Protein AF-A0A951AS63-F1 (afdb_monomer_lite)

Secondary structure (DSSP, 8-state):
---------------------SEEEEE-TTT-EEEEEEEETTEEEEEEES-EEEEEEE-SS-GGG-EEEEEEEGGGEE-S-HHHHHHHTSTTTT-TTT--EEEEEEEEEEEEETTEEEEEEEEEETTEEEEEEEEEEEEEEEE-PPGGG---TTS-TTPEEEEEEEEEEEEGGGGT-----EETTEESEEEEEEEEEEEEEEEP-------HHHHHHHHHHHH---TTS-SSS-SEEEEEEEEEE-SGGGGT---GGGSSEEEEEEEEEEESSS-TTPPP-TTS-EEEEEEEE-GGG-EEEEEEESSSS-S-SSHHHHHHHHHHTPBPTTTSSB-HHHHHHHHHH-HHHHHHHHHHHHS--BSSSTT--EE--S-EEEE-TT--EEEEEEEEEESSPP-BPPPPPTT---TTHHHHHHHHHHHHS-EEEEEEEEEP-TTS-SS-TTSPPPTTS-EEEEEEEEEEEEEETTT-GGGG----TT---TTEEE-S-HHHHHHHHHHHHHHHHHHTSPPPPPSS-HHHH--

Structure (mmCIF, N/CA/C/O backbone):
data_AF-A0A951AS63-F1
#
_entry.id   AF-A0A951AS63-F1
#
loop_
_atom_site.group_PDB
_atom_site.id
_atom_site.type_symbol
_atom_site.label_atom_id
_atom_site.label_alt_id
_atom_site.label_comp_id
_atom_site.label_asym_id
_atom_site.label_entity_id
_atom_site.label_seq_id
_atom_site.pdbx_PDB_ins_code
_atom_site.Cartn_x
_atom_site.Cartn_y
_atom_site.Cartn_z
_atom_site.occupancy
_atom_site.B_iso_or_equiv
_atom_site.auth_seq_id
_atom_site.auth_comp_id
_atom_site.auth_asym_id
_atom_site.auth_atom_id
_atom_site.pdbx_PDB_model_num
ATOM 1 N N . MET A 1 1 ? -7.364 -59.788 24.903 1.00 41.72 1 MET A N 1
ATOM 2 C CA . MET A 1 1 ? -6.925 -58.395 24.665 1.00 41.72 1 MET A CA 1
ATOM 3 C C . MET A 1 1 ? -7.525 -57.898 23.355 1.00 41.72 1 MET A C 1
ATOM 5 O O . MET A 1 1 ? -7.034 -58.262 22.298 1.00 41.72 1 MET A O 1
ATOM 9 N N . LYS A 1 2 ? -8.611 -57.124 23.411 1.00 30.17 2 LYS A N 1
ATOM 10 C CA . LYS A 1 2 ? -9.133 -56.352 22.273 1.00 30.17 2 LYS A CA 1
ATOM 11 C C . LYS A 1 2 ? -9.498 -54.978 22.833 1.00 30.17 2 LYS A C 1
ATOM 13 O O . LYS A 1 2 ? -10.358 -54.895 23.700 1.00 30.17 2 LYS A O 1
ATOM 18 N N . LYS A 1 3 ? -8.739 -53.949 22.449 1.00 33.09 3 LYS A N 1
ATOM 19 C CA . LYS A 1 3 ? -8.981 -52.558 22.845 1.00 33.09 3 LYS A CA 1
ATOM 20 C C . LYS A 1 3 ? -10.052 -51.995 21.913 1.00 33.09 3 LYS A C 1
ATOM 22 O O . LYS A 1 3 ? -9.861 -52.002 20.702 1.00 33.09 3 LYS A O 1
ATOM 27 N N . THR A 1 4 ? -11.167 -51.558 22.483 1.00 36.12 4 THR A N 1
ATOM 28 C CA . THR A 1 4 ? -12.260 -50.892 21.773 1.00 36.12 4 THR A CA 1
ATOM 29 C C . THR A 1 4 ? -11.961 -49.395 21.752 1.00 36.12 4 THR A C 1
ATOM 31 O O . THR A 1 4 ? -11.871 -48.773 22.808 1.00 36.12 4 THR A O 1
ATOM 34 N N . THR A 1 5 ? -11.751 -48.828 20.566 1.00 34.47 5 THR A N 1
ATOM 35 C CA . THR A 1 5 ? -11.521 -47.391 20.367 1.00 34.47 5 THR A CA 1
ATOM 36 C C . THR A 1 5 ? -12.868 -46.670 20.329 1.00 34.47 5 THR A C 1
ATOM 38 O O . THR A 1 5 ? -13.694 -46.952 19.465 1.00 34.47 5 THR A O 1
ATOM 41 N N . LEU A 1 6 ? -13.090 -45.757 21.274 1.00 30.94 6 LEU A N 1
ATOM 42 C CA . LEU A 1 6 ? -14.252 -44.872 21.334 1.00 30.94 6 LEU A CA 1
ATOM 43 C C . LEU A 1 6 ? -13.968 -43.638 20.455 1.00 30.94 6 LEU A C 1
ATOM 45 O O . LEU A 1 6 ? -13.067 -42.862 20.768 1.00 30.94 6 LEU A O 1
ATOM 49 N N . LEU A 1 7 ? -14.700 -43.470 19.348 1.00 27.91 7 LEU A N 1
ATOM 50 C CA . LEU A 1 7 ? -14.711 -42.219 18.583 1.00 27.91 7 LEU A CA 1
ATOM 51 C C . LEU A 1 7 ? -15.559 -41.184 19.336 1.00 27.91 7 LEU A C 1
ATOM 53 O O . LEU A 1 7 ? -16.763 -41.369 19.494 1.00 27.91 7 LEU A O 1
ATOM 57 N N . ILE A 1 8 ? -14.938 -40.086 19.763 1.00 33.16 8 ILE A N 1
ATOM 58 C CA . ILE A 1 8 ? -15.637 -38.873 20.197 1.00 33.16 8 ILE A CA 1
ATOM 59 C C . ILE A 1 8 ? -15.883 -38.037 18.938 1.00 33.16 8 ILE A C 1
ATOM 61 O O . ILE A 1 8 ? -14.942 -37.522 18.336 1.00 33.16 8 ILE A O 1
ATOM 65 N N . ALA A 1 9 ? -17.141 -37.938 18.513 1.00 28.19 9 ALA A N 1
ATOM 66 C CA . ALA A 1 9 ? -17.555 -37.034 17.449 1.00 28.19 9 ALA A CA 1
ATOM 67 C C . ALA A 1 9 ? -17.564 -35.595 17.989 1.00 28.19 9 ALA A C 1
ATOM 69 O O . ALA A 1 9 ? -18.367 -35.258 18.856 1.00 28.19 9 ALA A O 1
ATOM 70 N N . PHE A 1 10 ? -16.657 -34.755 17.491 1.00 28.83 10 PHE A N 1
ATOM 71 C CA . PHE A 1 10 ? -16.649 -33.318 17.753 1.00 28.83 10 PHE A CA 1
ATOM 72 C C . PHE A 1 10 ? -17.635 -32.659 16.778 1.00 28.83 10 PHE A C 1
ATOM 74 O O . PHE A 1 10 ? -17.335 -32.470 15.600 1.00 28.83 10 PHE A O 1
ATOM 81 N N . SER A 1 11 ? -18.850 -32.374 17.239 1.00 27.98 11 SER A N 1
ATOM 82 C CA . SER A 1 11 ? -19.826 -31.584 16.489 1.00 27.98 11 SER A CA 1
ATOM 83 C C . SER A 1 11 ? -19.397 -30.116 16.498 1.00 27.98 11 SER A C 1
ATOM 85 O O . SER A 1 11 ? -19.566 -29.422 17.499 1.00 27.98 11 SER A O 1
ATOM 87 N N . VAL A 1 12 ? -18.826 -29.647 15.389 1.00 31.55 12 VAL A N 1
ATOM 88 C CA . VAL A 1 12 ? -18.588 -28.221 15.131 1.00 31.55 12 VAL A CA 1
ATOM 89 C C . VAL A 1 12 ? -19.945 -27.575 14.842 1.00 31.55 12 VAL A C 1
ATOM 91 O O . VAL A 1 12 ? -20.518 -27.786 13.774 1.00 31.55 12 VAL A O 1
ATOM 94 N N . LEU A 1 13 ? -20.486 -26.821 15.804 1.00 30.30 13 LEU A N 1
ATOM 95 C CA . LEU A 1 13 ? -21.587 -25.897 15.535 1.00 30.30 13 LEU A CA 1
ATOM 96 C C . LEU A 1 13 ? -21.036 -24.746 14.689 1.00 30.30 13 LEU A C 1
ATOM 98 O O . LEU A 1 13 ? -20.237 -23.940 15.157 1.00 30.30 13 LEU A O 1
ATOM 102 N N . LEU A 1 14 ? -21.464 -24.698 13.432 1.00 29.80 14 LEU A N 1
ATOM 103 C CA . LEU A 1 14 ? -21.239 -23.584 12.525 1.00 29.80 14 LEU A CA 1
ATOM 104 C C . LEU A 1 14 ? -22.165 -22.432 12.957 1.00 29.80 14 LEU A C 1
ATOM 106 O O . LEU A 1 14 ? -23.358 -22.446 12.655 1.00 29.80 14 LEU A O 1
ATOM 110 N N . THR A 1 15 ? -21.659 -21.458 13.712 1.00 31.20 15 THR A N 1
ATOM 111 C CA . THR A 1 15 ? -22.380 -20.204 13.965 1.00 31.20 15 THR A CA 1
ATOM 112 C C . THR A 1 15 ? -22.346 -19.356 12.698 1.00 31.20 15 THR A C 1
ATOM 114 O O . THR A 1 15 ? -21.290 -18.905 12.257 1.00 31.20 15 THR A O 1
ATOM 117 N N . ALA A 1 16 ? -23.513 -19.151 12.087 1.00 26.67 16 ALA A N 1
ATOM 118 C CA . ALA A 1 16 ? -23.678 -18.184 11.014 1.00 26.67 16 ALA A CA 1
ATOM 119 C C . ALA A 1 16 ? -23.395 -16.776 11.561 1.00 26.67 16 ALA A C 1
ATOM 121 O O . ALA A 1 16 ? -24.091 -16.306 12.461 1.00 26.67 16 ALA A O 1
ATOM 122 N N . TYR A 1 17 ? -22.374 -16.107 11.025 1.00 28.70 17 TYR A N 1
ATOM 123 C CA . TYR A 1 17 ? -22.176 -14.676 11.233 1.00 28.70 17 TYR A CA 1
ATOM 124 C C . TYR A 1 17 ? -23.292 -13.937 10.491 1.00 28.70 17 TYR A C 1
ATOM 126 O O . TYR A 1 17 ? -23.264 -13.815 9.267 1.00 28.70 17 TYR A O 1
ATOM 134 N N . VAL A 1 18 ? -24.295 -13.464 11.227 1.00 30.97 18 VAL A N 1
ATOM 135 C CA . VAL A 1 18 ? -25.177 -12.413 10.720 1.00 30.97 18 VAL A CA 1
ATOM 136 C C . VAL A 1 18 ? -24.337 -11.140 10.711 1.00 30.97 18 VAL A C 1
ATOM 138 O O . VAL A 1 18 ? -23.814 -10.737 11.749 1.00 30.97 18 VAL A O 1
ATOM 141 N N . ALA A 1 19 ? -24.144 -10.544 9.538 1.00 34.75 19 ALA A N 1
ATOM 142 C CA . ALA A 1 19 ? -23.534 -9.227 9.440 1.00 34.75 19 ALA A CA 1
ATOM 143 C C . ALA A 1 19 ? -24.448 -8.223 10.164 1.00 34.75 19 ALA A C 1
ATOM 145 O O . ALA A 1 19 ? -25.565 -7.968 9.717 1.00 34.75 19 ALA A O 1
ATOM 146 N N . PHE A 1 20 ? -23.998 -7.709 11.308 1.00 49.34 20 PHE A N 1
ATOM 147 C CA . PHE A 1 20 ? -24.671 -6.633 12.034 1.00 49.34 20 PHE A CA 1
ATOM 148 C C . PHE A 1 20 ? -24.343 -5.287 11.374 1.00 49.34 20 PHE A C 1
ATOM 150 O O . PHE A 1 20 ? -23.205 -5.061 10.971 1.00 49.34 20 PHE A O 1
ATOM 157 N N . ALA A 1 21 ? -25.341 -4.406 11.260 1.00 52.62 21 ALA A N 1
ATOM 158 C CA . ALA A 1 21 ? -25.248 -3.130 10.543 1.00 52.62 21 ALA A CA 1
ATOM 159 C C . ALA A 1 21 ? -24.905 -1.910 11.433 1.00 52.62 21 ALA A C 1
ATOM 161 O O . ALA A 1 21 ? -24.897 -0.788 10.933 1.00 52.62 21 ALA A O 1
ATOM 162 N N . GLY A 1 22 ? -24.637 -2.114 12.729 1.00 61.94 22 GLY A N 1
ATOM 163 C CA . GLY A 1 22 ? -24.343 -1.045 13.692 1.00 61.94 22 GLY A CA 1
ATOM 164 C C . GLY A 1 22 ? -22.851 -0.738 13.872 1.00 61.94 22 GLY A C 1
ATOM 165 O O . GLY A 1 22 ? -21.977 -1.535 13.522 1.00 61.94 22 GLY A O 1
ATOM 166 N N . ASP A 1 23 ? -22.577 0.439 14.434 1.00 74.50 23 ASP A N 1
ATOM 167 C CA . ASP A 1 23 ? -21.238 0.923 14.752 1.00 74.50 23 ASP A CA 1
ATOM 168 C C . ASP A 1 23 ? -20.744 0.473 16.113 1.00 74.50 23 ASP A C 1
ATOM 170 O O . ASP A 1 23 ? -21.423 0.646 17.120 1.00 74.50 23 ASP A O 1
ATOM 174 N N . MET A 1 24 ? -19.517 -0.041 16.164 1.00 77.06 24 MET A N 1
ATOM 175 C CA . MET A 1 24 ? -18.916 -0.511 17.406 1.00 77.06 24 MET A CA 1
ATOM 176 C C . MET A 1 24 ? -18.079 0.579 18.090 1.00 77.06 24 MET A C 1
ATOM 178 O O . MET A 1 24 ? -17.053 1.025 17.571 1.00 77.06 24 MET A O 1
ATOM 182 N N . TYR A 1 25 ? -18.488 0.940 19.303 1.00 81.62 25 TYR A N 1
ATOM 183 C CA . TYR A 1 25 ? -17.821 1.875 20.202 1.00 81.62 25 TYR A CA 1
ATOM 184 C C . TYR A 1 25 ? -17.330 1.164 21.465 1.00 81.62 25 TYR A C 1
ATOM 186 O O . TYR A 1 25 ? -17.977 0.245 21.965 1.00 81.62 25 TYR A O 1
ATOM 194 N N . PHE A 1 26 ? -16.200 1.610 22.003 1.00 80.00 26 PHE A N 1
ATOM 195 C CA . PHE A 1 26 ? -15.587 1.132 23.236 1.00 80.00 26 PHE A CA 1
ATOM 196 C C . PHE A 1 26 ? -15.632 2.250 24.258 1.00 80.00 26 PHE A C 1
ATOM 198 O O . PHE A 1 26 ? -15.281 3.388 23.960 1.00 80.00 26 PHE A O 1
ATOM 205 N N . ILE A 1 27 ? -16.068 1.922 25.467 1.00 84.94 27 ILE A N 1
ATOM 206 C CA . ILE A 1 27 ? -16.157 2.893 26.553 1.00 84.94 27 ILE A CA 1
ATOM 207 C C . ILE A 1 27 ? -14.754 3.415 26.880 1.00 84.94 27 ILE A C 1
ATOM 209 O O . ILE A 1 27 ? -13.883 2.642 27.289 1.00 84.94 27 ILE A O 1
ATOM 213 N N . ASP A 1 28 ? -14.557 4.728 26.754 1.00 81.94 28 ASP A N 1
ATOM 214 C CA . ASP A 1 28 ? -13.356 5.389 27.238 1.00 81.94 28 ASP A CA 1
ATOM 215 C C . ASP A 1 28 ? -13.477 5.592 28.745 1.00 81.94 28 ASP A C 1
ATOM 217 O O . ASP A 1 28 ? -14.199 6.453 29.254 1.00 81.94 28 ASP A O 1
ATOM 221 N N . LYS A 1 29 ? -12.719 4.781 29.471 1.00 81.81 29 LYS A N 1
ATOM 222 C CA . LYS A 1 29 ? -12.624 4.815 30.924 1.00 81.81 29 LYS A CA 1
ATOM 223 C C . LYS A 1 29 ? -12.205 6.184 31.481 1.00 81.81 29 LYS A C 1
ATOM 225 O O . LYS A 1 29 ? -12.619 6.516 32.589 1.00 81.81 29 LYS A O 1
ATOM 230 N N . ASN A 1 30 ? -11.400 6.967 30.762 1.00 77.88 30 ASN A N 1
ATOM 231 C CA . ASN A 1 30 ? -10.859 8.235 31.262 1.00 77.88 30 ASN A CA 1
ATOM 232 C C . ASN A 1 30 ? -11.858 9.396 31.184 1.00 77.88 30 ASN A C 1
ATOM 234 O O . ASN A 1 30 ? -11.759 10.326 31.983 1.00 77.88 30 ASN A O 1
ATOM 238 N N . HIS A 1 31 ? -12.821 9.332 30.263 1.00 83.31 31 HIS A N 1
ATOM 239 C CA . HIS A 1 31 ? -13.865 10.351 30.091 1.00 83.31 31 HIS A CA 1
ATOM 240 C C . HIS A 1 31 ? -15.260 9.847 30.501 1.00 83.31 31 HIS A C 1
ATOM 242 O O . HIS A 1 31 ? -16.253 10.551 30.339 1.00 83.31 31 HIS A O 1
ATOM 248 N N . SER A 1 32 ? -15.336 8.654 31.100 1.00 89.44 32 SER A N 1
ATOM 249 C CA . SER A 1 32 ? -16.579 8.048 31.583 1.00 89.44 32 SER A CA 1
ATOM 250 C C . SER A 1 32 ? -16.677 8.002 33.111 1.00 89.44 32 SER A C 1
ATOM 252 O O . SER A 1 32 ? -15.688 7.944 33.840 1.00 89.44 32 SER A O 1
ATOM 254 N N . ASN A 1 33 ? -17.909 7.953 33.613 1.00 96.25 33 ASN A N 1
ATOM 255 C CA . ASN A 1 33 ? -18.254 7.774 35.014 1.00 96.25 33 ASN A CA 1
ATOM 256 C C . ASN A 1 33 ? -19.264 6.628 35.177 1.00 96.25 33 ASN A C 1
ATOM 258 O O . ASN A 1 33 ? -20.394 6.717 34.700 1.00 96.25 33 ASN A O 1
ATOM 262 N N . MET A 1 34 ? -18.860 5.581 35.902 1.00 97.50 34 MET A N 1
ATOM 263 C CA . MET A 1 34 ? -19.725 4.482 36.345 1.00 97.50 34 MET A CA 1
ATOM 264 C C . MET A 1 34 ? -20.129 4.716 37.807 1.00 97.50 34 MET A C 1
ATOM 266 O O . MET A 1 34 ? -19.486 4.200 38.727 1.00 97.50 34 MET A O 1
ATOM 270 N N . GLY A 1 35 ? -21.128 5.574 38.024 1.00 97.38 35 GLY A N 1
ATOM 271 C CA . GLY A 1 35 ? -21.506 6.087 39.338 1.00 97.38 35 GLY A CA 1
ATOM 272 C C . GLY A 1 35 ? -22.734 5.420 39.961 1.00 97.38 35 GLY A C 1
ATOM 273 O O . GLY A 1 35 ? -23.619 4.889 39.286 1.00 97.38 35 GLY A O 1
ATOM 274 N N . PHE A 1 36 ? -22.816 5.504 41.286 1.00 98.12 36 PHE A N 1
ATOM 275 C CA . PHE A 1 36 ? -24.013 5.181 42.053 1.00 98.12 36 PHE A CA 1
ATOM 276 C C . PHE A 1 36 ? -24.206 6.144 43.229 1.00 98.12 36 PHE A C 1
ATOM 278 O O . PHE A 1 36 ? -23.274 6.787 43.711 1.00 98.12 36 PHE A O 1
ATOM 285 N N . LEU A 1 37 ? -25.440 6.227 43.717 1.00 97.19 37 LEU A N 1
ATOM 286 C CA . LEU A 1 37 ? -25.850 7.020 44.869 1.00 97.19 37 LEU A CA 1
ATOM 287 C C . LEU A 1 37 ? -26.714 6.160 45.782 1.00 97.19 37 LEU A C 1
ATOM 289 O O . LEU A 1 37 ? -27.755 5.644 45.370 1.00 97.19 37 LEU A O 1
ATOM 293 N N . ILE A 1 38 ? -26.324 6.080 47.048 1.00 95.38 38 ILE A N 1
ATOM 294 C CA . ILE A 1 38 ? -27.075 5.366 48.080 1.00 95.38 38 ILE A CA 1
ATOM 295 C C . ILE A 1 38 ? -27.351 6.295 49.256 1.00 95.38 38 ILE A C 1
ATOM 297 O O . ILE A 1 38 ? -26.540 7.157 49.592 1.00 95.38 38 ILE A O 1
ATOM 301 N N . ARG A 1 39 ? -28.519 6.167 49.885 1.00 93.06 39 ARG A N 1
ATOM 302 C CA . ARG A 1 39 ? -28.832 6.948 51.085 1.00 93.06 39 ARG A CA 1
ATOM 303 C C . ARG A 1 39 ? -28.185 6.306 52.311 1.00 93.06 39 ARG A C 1
ATOM 305 O O . ARG A 1 39 ? -28.380 5.119 52.563 1.00 93.06 39 ARG A O 1
ATOM 312 N N . HIS A 1 40 ? -27.483 7.122 53.088 1.00 89.12 40 HIS A N 1
ATOM 313 C CA . HIS A 1 40 ? -26.989 6.791 54.417 1.00 89.12 40 HIS A CA 1
ATOM 314 C C . HIS A 1 40 ? -27.681 7.704 55.434 1.00 89.12 40 HIS A C 1
ATOM 316 O O . HIS A 1 40 ? -27.420 8.910 55.470 1.00 89.12 40 HIS A O 1
ATOM 322 N N . LEU A 1 41 ? -28.593 7.137 56.230 1.00 85.44 41 LEU A N 1
ATOM 323 C CA . LEU A 1 41 ? -29.529 7.859 57.098 1.00 85.44 41 LEU A CA 1
ATOM 324 C C . LEU A 1 41 ? -30.246 9.000 56.345 1.00 85.44 41 LEU A C 1
ATOM 326 O O . LEU A 1 41 ? -31.227 8.772 55.638 1.00 85.44 41 LEU A O 1
ATOM 330 N N . PHE A 1 42 ? -29.733 10.227 56.448 1.00 82.38 42 PHE A N 1
ATOM 331 C CA . PHE A 1 42 ? -30.356 11.435 55.907 1.00 82.38 42 PHE A CA 1
ATOM 332 C C . PHE A 1 42 ? -29.771 11.891 54.562 1.00 82.38 42 PHE A C 1
ATOM 334 O O . PHE A 1 42 ? -30.494 12.476 53.753 1.00 82.38 42 PHE A O 1
ATOM 341 N N . THR A 1 43 ? -28.497 11.605 54.280 1.00 89.69 43 THR A N 1
ATOM 342 C CA . THR A 1 43 ? -27.777 12.127 53.105 1.00 89.69 43 THR A CA 1
ATOM 343 C C . THR A 1 43 ? -27.547 11.053 52.045 1.00 89.69 43 THR A C 1
ATOM 345 O O . THR A 1 43 ? -27.663 9.856 52.307 1.00 89.69 43 THR A O 1
ATOM 348 N N . LYS A 1 44 ? -27.259 11.477 50.808 1.00 92.75 44 LYS A N 1
ATOM 349 C CA . LYS A 1 44 ? -26.815 10.571 49.744 1.00 92.75 44 LYS A CA 1
ATOM 350 C C . LYS A 1 44 ? -25.296 10.522 49.722 1.00 92.75 44 LYS A C 1
ATOM 352 O O . LYS A 1 44 ? -24.646 11.562 49.752 1.00 92.75 44 LYS A O 1
ATOM 357 N N . VAL A 1 45 ? -24.767 9.313 49.645 1.00 95.56 45 VAL A N 1
ATOM 358 C CA . VAL A 1 45 ? -23.347 9.025 49.517 1.00 95.56 45 VAL A CA 1
ATOM 359 C C . VAL A 1 45 ? -23.095 8.597 48.071 1.00 95.56 45 VAL A C 1
ATOM 361 O O . VAL A 1 45 ? -23.671 7.590 47.645 1.00 95.56 45 VAL A O 1
ATOM 364 N N . PRO A 1 46 ? -22.300 9.359 47.301 1.00 97.19 46 PRO A N 1
ATOM 365 C CA . PRO A 1 46 ? -21.878 8.939 45.977 1.00 97.19 46 PRO A CA 1
ATOM 366 C C . PRO A 1 46 ? -20.765 7.892 46.075 1.00 97.19 46 PRO A C 1
ATOM 368 O O . PRO A 1 46 ? -19.927 7.927 46.977 1.00 97.19 46 PRO A O 1
ATOM 371 N N . GLY A 1 47 ? -20.743 6.987 45.109 1.00 97.25 47 GLY A N 1
ATOM 372 C CA . GLY A 1 47 ? -19.622 6.102 44.838 1.00 97.25 47 GLY A CA 1
ATOM 373 C C . GLY A 1 47 ? -19.460 5.902 43.338 1.00 97.25 47 GLY A C 1
ATOM 374 O O . GLY A 1 47 ? -20.356 6.219 42.554 1.00 97.25 47 GLY A O 1
ATOM 375 N N . ARG A 1 48 ? -18.297 5.407 42.927 1.00 98.25 48 ARG A N 1
ATOM 376 C CA . ARG A 1 48 ? -17.983 5.105 41.527 1.00 98.25 48 ARG A CA 1
ATOM 377 C C . ARG A 1 48 ? -17.085 3.885 41.420 1.00 98.25 48 ARG A C 1
ATOM 379 O O . ARG A 1 48 ? -16.391 3.546 42.375 1.00 98.25 48 ARG A O 1
ATOM 386 N N . PHE A 1 49 ? -17.053 3.277 40.243 1.00 98.19 49 PHE A N 1
ATOM 387 C CA . PHE A 1 49 ? -16.039 2.291 39.886 1.00 98.19 49 PHE A CA 1
ATOM 388 C C . PHE A 1 49 ? -15.003 2.925 38.968 1.00 98.19 49 PHE A C 1
ATOM 390 O O . PHE A 1 49 ? -15.355 3.617 38.014 1.00 98.19 49 PHE A O 1
ATOM 397 N N . THR A 1 50 ? -13.727 2.709 39.273 1.00 93.88 50 THR A N 1
ATOM 398 C CA . THR A 1 50 ? -12.603 3.289 38.526 1.00 93.88 50 THR A CA 1
ATOM 399 C C . THR A 1 50 ? -11.916 2.285 37.617 1.00 93.88 50 THR A C 1
ATOM 401 O O . THR A 1 50 ? -10.878 2.612 37.056 1.00 93.88 50 THR A O 1
ATOM 404 N N . ASP A 1 51 ? -12.435 1.066 37.464 1.00 90.06 51 ASP A N 1
ATOM 405 C CA . ASP A 1 51 ? -11.915 0.092 36.512 1.00 90.06 51 ASP A CA 1
ATOM 406 C C . ASP A 1 51 ? -13.035 -0.702 35.844 1.00 90.06 51 ASP A C 1
ATOM 408 O O . ASP A 1 51 ? -13.730 -1.505 36.472 1.00 90.06 51 ASP A O 1
ATOM 412 N N . PHE A 1 52 ? -13.229 -0.421 34.561 1.00 94.31 52 PHE A N 1
ATOM 413 C CA . PHE A 1 52 ? -14.312 -0.947 33.753 1.00 94.31 52 PHE A CA 1
ATOM 414 C C . PHE A 1 52 ? -13.938 -0.922 32.273 1.00 94.31 52 PHE A C 1
ATOM 416 O O . PHE A 1 52 ? -13.080 -0.151 31.839 1.00 94.31 52 PHE A O 1
ATOM 423 N N . SER A 1 53 ? -14.618 -1.763 31.506 1.00 78.88 53 SER A N 1
ATOM 424 C CA . SER A 1 53 ? -14.590 -1.791 30.051 1.00 78.88 53 SER A CA 1
ATOM 425 C C . SER A 1 53 ? -15.990 -2.085 29.526 1.00 78.88 53 SER A C 1
ATOM 427 O O . SER A 1 53 ? -16.829 -2.656 30.224 1.00 78.88 53 SER A O 1
ATOM 429 N N . GLY A 1 54 ? -16.265 -1.694 28.289 1.00 80.44 54 GLY A N 1
ATOM 430 C CA . GLY A 1 54 ? -17.538 -2.011 27.665 1.00 80.44 54 GLY A CA 1
ATOM 431 C C . GLY A 1 54 ? -17.559 -1.684 26.188 1.00 80.44 54 GLY A C 1
ATOM 432 O O . GLY A 1 54 ? -16.713 -0.938 25.696 1.00 80.44 54 GLY A O 1
ATOM 433 N N . GLN A 1 55 ? -18.524 -2.281 25.503 1.00 85.00 55 GLN A N 1
ATOM 434 C CA . GLN A 1 55 ? -18.758 -2.162 24.074 1.00 85.00 55 GLN A CA 1
ATOM 435 C C . GLN A 1 55 ? -20.211 -1.762 23.832 1.00 85.00 55 GLN A C 1
ATOM 437 O O . GLN A 1 55 ? -21.126 -2.312 24.447 1.00 85.00 55 GLN A O 1
ATOM 442 N N . ILE A 1 56 ? -20.409 -0.819 22.919 1.00 89.44 56 ILE A N 1
ATOM 443 C CA . ILE A 1 56 ? -21.710 -0.358 22.447 1.00 89.44 56 ILE A CA 1
ATOM 444 C C . ILE A 1 56 ? -21.721 -0.583 20.939 1.00 89.44 56 ILE A C 1
ATOM 446 O O . ILE A 1 56 ? -20.961 0.049 20.216 1.00 89.44 56 ILE A O 1
ATOM 450 N N . ASN A 1 57 ? -22.564 -1.491 20.463 1.00 85.12 57 ASN A N 1
ATOM 451 C CA . ASN A 1 57 ? -22.891 -1.604 19.050 1.00 85.12 57 ASN A CA 1
ATOM 452 C C . ASN A 1 57 ? -24.138 -0.757 18.799 1.00 85.12 57 ASN A C 1
ATOM 454 O O . ASN A 1 57 ? -25.216 -1.125 19.262 1.00 85.12 57 ASN A O 1
ATOM 458 N N . PHE A 1 58 ? -23.984 0.383 18.138 1.00 88.38 58 PHE A N 1
ATOM 459 C CA . PHE A 1 58 ? -25.040 1.361 17.931 1.00 88.38 58 PHE A CA 1
ATOM 460 C C . PHE A 1 58 ? -25.440 1.431 16.458 1.00 88.38 58 PHE A C 1
ATOM 462 O O . PHE A 1 58 ? -24.683 1.910 15.616 1.00 88.38 58 PHE A O 1
ATOM 469 N N . ASP A 1 59 ? -26.648 0.972 16.146 1.00 84.81 59 ASP A N 1
ATOM 470 C CA . ASP A 1 59 ? -27.270 1.188 14.839 1.00 84.81 59 ASP A CA 1
ATOM 471 C C . ASP A 1 59 ? -28.122 2.459 14.910 1.00 84.81 59 ASP A C 1
ATOM 473 O O . ASP A 1 59 ? -29.238 2.457 15.421 1.00 84.81 59 ASP A O 1
ATOM 477 N N . GLU A 1 60 ? -27.589 3.575 14.417 1.00 83.88 60 GLU A N 1
ATOM 478 C CA . GLU A 1 60 ? -28.298 4.857 14.447 1.00 83.88 60 GLU A CA 1
ATOM 479 C C . GLU A 1 60 ? -29.554 4.862 13.564 1.00 83.88 60 GLU A C 1
ATOM 481 O O . GLU A 1 60 ? -30.526 5.553 13.874 1.00 83.88 60 GLU A O 1
ATOM 486 N N . ALA A 1 61 ? -29.551 4.091 12.472 1.00 83.19 61 ALA A N 1
ATOM 487 C CA . ALA A 1 61 ? -30.702 3.984 11.584 1.00 83.19 61 ALA A CA 1
ATOM 488 C C . ALA A 1 61 ? -31.807 3.120 12.208 1.00 83.19 61 ALA A C 1
ATOM 490 O O . ALA A 1 61 ? -32.989 3.405 12.013 1.00 83.19 61 ALA A O 1
ATOM 491 N N . ASN A 1 62 ? -31.429 2.097 12.981 1.00 85.75 62 ASN A N 1
ATOM 492 C CA . ASN A 1 62 ? -32.342 1.192 13.676 1.00 85.75 62 ASN A CA 1
ATOM 493 C C . ASN A 1 62 ? -31.895 0.953 15.134 1.00 85.75 62 ASN A C 1
ATOM 495 O O . ASN A 1 62 ? -31.425 -0.141 15.456 1.00 85.75 62 ASN A O 1
ATOM 499 N N . PRO A 1 63 ? -32.093 1.915 16.060 1.00 88.81 63 PRO A N 1
ATOM 500 C CA . PRO A 1 63 ? -31.557 1.819 17.423 1.00 88.81 63 PRO A CA 1
ATOM 501 C C . PRO A 1 63 ? -31.978 0.571 18.202 1.00 88.81 63 PRO A C 1
ATOM 503 O O . PRO A 1 63 ? -31.236 0.110 19.064 1.00 88.81 63 PRO A O 1
ATOM 506 N N . GLU A 1 64 ? -33.127 -0.020 17.875 1.00 91.69 64 GLU A N 1
ATOM 507 C CA . GLU A 1 64 ? -33.627 -1.260 18.487 1.00 91.69 64 GLU A CA 1
ATOM 508 C C . GLU A 1 64 ? -32.755 -2.496 18.191 1.00 91.69 64 GLU A C 1
ATOM 510 O O . GLU A 1 64 ? -32.847 -3.489 18.908 1.00 91.69 64 GLU A O 1
ATOM 515 N N . GLN A 1 65 ? -31.889 -2.436 17.171 1.00 88.25 65 GLN A N 1
ATOM 516 C CA . GLN A 1 65 ? -30.901 -3.475 16.838 1.00 88.25 65 GLN A CA 1
ATOM 517 C C . GLN A 1 65 ? -29.564 -3.294 17.578 1.00 88.25 65 GLN A C 1
ATOM 519 O O . GLN A 1 65 ? -28.637 -4.082 17.388 1.00 88.25 65 GLN A O 1
ATOM 524 N N . SER A 1 66 ? -29.445 -2.252 18.404 1.00 89.12 66 SER A N 1
ATOM 525 C CA . SER A 1 66 ? -28.220 -1.948 19.145 1.00 89.12 66 SER A CA 1
ATOM 526 C C . SER A 1 66 ? -28.001 -2.918 20.309 1.00 89.12 66 SER A C 1
ATOM 528 O O . SER A 1 66 ? -28.951 -3.439 20.895 1.00 89.12 66 SER A O 1
ATOM 530 N N . THR A 1 67 ? -26.741 -3.123 20.696 1.00 90.31 67 THR A N 1
ATOM 531 C CA . THR A 1 67 ? -26.369 -3.984 21.831 1.00 90.31 67 THR A CA 1
ATOM 532 C C . THR A 1 67 ? -25.305 -3.334 22.707 1.00 90.31 67 THR A C 1
ATOM 534 O O . THR A 1 67 ? -24.437 -2.624 22.211 1.00 90.31 67 THR A O 1
ATOM 537 N N . VAL A 1 68 ? -25.326 -3.622 24.007 1.00 93.00 68 VAL A N 1
ATOM 538 C CA . VAL A 1 68 ? -24.388 -3.096 25.004 1.00 93.00 68 VAL A CA 1
ATOM 539 C C . VAL A 1 68 ? -23.869 -4.227 25.885 1.00 93.00 68 VAL A C 1
ATOM 541 O O . VAL A 1 68 ? -24.654 -5.003 26.434 1.00 93.00 68 VAL A O 1
ATOM 544 N N . GLU A 1 69 ? -22.553 -4.276 26.076 1.00 89.69 69 GLU A N 1
ATOM 545 C CA . GLU A 1 69 ? -21.892 -5.170 27.028 1.00 89.69 69 GLU A CA 1
ATOM 546 C C . GLU A 1 69 ? -20.900 -4.394 27.894 1.00 89.69 69 GLU A C 1
ATOM 548 O O . GLU A 1 69 ? -20.092 -3.628 27.376 1.00 89.69 69 GLU A O 1
ATOM 553 N N . VAL A 1 70 ? -20.933 -4.592 29.212 1.00 94.62 70 VAL A N 1
ATOM 554 C CA . VAL A 1 70 ? -20.054 -3.896 30.167 1.00 94.62 70 VAL A CA 1
ATOM 555 C C . VAL A 1 70 ? -19.518 -4.881 31.199 1.00 94.62 70 VAL A C 1
ATOM 557 O O . VAL A 1 70 ? -20.267 -5.719 31.702 1.00 94.62 70 VAL A O 1
ATOM 560 N N . THR A 1 71 ? -18.244 -4.729 31.559 1.00 91.81 71 THR A N 1
ATOM 561 C CA . THR A 1 71 ? -17.588 -5.421 32.673 1.00 91.81 71 THR A CA 1
ATOM 562 C C . THR A 1 71 ? -16.948 -4.397 33.609 1.00 91.81 71 THR A C 1
ATOM 564 O O . THR A 1 71 ? -16.200 -3.524 33.178 1.00 91.81 71 THR A O 1
ATOM 567 N N . ILE A 1 72 ? -17.208 -4.520 34.909 1.00 97.44 72 ILE A N 1
ATOM 568 C CA . ILE A 1 72 ? -16.677 -3.655 35.968 1.00 97.44 72 ILE A CA 1
ATOM 569 C C . ILE A 1 72 ? -15.896 -4.518 36.958 1.00 97.44 72 ILE A C 1
ATOM 571 O O . ILE A 1 72 ? -16.403 -5.539 37.422 1.00 97.44 72 ILE A O 1
ATOM 575 N N . LYS A 1 73 ? -14.683 -4.096 37.334 1.00 96.25 73 LYS A N 1
ATOM 576 C CA . LYS A 1 73 ? -13.923 -4.735 38.417 1.00 96.25 73 LYS A CA 1
ATOM 577 C C . LYS A 1 73 ? -14.419 -4.209 39.759 1.00 96.25 73 LYS A C 1
ATOM 579 O O . LYS A 1 73 ? -14.239 -3.031 40.071 1.00 96.25 73 LYS A O 1
ATOM 584 N N . THR A 1 74 ? -15.016 -5.067 40.579 1.00 96.31 74 THR A N 1
ATOM 585 C CA . THR A 1 74 ? -15.669 -4.664 41.842 1.00 96.31 74 THR A CA 1
ATOM 586 C C . THR A 1 74 ? -14.681 -4.097 42.867 1.00 96.31 74 THR A C 1
ATOM 588 O O . THR A 1 74 ? -15.014 -3.179 43.616 1.00 96.31 74 THR A O 1
ATOM 591 N N . ALA A 1 75 ? -13.423 -4.547 42.832 1.00 96.94 75 ALA A N 1
ATOM 592 C CA . ALA A 1 75 ? -12.339 -4.002 43.651 1.00 96.94 75 ALA A CA 1
ATOM 593 C C . ALA A 1 75 ? -12.050 -2.509 43.391 1.00 96.94 75 ALA A C 1
ATOM 595 O O . ALA A 1 75 ? -11.480 -1.841 44.252 1.00 96.94 75 ALA A O 1
ATOM 596 N N . SER A 1 76 ? -12.475 -1.961 42.248 1.00 97.75 76 SER A N 1
ATOM 597 C CA . SER A 1 76 ? -12.268 -0.552 41.885 1.00 97.75 76 SER A CA 1
ATOM 598 C C . SER A 1 76 ? -13.284 0.419 42.498 1.00 97.75 76 SER A C 1
ATOM 600 O O . SER A 1 76 ? -13.259 1.608 42.173 1.00 97.75 76 SER A O 1
ATOM 602 N N . VAL A 1 77 ? -14.180 -0.065 43.369 1.00 98.19 77 VAL A N 1
ATOM 603 C CA . VAL A 1 77 ? -15.123 0.793 44.096 1.00 98.19 77 VAL A CA 1
ATOM 604 C C . VAL A 1 77 ? -14.377 1.902 44.839 1.00 98.19 77 VAL A C 1
ATOM 606 O O . VAL A 1 77 ? -13.358 1.650 45.489 1.00 98.19 77 VAL A O 1
ATOM 609 N N . ASN A 1 78 ? -14.878 3.126 44.705 1.00 97.00 78 ASN A N 1
ATOM 610 C CA . ASN A 1 78 ? -14.315 4.323 45.301 1.00 97.00 78 ASN A CA 1
ATOM 611 C C . ASN A 1 78 ? -15.434 5.273 45.761 1.00 97.00 78 ASN A C 1
ATOM 613 O O . ASN A 1 78 ? -16.292 5.673 44.968 1.00 97.00 78 ASN A O 1
ATOM 617 N N . THR A 1 79 ? -15.409 5.639 47.040 1.00 96.81 79 THR A N 1
ATOM 618 C CA . THR A 1 79 ? -16.306 6.619 47.680 1.00 96.81 79 THR A CA 1
ATOM 619 C C . THR A 1 79 ? -15.548 7.814 48.264 1.00 96.81 79 THR A C 1
ATOM 621 O O . THR A 1 79 ? -16.088 8.550 49.093 1.00 96.81 79 THR A O 1
ATOM 624 N N . ASP A 1 80 ? -14.285 7.978 47.857 1.00 95.00 80 ASP A N 1
ATOM 625 C CA . ASP A 1 80 ? -13.304 8.922 48.398 1.00 95.00 80 ASP A CA 1
ATOM 626 C C . ASP A 1 80 ? -13.098 8.765 49.922 1.00 95.00 80 ASP A C 1
ATOM 628 O O . ASP A 1 80 ? -12.801 9.721 50.641 1.00 95.00 80 ASP A O 1
ATOM 632 N N . ASN A 1 81 ? -13.276 7.539 50.433 1.00 97.38 81 ASN A N 1
ATOM 633 C CA . ASN A 1 81 ? -13.066 7.170 51.830 1.00 97.38 81 ASN A CA 1
ATOM 634 C C . ASN A 1 81 ? -12.533 5.731 51.925 1.00 97.38 81 ASN A C 1
ATOM 636 O O . ASN A 1 81 ? -13.283 4.770 51.751 1.00 97.38 81 ASN A O 1
ATOM 640 N N . ASP A 1 82 ? -11.249 5.586 52.253 1.00 95.62 82 ASP A N 1
ATOM 641 C CA . ASP A 1 82 ? -10.549 4.295 52.209 1.00 95.62 82 ASP A CA 1
ATOM 642 C C . ASP A 1 82 ? -11.143 3.230 53.143 1.00 95.62 82 ASP A C 1
ATOM 644 O O . ASP A 1 82 ? -11.198 2.051 52.786 1.00 95.62 82 ASP A O 1
ATOM 648 N N . GLU A 1 83 ? -11.608 3.620 54.335 1.00 95.44 83 GLU A N 1
ATOM 649 C CA . GLU A 1 83 ? -12.219 2.686 55.289 1.00 95.44 83 GLU A CA 1
ATOM 650 C C . GLU A 1 83 ? -13.548 2.142 54.763 1.00 95.44 83 GLU A C 1
ATOM 652 O O . GLU A 1 83 ? -13.799 0.936 54.825 1.00 95.44 83 GLU A O 1
ATOM 657 N N . ARG A 1 84 ? -14.377 3.015 54.184 1.00 95.31 84 ARG A N 1
ATOM 658 C CA . ARG A 1 84 ? -15.638 2.616 53.556 1.00 95.31 84 ARG A CA 1
ATOM 659 C C . ARG A 1 84 ? -15.395 1.760 52.326 1.00 95.31 84 ARG A C 1
ATOM 661 O O . ARG A 1 84 ? -16.069 0.753 52.151 1.00 95.31 84 ARG A O 1
ATOM 668 N N . ASP A 1 85 ? -14.421 2.122 51.501 1.00 97.50 85 ASP A N 1
ATOM 669 C CA . ASP A 1 85 ? -14.081 1.354 50.307 1.00 97.50 85 ASP A CA 1
ATOM 670 C C . ASP A 1 85 ? -13.557 -0.037 50.681 1.00 97.50 85 ASP A C 1
ATOM 672 O O . ASP A 1 85 ? -13.857 -1.022 50.009 1.00 97.50 85 ASP A O 1
ATOM 676 N N . LYS A 1 86 ? -12.817 -0.155 51.789 1.00 97.25 86 LYS A N 1
ATOM 677 C CA . LYS A 1 86 ? -12.414 -1.450 52.347 1.00 97.25 86 LYS A CA 1
ATOM 678 C C . LYS A 1 86 ? -13.619 -2.286 52.790 1.00 97.25 86 LYS A C 1
ATOM 680 O O . LYS A 1 86 ? -13.648 -3.478 52.492 1.00 97.25 86 LYS A O 1
ATOM 685 N N . ASP A 1 87 ? -14.602 -1.692 53.466 1.00 95.25 87 ASP A N 1
ATOM 686 C CA . ASP A 1 87 ? -15.820 -2.404 53.878 1.00 95.25 87 ASP A CA 1
ATOM 687 C C . ASP A 1 87 ? -16.684 -2.806 52.672 1.00 95.25 87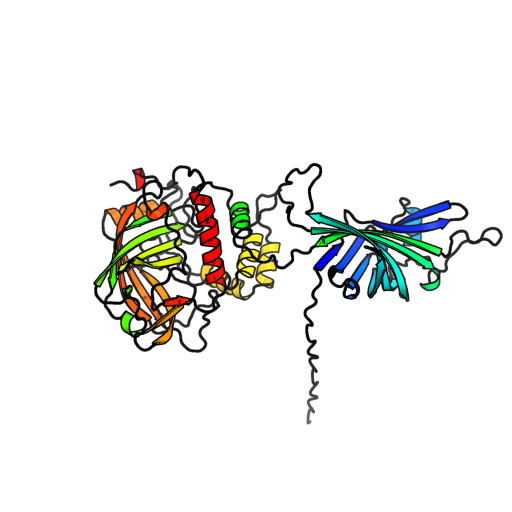 ASP A C 1
ATOM 689 O O . ASP A 1 87 ? -17.102 -3.959 52.577 1.00 95.25 87 ASP A O 1
ATOM 693 N N . LEU A 1 88 ? -16.849 -1.920 51.681 1.00 96.81 88 LEU A N 1
ATOM 694 C CA . LEU A 1 88 ? -17.557 -2.210 50.428 1.00 96.81 88 LEU A CA 1
ATOM 695 C C . LEU A 1 88 ? -16.922 -3.366 49.646 1.00 96.81 88 LEU A C 1
ATOM 697 O O . LEU A 1 88 ? -17.633 -4.124 48.990 1.00 96.81 88 LEU A O 1
ATOM 701 N N . ARG A 1 89 ? -15.598 -3.539 49.722 1.00 97.94 89 ARG A N 1
ATOM 702 C CA . ARG A 1 89 ? -14.907 -4.674 49.090 1.00 97.94 89 ARG A CA 1
ATOM 703 C C . ARG A 1 89 ? -15.084 -5.998 49.847 1.00 97.94 89 ARG A C 1
ATOM 705 O O . ARG A 1 89 ? -14.785 -7.055 49.298 1.00 97.94 89 ARG A O 1
ATOM 712 N N . SER A 1 90 ? -15.546 -5.958 51.094 1.00 96.81 90 SER A N 1
ATOM 713 C CA . SER A 1 90 ? -15.678 -7.134 51.955 1.00 96.81 90 SER A CA 1
ATOM 714 C C . SER A 1 90 ? -16.926 -7.974 51.647 1.00 96.81 90 SER A C 1
ATOM 716 O O . SER A 1 90 ? -17.806 -7.575 50.881 1.00 96.81 90 SER A O 1
ATOM 718 N N . ARG A 1 91 ? -17.040 -9.117 52.336 1.00 94.94 91 ARG A N 1
ATOM 719 C CA . ARG A 1 91 ? -18.202 -10.027 52.312 1.00 94.94 91 ARG A CA 1
ATOM 720 C C . ARG A 1 91 ? -19.529 -9.402 52.743 1.00 94.94 91 ARG A C 1
ATOM 722 O O . ARG A 1 91 ? -20.575 -9.997 52.516 1.00 94.94 91 ARG A O 1
ATOM 729 N N . ASN A 1 92 ? -19.507 -8.233 53.383 1.00 90.50 92 ASN A N 1
ATOM 730 C CA . ASN A 1 92 ? -20.735 -7.517 53.729 1.00 90.50 92 ASN A CA 1
ATOM 731 C C . ASN A 1 92 ? -21.426 -6.921 52.487 1.00 90.50 92 ASN A C 1
ATOM 733 O O . ASN A 1 92 ? -22.633 -6.667 52.522 1.00 90.50 92 ASN A O 1
ATOM 737 N N . PHE A 1 93 ? -20.663 -6.690 51.412 1.00 95.06 93 PHE A N 1
ATOM 738 C CA . PHE A 1 93 ? -21.099 -5.992 50.206 1.00 95.06 93 PHE A CA 1
ATOM 739 C C . PHE A 1 93 ? -20.623 -6.715 48.939 1.00 95.06 93 PHE A C 1
ATOM 741 O O . PHE A 1 93 ? -21.189 -7.744 48.600 1.00 95.06 93 PHE A O 1
ATOM 748 N N . PHE A 1 94 ? -19.626 -6.201 48.212 1.00 9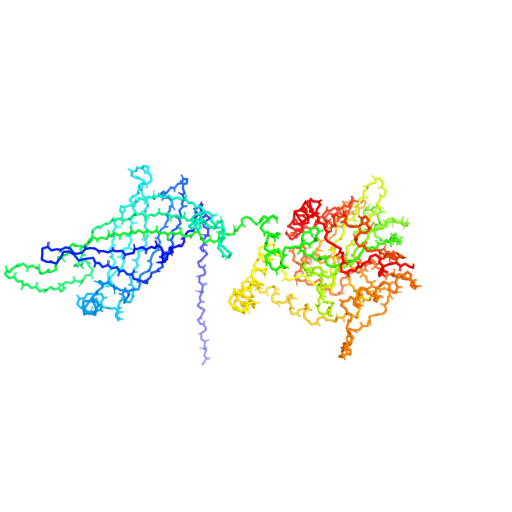6.31 94 PHE A N 1
ATOM 749 C CA . PHE A 1 94 ? -19.286 -6.734 46.889 1.00 96.31 94 PHE A CA 1
ATOM 750 C C . PHE A 1 94 ? -18.533 -8.069 46.921 1.00 96.31 94 PHE A C 1
ATOM 752 O O . PHE A 1 94 ? -18.472 -8.715 45.879 1.00 96.31 94 PHE A O 1
ATOM 759 N N . ASP A 1 95 ? -17.977 -8.471 48.072 1.00 96.56 95 ASP A N 1
ATOM 760 C CA . ASP A 1 95 ? -17.161 -9.683 48.253 1.00 96.56 95 ASP A CA 1
ATOM 761 C C . ASP A 1 95 ? -16.191 -9.913 47.086 1.00 96.56 95 ASP A C 1
ATOM 763 O O . ASP A 1 95 ? -16.286 -10.884 46.334 1.00 96.56 95 ASP A O 1
ATOM 767 N N . VAL A 1 96 ? -15.278 -8.960 46.888 1.00 97.06 96 VAL A N 1
ATOM 768 C CA . VAL A 1 96 ? -14.498 -8.853 45.641 1.00 97.06 96 VAL A CA 1
ATOM 769 C C . VAL A 1 96 ? -13.541 -10.024 45.412 1.00 97.06 96 VAL A C 1
ATOM 771 O O . VAL A 1 96 ? -13.072 -10.216 44.294 1.00 97.06 96 VAL A O 1
ATOM 774 N N . GLU A 1 97 ? -13.254 -10.810 46.453 1.00 94.31 97 GLU A N 1
ATOM 775 C CA . GLU A 1 97 ? -12.484 -12.051 46.343 1.00 94.31 97 GLU A CA 1
ATOM 776 C C . GLU A 1 97 ? -13.299 -13.163 45.664 1.00 94.31 97 GLU A C 1
ATOM 778 O O . GLU A 1 97 ? -12.764 -13.890 44.829 1.00 94.31 97 GLU A O 1
ATOM 783 N N . SER A 1 98 ? -14.593 -13.278 45.987 1.00 96.38 98 SER A N 1
ATOM 784 C CA . SER A 1 98 ? -15.501 -14.278 45.409 1.00 96.38 98 SER A CA 1
ATOM 785 C C . SER A 1 98 ? -16.127 -13.805 44.093 1.00 96.38 98 SER A C 1
ATOM 787 O O . SER A 1 98 ? -16.345 -14.605 43.182 1.00 96.38 98 SER A O 1
ATOM 789 N N . PHE A 1 99 ? -16.414 -12.504 43.986 1.00 96.62 99 PHE A N 1
ATOM 790 C CA . PHE A 1 99 ? -17.101 -11.879 42.853 1.00 96.62 99 PHE A CA 1
ATOM 791 C C . PHE A 1 99 ? -16.295 -10.675 42.333 1.00 96.62 99 PHE A C 1
ATOM 793 O O . PHE A 1 99 ? -16.673 -9.516 42.537 1.00 96.62 99 PHE A O 1
ATOM 800 N N . PRO A 1 100 ? -15.164 -10.925 41.646 1.00 95.31 100 PRO A N 1
ATOM 801 C CA . PRO A 1 100 ? -14.256 -9.867 41.197 1.00 95.31 100 PRO A CA 1
ATOM 802 C C . PRO A 1 100 ? -14.839 -8.988 40.079 1.00 95.31 100 PRO A C 1
ATOM 804 O O . PRO A 1 100 ? -14.306 -7.912 39.793 1.00 95.31 100 PRO A O 1
ATOM 807 N N . GLU A 1 101 ? -15.918 -9.437 39.434 1.00 94.06 101 GLU A N 1
ATOM 808 C CA . GLU A 1 101 ? -16.533 -8.769 38.292 1.00 94.06 101 GLU A CA 1
ATOM 809 C C . GLU A 1 101 ? -18.039 -8.580 38.472 1.00 94.06 101 GLU A C 1
ATOM 811 O O . GLU A 1 101 ? -18.754 -9.455 38.963 1.00 94.06 101 GLU A O 1
ATOM 816 N N . MET A 1 102 ? -18.514 -7.430 38.004 1.00 97.31 102 MET A N 1
ATOM 817 C CA . MET A 1 102 ? -19.916 -7.144 37.729 1.00 97.31 102 MET A CA 1
ATOM 818 C C . MET A 1 102 ? -20.077 -6.988 36.217 1.00 97.31 102 MET A C 1
ATOM 820 O O . MET A 1 102 ? -19.229 -6.366 35.578 1.00 97.31 102 MET A O 1
ATOM 824 N N . THR A 1 103 ? -21.141 -7.542 35.637 1.00 97.25 103 THR A N 1
ATOM 825 C CA . THR A 1 103 ? -21.366 -7.482 34.183 1.00 97.25 103 THR A CA 1
ATOM 826 C C . THR A 1 103 ? -22.780 -7.049 33.837 1.00 97.25 103 THR A C 1
ATOM 828 O O . THR A 1 103 ? -23.719 -7.357 34.567 1.00 97.25 103 THR A O 1
ATOM 831 N N . PHE A 1 104 ? -22.934 -6.355 32.714 1.00 98.31 104 PHE A N 1
ATOM 832 C CA . PHE A 1 104 ? -24.229 -6.046 32.113 1.00 98.31 104 PHE A CA 1
ATOM 833 C C . PHE A 1 104 ? -24.227 -6.469 30.645 1.00 98.31 104 PHE A C 1
ATOM 835 O O . PHE A 1 104 ? -23.285 -6.142 29.922 1.00 98.31 104 PHE A O 1
ATOM 842 N N . ARG A 1 105 ? -25.270 -7.177 30.199 1.00 96.19 105 ARG A N 1
ATOM 843 C CA . ARG A 1 105 ? -25.481 -7.536 28.785 1.00 96.19 105 ARG A CA 1
ATOM 844 C C . ARG A 1 105 ? -26.903 -7.190 28.367 1.00 96.19 105 ARG A C 1
ATOM 846 O O . ARG A 1 105 ? -27.858 -7.712 28.941 1.00 96.19 105 ARG A O 1
ATOM 853 N N . SER A 1 106 ? -27.055 -6.313 27.378 1.00 97.19 106 SER A N 1
ATOM 854 C CA . SER A 1 106 ? -28.368 -5.926 26.857 1.00 97.19 106 SER A CA 1
ATOM 855 C C . SER A 1 106 ? -29.077 -7.105 26.189 1.00 97.19 106 SER A C 1
ATOM 857 O O . SER A 1 106 ? -28.458 -7.861 25.443 1.00 97.19 106 SER A O 1
ATOM 859 N N . LYS A 1 107 ? -30.389 -7.193 26.381 1.00 95.00 107 LYS A N 1
ATOM 860 C CA . LYS A 1 107 ? -31.295 -8.104 25.672 1.00 95.00 107 LYS A CA 1
ATOM 861 C C . LYS A 1 107 ? -32.144 -7.383 24.633 1.00 95.00 107 LYS A C 1
ATOM 863 O O . LYS A 1 107 ? -32.457 -7.960 23.598 1.00 95.00 107 LYS A O 1
ATOM 868 N N . SER A 1 108 ? -32.538 -6.145 24.922 1.00 95.44 108 SER A N 1
ATOM 869 C CA . SER A 1 108 ? -33.385 -5.352 24.035 1.00 95.44 108 SER A CA 1
ATOM 870 C C . SER A 1 108 ? -33.165 -3.860 24.233 1.00 95.44 108 SER A C 1
ATOM 872 O O . SER A 1 108 ? -32.963 -3.397 25.359 1.00 95.44 108 SER A O 1
ATOM 874 N N . VAL A 1 109 ? -33.295 -3.114 23.140 1.00 97.50 109 VAL A N 1
ATOM 875 C CA . VAL A 1 109 ? -33.312 -1.651 23.121 1.00 97.50 109 VAL A CA 1
ATOM 876 C C . VAL A 1 109 ? -34.660 -1.198 22.574 1.00 97.50 109 VAL A C 1
ATOM 878 O O . VAL A 1 109 ? -35.118 -1.706 21.555 1.00 97.50 109 VAL A O 1
ATOM 881 N N . LYS A 1 110 ? -35.302 -0.249 23.254 1.00 97.00 110 LYS A N 1
ATOM 882 C CA . LYS A 1 110 ? -36.585 0.327 22.843 1.00 97.00 110 LYS A CA 1
ATOM 883 C C . LYS A 1 110 ? -36.491 1.846 22.783 1.00 97.00 110 LYS A C 1
ATOM 885 O O . LYS A 1 110 ? -36.137 2.480 23.776 1.00 97.00 110 LYS A O 1
ATOM 890 N N . GLY A 1 111 ? -36.854 2.441 21.648 1.00 94.44 111 GLY A N 1
ATOM 891 C CA . GLY A 1 111 ? -36.960 3.897 21.522 1.00 94.44 111 GLY A CA 1
ATOM 892 C C . GLY A 1 111 ? -38.107 4.458 22.369 1.00 94.44 111 GLY A C 1
ATOM 893 O O . GLY A 1 111 ? -39.217 3.926 22.360 1.00 94.44 111 GLY A O 1
ATOM 894 N N . THR A 1 112 ? -37.855 5.540 23.108 1.00 94.38 112 THR A N 1
ATOM 895 C CA . THR A 1 112 ? -38.865 6.210 23.960 1.00 94.38 112 THR A CA 1
ATOM 896 C C . THR A 1 112 ? -39.108 7.674 23.595 1.00 94.38 112 THR A C 1
ATOM 898 O O . THR A 1 112 ? -40.014 8.303 24.137 1.00 94.38 112 THR A O 1
ATOM 901 N N . GLY A 1 113 ? -38.329 8.213 22.661 1.00 89.69 113 GLY A N 1
ATOM 902 C CA . GLY A 1 113 ? -38.350 9.609 22.250 1.00 89.69 113 GLY A CA 1
ATOM 903 C C . GLY A 1 113 ? -37.150 9.920 21.360 1.00 89.69 113 GLY A C 1
ATOM 904 O O . GLY A 1 113 ? -36.401 9.022 20.971 1.00 89.69 113 GLY A O 1
ATOM 905 N N . GLN A 1 114 ? -36.956 11.196 21.029 1.00 87.81 114 GLN A N 1
ATOM 906 C CA . GLN A 1 114 ? -35.761 11.626 20.309 1.00 87.81 114 GLN A CA 1
ATOM 907 C C . GLN A 1 114 ? -34.535 11.428 21.207 1.00 87.81 114 GLN A C 1
ATOM 909 O O . GLN A 1 114 ? -34.465 12.022 22.277 1.00 87.81 114 GLN A O 1
ATOM 914 N N . ASN A 1 115 ? -33.587 10.598 20.764 1.00 91.75 115 ASN A N 1
ATOM 915 C CA . ASN A 1 115 ? -32.346 10.268 21.476 1.00 91.75 115 ASN A CA 1
ATOM 916 C C . ASN A 1 115 ? -32.523 9.589 22.846 1.00 91.75 115 ASN A C 1
ATOM 918 O O . ASN A 1 115 ? -31.546 9.461 23.577 1.00 91.75 115 ASN A O 1
ATOM 922 N N . THR A 1 116 ? -33.721 9.125 23.207 1.00 96.75 116 THR A N 1
ATOM 923 C CA . THR A 1 116 ? -33.961 8.442 24.486 1.00 96.75 116 THR A CA 1
ATOM 924 C C . THR A 1 116 ? -34.384 6.993 24.276 1.00 96.75 116 THR A C 1
ATOM 926 O O . THR A 1 116 ? -35.217 6.680 23.418 1.00 96.75 116 THR A O 1
ATOM 929 N N . PHE A 1 117 ? -33.857 6.097 25.106 1.00 97.12 117 PHE A N 1
ATOM 930 C CA . PHE A 1 117 ? -34.029 4.653 24.985 1.00 97.12 117 PHE A CA 1
ATOM 931 C C . PHE A 1 117 ? -34.272 3.997 26.347 1.00 97.12 117 PHE A C 1
ATOM 933 O O . PHE A 1 117 ? -33.775 4.446 27.379 1.00 97.12 117 PHE A O 1
ATOM 940 N N . GLU A 1 118 ? -35.014 2.897 26.342 1.00 98.31 118 GLU A N 1
ATOM 941 C CA . GLU A 1 118 ? -35.020 1.915 27.422 1.00 98.31 118 GLU A CA 1
ATOM 942 C C . GLU A 1 118 ? -34.153 0.731 26.988 1.00 98.31 118 GLU A C 1
ATOM 944 O O . GLU A 1 118 ? -34.444 0.079 25.984 1.00 98.31 118 GLU A O 1
ATOM 949 N N . VAL A 1 119 ? -33.071 0.472 27.724 1.00 98.38 119 VAL A N 1
ATOM 950 C CA . VAL A 1 119 ? -32.157 -0.649 27.471 1.00 98.38 119 VAL A CA 1
ATOM 951 C C . VAL A 1 119 ? -32.336 -1.672 28.581 1.00 98.38 119 VAL A C 1
ATOM 953 O O . VAL A 1 119 ? -31.918 -1.449 29.718 1.00 98.38 119 VAL A O 1
ATOM 956 N N . THR A 1 120 ? -32.970 -2.794 28.256 1.00 98.62 120 THR A N 1
ATOM 957 C CA . THR A 1 120 ? -33.194 -3.902 29.190 1.00 98.62 120 THR A CA 1
ATOM 958 C C . THR A 1 120 ? -32.107 -4.948 29.003 1.00 98.62 120 THR A C 1
ATOM 960 O O . THR A 1 120 ? -31.790 -5.322 27.873 1.00 98.62 120 THR A O 1
ATOM 963 N N . GLY A 1 121 ? -31.521 -5.430 30.096 1.00 98.00 121 GLY A N 1
ATOM 964 C CA . GLY A 1 121 ? -30.440 -6.408 30.050 1.00 98.00 121 GLY A CA 1
ATOM 965 C C . GLY A 1 121 ? -30.201 -7.123 31.370 1.00 98.00 121 GLY A C 1
ATOM 966 O O . GLY A 1 121 ? -30.750 -6.756 32.409 1.00 98.00 121 GLY A O 1
ATOM 967 N N . ASP A 1 122 ? -29.362 -8.149 31.312 1.00 98.50 122 ASP A N 1
ATOM 968 C CA . ASP A 1 122 ? -28.954 -8.935 32.468 1.00 98.50 122 ASP A CA 1
ATOM 969 C C . ASP A 1 122 ? -27.799 -8.244 33.192 1.00 98.50 122 ASP A C 1
ATOM 971 O O . ASP A 1 122 ? -26.690 -8.161 32.664 1.00 98.50 122 ASP A O 1
ATOM 975 N N . LEU A 1 123 ? -28.057 -7.775 34.414 1.00 98.38 123 LEU A N 1
ATOM 976 C CA . LEU A 1 123 ? -27.050 -7.305 35.360 1.00 98.38 123 LEU A CA 1
ATOM 977 C C . LEU A 1 123 ? -26.659 -8.458 36.283 1.00 98.38 123 LEU A C 1
ATOM 979 O O . LEU A 1 123 ? -27.490 -8.968 37.031 1.00 98.38 123 LEU A O 1
ATOM 983 N N . THR A 1 124 ? -25.388 -8.847 36.259 1.00 97.75 124 THR A N 1
ATOM 984 C CA . THR A 1 124 ? -24.814 -9.821 37.191 1.00 97.75 124 THR A CA 1
ATOM 985 C C . THR A 1 124 ? -23.922 -9.110 38.193 1.00 97.75 124 THR A C 1
ATOM 987 O O . THR A 1 124 ? -22.946 -8.468 37.810 1.00 97.75 124 THR A O 1
ATOM 990 N N . MET A 1 125 ? -24.242 -9.244 39.478 1.00 95.94 125 MET A N 1
ATOM 991 C CA . MET A 1 125 ? -23.529 -8.618 40.590 1.00 95.94 125 MET A CA 1
ATOM 992 C C . MET A 1 125 ? -23.581 -9.545 41.805 1.00 95.94 125 MET A C 1
ATOM 994 O O . MET A 1 125 ? -24.630 -10.120 42.087 1.00 95.94 125 MET A O 1
ATOM 998 N N . HIS A 1 126 ? -22.455 -9.699 42.512 1.00 96.00 126 HIS A N 1
ATOM 999 C CA . HIS A 1 126 ? -22.359 -10.548 43.710 1.00 96.00 126 HIS A CA 1
ATOM 1000 C C . HIS A 1 126 ? -22.907 -11.981 43.471 1.00 96.00 126 HIS A C 1
ATOM 1002 O O . HIS A 1 126 ? -23.658 -12.548 44.262 1.00 96.00 126 HIS A O 1
ATOM 1008 N N . GLY A 1 127 ? -22.589 -12.548 42.298 1.00 93.50 127 GLY A N 1
ATOM 1009 C CA . GLY A 1 127 ? -22.993 -13.901 41.894 1.00 93.50 127 GLY A CA 1
ATOM 1010 C C . GLY A 1 127 ? -24.462 -14.072 41.485 1.00 93.50 127 GLY A C 1
ATOM 1011 O O . GLY A 1 127 ? -24.854 -15.178 41.118 1.00 93.50 127 GLY A O 1
ATOM 1012 N N . VAL A 1 128 ? -25.273 -13.010 41.517 1.00 97.88 128 VAL A N 1
ATOM 1013 C CA . VAL A 1 128 ? -26.699 -13.049 41.165 1.00 97.88 128 VAL A CA 1
ATOM 1014 C C . VAL A 1 128 ? -26.954 -12.251 39.890 1.00 97.88 128 VAL A C 1
ATOM 1016 O O . VAL A 1 128 ? -26.510 -11.111 39.768 1.00 97.88 128 VAL A O 1
ATOM 1019 N N . THR A 1 129 ? -27.708 -12.833 38.957 1.00 98.31 129 THR A N 1
ATOM 1020 C CA . THR A 1 129 ? -28.148 -12.169 37.722 1.00 98.31 129 THR A CA 1
ATOM 1021 C C . THR A 1 129 ? -29.602 -11.719 37.843 1.00 98.31 129 THR A C 1
ATOM 1023 O O . THR A 1 129 ? -30.479 -12.512 38.197 1.00 98.31 129 THR A O 1
ATOM 1026 N N . LYS A 1 130 ? -29.867 -10.446 37.541 1.00 97.94 130 LYS A N 1
ATOM 1027 C CA . LYS A 1 130 ? -31.205 -9.845 37.495 1.00 97.94 130 LYS A CA 1
ATOM 1028 C C . LYS A 1 130 ? -31.374 -9.052 36.212 1.00 97.94 130 LYS A C 1
ATOM 1030 O O . LYS A 1 130 ? -30.456 -8.365 35.774 1.00 97.94 130 LYS A O 1
ATOM 1035 N N . GLU A 1 131 ? -32.570 -9.110 35.649 1.00 98.44 131 GLU A N 1
ATOM 1036 C CA . GLU A 1 131 ? -32.931 -8.250 34.532 1.00 98.44 131 GLU A CA 1
ATOM 1037 C C . GLU A 1 131 ? -33.214 -6.835 35.047 1.00 98.44 131 GLU A C 1
ATOM 1039 O O . GLU A 1 131 ? -33.990 -6.647 35.987 1.00 98.44 131 GLU A O 1
ATOM 1044 N N . VAL A 1 132 ? -32.564 -5.839 34.451 1.00 98.25 132 VAL A N 1
ATOM 1045 C CA . VAL A 1 132 ? -32.715 -4.424 34.803 1.00 98.25 132 VAL A CA 1
ATOM 1046 C C . VAL A 1 132 ? -32.929 -3.601 33.543 1.00 98.25 132 VAL A C 1
ATOM 1048 O O . VAL A 1 132 ? -32.423 -3.938 32.474 1.00 98.25 132 VAL A O 1
ATOM 1051 N N . THR A 1 133 ? -33.675 -2.504 33.668 1.00 98.56 133 THR A N 1
ATOM 1052 C CA . THR A 1 133 ? -33.887 -1.555 32.568 1.00 98.56 133 THR A CA 1
ATOM 1053 C C . THR A 1 133 ? -33.207 -0.232 32.888 1.00 98.56 133 THR A C 1
ATOM 1055 O O . THR A 1 133 ? -33.470 0.379 33.928 1.00 98.56 133 THR A O 1
ATOM 1058 N N . LEU A 1 134 ? -32.322 0.197 31.992 1.00 98.56 134 LEU A N 1
ATOM 1059 C CA . LEU A 1 134 ? -31.650 1.489 32.016 1.00 98.56 134 LEU A CA 1
ATOM 1060 C C . LEU A 1 134 ? -32.454 2.486 31.181 1.00 98.56 134 LEU A C 1
ATOM 1062 O O . LEU A 1 134 ? -32.816 2.193 30.042 1.00 98.56 134 LEU A O 1
ATOM 1066 N N . LYS A 1 135 ? -32.698 3.676 31.730 1.00 98.56 135 LYS A N 1
ATOM 1067 C CA . LYS A 1 135 ? -33.162 4.832 30.957 1.00 98.56 135 LYS A CA 1
ATOM 1068 C C . LYS A 1 135 ? -31.935 5.525 30.394 1.00 98.56 135 LYS A C 1
ATOM 1070 O O . LYS A 1 135 ? -31.144 6.034 31.186 1.00 98.56 135 LYS A O 1
ATOM 1075 N N . VAL A 1 136 ? -31.777 5.500 29.078 1.00 98.31 136 VAL A N 1
ATOM 1076 C CA . VAL A 1 136 ? -30.585 5.967 28.365 1.00 98.31 136 VAL A CA 1
ATOM 1077 C C . VAL A 1 136 ? -30.933 7.183 27.514 1.00 98.31 136 VAL A C 1
ATOM 1079 O O . VAL A 1 136 ? -31.962 7.198 26.844 1.00 98.31 136 VAL A O 1
ATOM 1082 N N . GLU A 1 137 ? -30.067 8.185 27.520 1.00 97.62 137 GLU A N 1
ATOM 1083 C CA . GLU A 1 137 ? -30.102 9.350 26.644 1.00 97.62 137 GLU A CA 1
ATOM 1084 C C . GLU A 1 137 ? -28.803 9.405 25.835 1.00 97.62 137 GLU A C 1
ATOM 1086 O O . GLU A 1 137 ? -27.709 9.340 26.391 1.00 97.62 137 GLU A O 1
ATOM 1091 N N . PHE A 1 138 ? -28.919 9.522 24.517 1.00 95.50 138 PHE A N 1
ATOM 1092 C CA . PHE A 1 138 ? -27.806 9.807 23.623 1.00 95.50 138 PHE A CA 1
ATOM 1093 C C . PHE A 1 138 ? -27.554 11.315 23.597 1.00 95.50 138 PHE A C 1
ATOM 1095 O O . PHE A 1 138 ? -28.362 12.085 23.072 1.00 95.50 138 PHE A O 1
ATOM 1102 N N . THR A 1 139 ? -26.429 11.741 24.167 1.00 93.50 139 THR A N 1
ATOM 1103 C CA . THR A 1 139 ? -26.122 13.164 24.369 1.00 93.50 139 THR A CA 1
ATOM 1104 C C . THR A 1 139 ? -25.418 13.786 23.164 1.00 93.50 139 THR A C 1
ATOM 1106 O O . THR A 1 139 ? -25.479 15.001 22.970 1.00 93.50 139 THR A O 1
ATOM 1109 N N . GLY A 1 140 ? -24.811 12.969 22.299 1.00 88.56 140 GLY A N 1
ATOM 1110 C CA . GLY A 1 140 ? -24.307 13.415 21.006 1.00 88.56 140 GLY A CA 1
ATOM 1111 C C . GLY A 1 140 ? -23.227 12.521 20.411 1.00 88.56 140 GLY A C 1
ATOM 1112 O O . GLY A 1 140 ? -22.756 11.566 21.024 1.00 88.56 140 GLY A O 1
ATOM 1113 N N . LYS A 1 141 ? -22.814 12.876 19.193 1.00 86.56 141 LYS A N 1
ATOM 1114 C CA . LYS A 1 141 ? -21.651 12.308 18.504 1.00 86.56 141 LYS A CA 1
ATOM 1115 C C . LYS A 1 141 ? -20.829 13.405 17.845 1.00 86.56 141 LYS A C 1
ATOM 1117 O O . LYS A 1 141 ? -21.386 14.385 17.347 1.00 86.56 141 LYS A O 1
ATOM 1122 N N . GLY A 1 142 ? -19.517 13.222 17.789 1.00 78.62 142 GLY A N 1
ATOM 1123 C CA . GLY A 1 142 ? -18.616 14.159 17.133 1.00 78.62 142 GLY A CA 1
ATOM 1124 C C . GLY A 1 142 ? -17.215 13.597 16.955 1.00 78.62 142 GLY A C 1
ATOM 1125 O O . GLY A 1 142 ? -16.842 12.598 17.558 1.00 78.62 142 GLY A O 1
ATOM 1126 N N . LYS A 1 143 ? -16.420 14.252 16.111 1.00 68.94 143 LYS A N 1
ATOM 1127 C CA . LYS A 1 143 ? -14.991 13.949 16.000 1.00 68.94 143 LYS A CA 1
ATOM 1128 C C . LYS A 1 143 ? -14.288 14.446 17.261 1.00 68.94 143 LYS A C 1
ATOM 1130 O O . LYS A 1 143 ? -14.547 15.577 17.673 1.00 68.94 143 LYS A O 1
ATOM 1135 N N . GLY A 1 144 ? -13.404 13.637 17.842 1.00 56.41 144 GLY A N 1
ATOM 1136 C CA . GLY A 1 144 ? -12.608 14.028 19.005 1.00 56.41 144 GLY A CA 1
ATOM 1137 C C . GLY A 1 144 ? -11.707 15.228 18.692 1.00 56.41 144 GLY A C 1
ATOM 1138 O O . GLY A 1 144 ? -10.603 15.068 18.179 1.00 56.41 144 GLY A O 1
ATOM 1139 N N . ALA A 1 145 ? -12.173 16.446 18.969 1.00 45.34 145 ALA A N 1
ATOM 1140 C CA . ALA A 1 145 ? -11.353 17.650 18.910 1.00 45.34 145 ALA A CA 1
ATOM 1141 C C . ALA A 1 145 ? -10.737 17.894 20.290 1.00 45.34 145 ALA A C 1
ATOM 1143 O O . ALA A 1 145 ? -11.443 17.924 21.298 1.00 45.34 145 ALA A O 1
ATOM 1144 N N . GLY A 1 146 ? -9.418 18.098 20.339 1.00 46.47 146 GLY A N 1
ATOM 1145 C CA . GLY A 1 146 ? -8.765 18.606 21.541 1.00 46.47 146 GLY A CA 1
ATOM 1146 C C . GLY A 1 146 ? -9.344 19.967 21.961 1.00 46.47 146 GLY A C 1
ATOM 1147 O O . GLY A 1 146 ? -10.008 20.638 21.159 1.00 46.47 146 GLY A O 1
ATOM 1148 N N . PRO A 1 147 ? -9.085 20.416 23.202 1.00 31.52 147 PRO A N 1
ATOM 1149 C CA . PRO A 1 147 ? -9.532 21.725 23.657 1.00 31.52 147 PRO A CA 1
ATOM 1150 C C . PRO A 1 147 ? -9.097 22.804 22.650 1.00 31.52 147 PRO A C 1
ATOM 1152 O O . PRO A 1 147 ? -7.917 22.919 22.324 1.00 31.52 147 PRO A O 1
ATOM 1155 N N . GLN A 1 148 ? -10.061 23.583 22.148 1.00 34.31 148 GLN A N 1
ATOM 1156 C CA . GLN A 1 148 ? -9.858 24.763 21.286 1.00 34.31 148 GLN A CA 1
ATOM 1157 C C . GLN A 1 148 ? -9.451 24.492 19.823 1.00 34.31 148 GLN A C 1
ATOM 1159 O O . GLN A 1 148 ? -8.856 25.357 19.188 1.00 34.31 148 GLN A O 1
ATOM 1164 N N . GLY A 1 149 ? -9.787 23.330 19.250 1.00 37.50 149 GLY A N 1
ATOM 1165 C CA . GLY A 1 149 ? -9.545 23.079 17.817 1.00 37.50 149 GLY A CA 1
ATOM 1166 C C . GLY A 1 149 ? -8.061 22.956 17.453 1.00 37.50 149 GLY A C 1
ATOM 1167 O O . GLY A 1 149 ? -7.697 23.026 16.280 1.00 37.50 149 GLY A O 1
ATOM 1168 N N . THR A 1 150 ? -7.204 22.760 18.456 1.00 35.62 150 THR A N 1
ATOM 1169 C CA . THR A 1 150 ? -5.778 22.519 18.260 1.00 35.62 150 THR A CA 1
ATOM 1170 C C . THR A 1 150 ? -5.569 21.057 17.882 1.00 35.62 150 THR A C 1
ATOM 1172 O O . THR A 1 150 ? -6.027 20.151 18.581 1.00 35.62 150 THR A O 1
ATOM 1175 N N . ILE A 1 151 ? -4.866 20.827 16.772 1.00 39.56 151 ILE A N 1
ATOM 1176 C CA . ILE A 1 151 ? -4.398 19.503 16.356 1.00 39.56 151 ILE A CA 1
ATOM 1177 C C . ILE A 1 151 ? -3.419 19.005 17.426 1.00 39.56 151 ILE A C 1
ATOM 1179 O O . ILE A 1 151 ? -2.338 19.569 17.581 1.00 39.56 151 ILE A O 1
ATOM 1183 N N . ILE A 1 152 ? -3.799 17.974 18.184 1.00 38.72 152 ILE A N 1
ATOM 1184 C CA . ILE A 1 152 ? -2.884 17.289 19.104 1.00 38.72 152 ILE A CA 1
ATOM 1185 C C . ILE A 1 152 ? -2.093 16.272 18.268 1.00 38.72 152 ILE A C 1
ATOM 1187 O O . ILE A 1 152 ? -2.710 15.374 17.690 1.00 38.72 152 ILE A O 1
ATOM 1191 N N . PRO A 1 153 ? -0.754 16.367 18.184 1.00 35.50 153 PRO A N 1
ATOM 1192 C CA . PRO A 1 153 ? 0.055 15.379 17.477 1.00 35.50 153 PRO A CA 1
ATOM 1193 C C . PRO A 1 153 ? -0.192 13.981 18.062 1.00 35.50 153 PRO A C 1
ATOM 1195 O O . PRO A 1 153 ? 0.025 13.761 19.251 1.00 35.50 153 PRO A O 1
ATOM 1198 N N . GLY A 1 154 ? -0.680 13.047 17.242 1.00 43.38 154 GLY A N 1
ATOM 1199 C CA . GLY A 1 154 ? -0.944 11.664 17.656 1.00 43.38 154 GLY A CA 1
ATOM 1200 C C . GLY A 1 154 ? -2.344 11.367 18.216 1.00 43.38 154 GLY A C 1
ATOM 1201 O O . GLY A 1 154 ? -2.602 10.210 18.537 1.00 43.38 154 GLY A O 1
ATOM 1202 N N . ARG A 1 155 ? -3.268 12.341 18.295 1.00 40.81 155 ARG A N 1
ATOM 1203 C CA . ARG A 1 155 ? -4.711 12.046 18.400 1.00 40.81 155 ARG A CA 1
ATOM 1204 C C . ARG A 1 155 ? -5.382 12.306 17.059 1.00 40.81 155 ARG A C 1
ATOM 1206 O O . ARG A 1 155 ? -5.338 13.411 16.525 1.00 40.81 155 ARG A O 1
ATOM 1213 N N . ASP A 1 156 ? -5.987 11.257 16.526 1.00 45.94 156 ASP A N 1
ATOM 1214 C CA . ASP A 1 156 ? -6.669 11.263 15.245 1.00 45.94 156 ASP A CA 1
ATOM 1215 C C . ASP A 1 156 ? -7.926 12.151 15.309 1.00 45.94 156 ASP A C 1
ATOM 1217 O O . ASP A 1 156 ? -8.844 11.896 16.086 1.00 45.94 156 ASP A O 1
ATOM 1221 N N . LEU A 1 157 ? -8.004 13.174 14.451 1.00 46.84 157 LEU A N 1
ATOM 1222 C CA . LEU A 1 157 ? -9.216 13.983 14.237 1.00 46.84 157 LEU A CA 1
ATOM 1223 C C . LEU A 1 157 ? -10.364 13.174 13.588 1.00 46.84 157 LEU A C 1
ATOM 1225 O O . LEU A 1 157 ? -11.362 13.756 13.154 1.00 46.84 157 LEU A O 1
ATOM 1229 N N . THR A 1 158 ? -10.225 11.852 13.455 1.00 49.78 158 THR A N 1
ATOM 1230 C CA . THR A 1 158 ? -11.212 10.947 12.858 1.00 49.78 158 THR A CA 1
ATOM 1231 C C . THR A 1 158 ? -11.839 9.944 13.829 1.00 49.78 158 THR A C 1
ATOM 1233 O O . THR A 1 158 ? -12.817 9.310 13.436 1.00 49.78 158 THR A O 1
ATOM 1236 N N . THR A 1 159 ? -11.391 9.857 15.091 1.00 58.81 159 THR A N 1
ATOM 1237 C CA . THR A 1 159 ? -12.094 9.064 16.116 1.00 58.81 159 THR A CA 1
ATOM 1238 C C . THR A 1 159 ? -13.472 9.669 16.363 1.00 58.81 159 THR A C 1
ATOM 1240 O O . THR A 1 159 ? -13.587 10.838 16.753 1.00 58.81 159 THR A O 1
ATOM 1243 N N . MET A 1 160 ? -14.524 8.889 16.104 1.00 70.81 160 MET A N 1
ATOM 1244 C CA . MET A 1 160 ? -15.883 9.294 16.435 1.00 70.81 160 MET A CA 1
ATOM 1245 C C . MET A 1 160 ? -16.116 9.007 17.911 1.00 70.81 160 MET A C 1
ATOM 1247 O O . MET A 1 160 ? -16.009 7.869 18.361 1.00 70.81 160 MET A O 1
ATOM 1251 N N . VAL A 1 161 ? -16.442 10.053 18.647 1.00 82.00 161 VAL A N 1
ATOM 1252 C CA . VAL A 1 161 ? -16.786 10.004 20.058 1.00 82.00 161 VAL A CA 1
ATOM 1253 C C . VAL A 1 161 ? -18.301 10.080 20.170 1.00 82.00 161 VAL A C 1
ATOM 1255 O O . VAL A 1 161 ? -18.933 10.896 19.495 1.00 82.00 161 VAL A O 1
ATOM 1258 N N . THR A 1 162 ? -18.881 9.226 21.006 1.00 89.38 162 THR A N 1
ATOM 1259 C CA . THR A 1 162 ? -20.305 9.246 21.360 1.00 89.38 162 THR A CA 1
ATOM 1260 C C . THR A 1 162 ? -20.472 9.478 22.852 1.00 89.38 162 THR A C 1
ATOM 1262 O O . THR A 1 162 ? -19.683 8.973 23.647 1.00 89.38 162 THR A O 1
ATOM 1265 N N . GLY A 1 163 ? -21.498 10.241 23.219 1.00 94.69 163 GLY A N 1
ATOM 1266 C CA . GLY A 1 163 ? -21.869 10.518 24.600 1.00 94.69 163 GLY A CA 1
ATOM 1267 C C . GLY A 1 163 ? -23.213 9.889 24.958 1.00 94.69 163 GLY A C 1
ATOM 1268 O O . GLY A 1 163 ? -24.167 9.952 24.176 1.00 94.69 163 GLY A O 1
ATOM 1269 N N . TRP A 1 164 ? -23.290 9.307 26.155 1.00 97.19 164 TRP A N 1
ATOM 1270 C CA . TRP A 1 164 ? -24.484 8.641 26.668 1.00 97.19 164 TRP A CA 1
ATOM 1271 C C . TRP A 1 164 ? -24.657 8.891 28.161 1.00 97.19 164 TRP A C 1
ATOM 1273 O O . TRP A 1 164 ? -23.736 8.653 28.938 1.00 97.19 164 TRP A O 1
ATOM 1283 N N . ASP A 1 165 ? -25.862 9.257 28.575 1.00 98.06 165 ASP A N 1
ATOM 1284 C CA . ASP A 1 165 ? -26.249 9.275 29.982 1.00 98.06 165 ASP A CA 1
ATOM 1285 C C . ASP A 1 165 ? -27.207 8.116 30.250 1.00 98.06 165 ASP A C 1
ATOM 1287 O O . ASP A 1 165 ? -28.102 7.842 29.454 1.00 98.06 165 ASP A O 1
ATOM 1291 N N . ALA A 1 166 ? -27.042 7.412 31.370 1.00 98.06 166 ALA A N 1
ATOM 1292 C CA . ALA A 1 166 ? -27.957 6.336 31.739 1.00 98.06 166 ALA A CA 1
ATOM 1293 C C . ALA A 1 166 ? -28.278 6.319 33.231 1.00 98.06 166 ALA A C 1
ATOM 1295 O O . ALA A 1 166 ? -27.419 6.549 34.081 1.00 98.06 166 ALA A O 1
ATOM 1296 N N . THR A 1 167 ? -29.530 6.006 33.567 1.00 98.44 167 THR A N 1
ATOM 1297 C CA . THR A 1 167 ? -29.974 5.904 34.961 1.00 98.44 167 THR A CA 1
ATOM 1298 C C . THR A 1 167 ? -30.883 4.710 35.202 1.00 98.44 167 THR A C 1
ATOM 1300 O O . THR A 1 167 ? -31.669 4.308 34.343 1.00 98.44 167 THR A O 1
ATOM 1303 N N . THR A 1 168 ? -30.805 4.156 36.409 1.00 98.31 168 THR A N 1
ATOM 1304 C CA . THR A 1 168 ? -31.794 3.208 36.934 1.00 98.31 168 THR A CA 1
ATOM 1305 C C . THR A 1 168 ? -31.746 3.190 38.464 1.00 98.31 168 THR A C 1
ATOM 1307 O O . THR A 1 168 ? -30.900 3.849 39.071 1.00 98.31 168 THR A O 1
ATOM 1310 N N . THR A 1 169 ? -32.644 2.438 39.093 1.00 98.31 169 THR A N 1
ATOM 1311 C CA . THR A 1 169 ? -32.588 2.135 40.527 1.00 98.31 169 THR A CA 1
ATOM 1312 C C . THR A 1 169 ? -32.695 0.631 40.702 1.00 98.31 169 THR A C 1
ATOM 1314 O O . THR A 1 169 ? -33.591 0.008 40.139 1.00 98.31 169 THR A O 1
ATOM 1317 N N . VAL A 1 170 ? -31.798 0.062 41.499 1.00 97.75 170 VAL A N 1
ATOM 1318 C CA . VAL A 1 170 ? -31.808 -1.357 41.869 1.00 97.75 170 VAL A CA 1
ATOM 1319 C C . VAL A 1 170 ? -31.834 -1.493 43.386 1.00 97.75 170 VAL A C 1
ATOM 1321 O O . VAL A 1 170 ? -31.386 -0.588 44.090 1.00 97.75 170 VAL A O 1
ATOM 1324 N N . GLN A 1 171 ? -32.320 -2.619 43.904 1.00 97.06 171 GLN A N 1
ATOM 1325 C CA . GLN A 1 171 ? -32.177 -2.945 45.323 1.00 97.06 171 GLN A CA 1
ATOM 1326 C C . GLN A 1 171 ? -30.935 -3.808 45.506 1.00 97.06 171 GLN A C 1
ATOM 1328 O O . GLN A 1 171 ? -30.778 -4.829 44.839 1.00 97.06 171 GLN A O 1
ATOM 1333 N N . ARG A 1 172 ? -30.038 -3.436 46.418 1.00 95.44 172 ARG A N 1
ATOM 1334 C CA . ARG A 1 172 ? -28.833 -4.245 46.673 1.00 95.44 172 ARG A CA 1
ATOM 1335 C C . ARG A 1 172 ? -29.169 -5.622 47.261 1.00 95.44 172 ARG A C 1
ATOM 1337 O O . ARG A 1 172 ? -28.442 -6.585 47.014 1.00 95.44 172 ARG A O 1
ATOM 1344 N N . SER A 1 173 ? -30.280 -5.737 47.990 1.00 95.81 173 SER A N 1
ATOM 1345 C CA . SER A 1 173 ? -30.756 -7.009 48.538 1.00 95.81 173 SER A CA 1
ATOM 1346 C C . SER A 1 173 ? -31.150 -8.026 47.461 1.00 95.81 173 SER A C 1
ATOM 1348 O O . SER A 1 173 ? -30.960 -9.222 47.686 1.00 95.81 173 SER A O 1
ATOM 1350 N N . ASP A 1 174 ? -31.569 -7.583 46.268 1.00 97.00 174 ASP A N 1
ATOM 1351 C CA . ASP A 1 174 ? -31.865 -8.470 45.129 1.00 97.00 174 ASP A CA 1
ATOM 1352 C C . ASP A 1 174 ? -30.629 -9.245 44.643 1.00 97.00 174 ASP A C 1
ATOM 1354 O O . ASP A 1 174 ? -30.768 -10.295 44.012 1.00 97.00 174 ASP A O 1
ATOM 1358 N N . PHE A 1 175 ? -29.430 -8.756 44.970 1.00 96.75 175 PHE A N 1
ATOM 1359 C CA . PHE A 1 175 ? -28.138 -9.355 44.629 1.00 96.75 175 PHE A CA 1
ATOM 1360 C C . PHE A 1 175 ? -27.459 -10.033 45.830 1.00 96.75 175 PHE A C 1
ATOM 1362 O O . PHE A 1 175 ? -26.285 -10.386 45.780 1.00 96.75 175 PHE A O 1
ATOM 1369 N N . GLY A 1 176 ? -28.182 -10.213 46.939 1.00 93.25 176 GLY A N 1
ATOM 1370 C CA . GLY A 1 176 ? -27.665 -10.868 48.144 1.00 93.25 176 GLY A CA 1
ATOM 1371 C C . GLY A 1 176 ? -26.839 -9.965 49.065 1.00 93.25 176 GLY A C 1
ATOM 1372 O O . GLY A 1 176 ? -26.379 -10.425 50.107 1.00 93.25 176 GLY A O 1
ATOM 1373 N N . MET A 1 177 ? -26.697 -8.675 48.753 1.00 94.00 177 MET A N 1
ATOM 1374 C CA . MET A 1 177 ? -26.031 -7.712 49.632 1.00 94.00 177 MET A CA 1
ATOM 1375 C C . MET A 1 177 ? -27.013 -7.212 50.691 1.00 94.00 177 MET A C 1
ATOM 1377 O O . MET A 1 177 ? -27.622 -6.154 50.535 1.00 94.00 177 MET A O 1
ATOM 1381 N N . THR A 1 178 ? -27.194 -7.967 51.774 1.00 91.56 178 THR A N 1
ATOM 1382 C CA . THR A 1 178 ? -28.228 -7.695 52.793 1.00 91.56 178 THR A CA 1
ATOM 1383 C C . THR A 1 178 ? -27.704 -7.086 54.094 1.00 91.56 178 THR A C 1
ATOM 1385 O O . THR A 1 178 ? -28.510 -6.729 54.953 1.00 91.56 178 THR A O 1
ATOM 1388 N N . TRP A 1 179 ? -26.384 -6.938 54.268 1.00 90.00 179 TRP A N 1
ATOM 1389 C CA . TRP A 1 179 ? -25.802 -6.396 55.503 1.00 90.00 179 TRP A CA 1
ATOM 1390 C C . TRP A 1 179 ? -26.345 -4.997 55.827 1.00 90.00 179 TRP A C 1
ATOM 1392 O O . TRP A 1 179 ? -26.518 -4.167 54.930 1.00 90.00 179 TRP A O 1
ATOM 1402 N N . ASN A 1 180 ? -26.635 -4.717 57.098 1.00 84.38 180 ASN A N 1
ATOM 1403 C CA . ASN A 1 180 ? -27.039 -3.389 57.558 1.00 84.38 180 ASN A CA 1
ATOM 1404 C C . ASN A 1 180 ? -26.800 -3.227 59.059 1.00 84.38 180 ASN A C 1
ATOM 1406 O O . ASN A 1 180 ? -26.946 -4.185 59.818 1.00 84.38 180 ASN A O 1
ATOM 1410 N N . GLN A 1 181 ? -26.553 -1.993 59.489 1.00 84.12 181 GLN A N 1
ATOM 1411 C CA . GLN A 1 181 ? -26.662 -1.610 60.890 1.00 84.12 181 GLN A CA 1
ATOM 1412 C C . GLN A 1 181 ? -28.053 -1.014 61.145 1.00 84.12 181 GLN A C 1
ATOM 1414 O O . GLN A 1 181 ? -28.568 -0.244 60.336 1.00 84.12 181 GLN A O 1
ATOM 1419 N N . MET A 1 182 ? -28.672 -1.369 62.270 1.00 82.44 182 MET A N 1
ATOM 1420 C CA . MET A 1 182 ? -29.979 -0.841 62.672 1.00 82.44 182 MET A CA 1
ATOM 1421 C C . MET A 1 182 ? -29.801 0.157 63.818 1.00 82.44 182 MET A C 1
ATOM 1423 O O . MET A 1 182 ? -29.146 -0.165 64.809 1.00 82.44 182 MET A O 1
ATOM 1427 N N . ILE A 1 183 ? -30.406 1.342 63.706 1.00 77.00 183 ILE A N 1
ATOM 1428 C CA . ILE A 1 183 ? -30.476 2.346 64.779 1.00 77.00 183 ILE A CA 1
ATOM 1429 C C . ILE A 1 183 ? -31.946 2.725 64.958 1.00 77.00 183 ILE A C 1
ATOM 1431 O O . ILE A 1 183 ? -32.592 3.138 63.998 1.00 77.00 183 ILE A O 1
ATOM 1435 N N . GLU A 1 184 ? -32.489 2.520 66.163 1.00 77.94 184 GLU A N 1
ATOM 1436 C CA . GLU A 1 184 ? -33.895 2.818 66.506 1.00 77.94 184 GLU A CA 1
ATOM 1437 C C . GLU A 1 184 ? -34.914 2.255 65.490 1.00 77.94 184 GLU A C 1
ATOM 1439 O O . GLU A 1 184 ? -35.886 2.901 65.111 1.00 77.94 184 GLU A O 1
ATOM 1444 N N . GLY A 1 185 ? -34.671 1.035 64.995 1.00 74.94 185 GLY A N 1
ATOM 1445 C CA . GLY A 1 185 ? -35.543 0.368 64.018 1.00 74.94 185 GLY A CA 1
ATOM 1446 C C . GLY A 1 185 ? -35.391 0.850 62.570 1.00 74.94 185 GLY A C 1
ATOM 1447 O O . GLY A 1 185 ? -36.031 0.292 61.681 1.00 74.94 185 GLY A O 1
ATOM 1448 N N . THR A 1 186 ? -34.508 1.815 62.303 1.00 74.62 186 THR A N 1
ATOM 1449 C CA . THR A 1 186 ? -34.226 2.331 60.958 1.00 74.62 186 THR A CA 1
ATOM 1450 C C . THR A 1 186 ? -32.919 1.753 60.411 1.00 74.62 186 THR A C 1
ATOM 1452 O O . THR A 1 186 ? -31.916 1.661 61.123 1.00 74.62 186 THR A O 1
ATOM 1455 N N . ARG A 1 187 ? -32.925 1.360 59.130 1.00 80.75 187 ARG A N 1
ATOM 1456 C CA . ARG A 1 187 ? -31.721 0.936 58.396 1.00 80.75 187 ARG A CA 1
ATOM 1457 C C . ARG A 1 187 ? -30.768 2.120 58.232 1.00 80.75 187 ARG A C 1
ATOM 1459 O O . ARG A 1 187 ? -31.175 3.169 57.737 1.00 80.75 187 ARG A O 1
ATOM 1466 N N . VAL A 1 188 ? -29.499 1.933 58.582 1.00 87.19 188 VAL A N 1
ATOM 1467 C CA . VAL A 1 188 ? -28.461 2.959 58.399 1.00 87.19 188 VAL A CA 1
ATOM 1468 C C . VAL A 1 188 ? -28.158 3.171 56.915 1.00 87.19 188 VAL A C 1
ATOM 1470 O O . VAL A 1 188 ? -28.026 4.309 56.466 1.00 87.19 188 VAL A O 1
ATOM 1473 N N . VAL A 1 189 ? -28.119 2.088 56.135 1.00 89.62 189 VAL A N 1
ATOM 1474 C CA . VAL A 1 189 ? -27.884 2.121 54.683 1.00 89.62 189 VAL A CA 1
ATOM 1475 C C . VAL A 1 189 ? -29.160 1.714 53.950 1.00 89.62 189 VAL A C 1
ATOM 1477 O O . VAL A 1 189 ? -29.728 0.661 54.242 1.00 89.62 189 VAL A O 1
ATOM 1480 N N . ALA A 1 190 ? -29.624 2.513 52.991 1.00 92.00 190 ALA A N 1
ATOM 1481 C CA . ALA A 1 190 ? -30.809 2.173 52.204 1.00 92.00 190 ALA A CA 1
ATOM 1482 C C . ALA A 1 190 ? -30.629 0.882 51.377 1.00 92.00 190 ALA A C 1
ATOM 1484 O O . ALA A 1 190 ? -29.522 0.357 51.228 1.00 92.00 190 ALA A O 1
ATOM 1485 N N . ASP A 1 191 ? -31.743 0.344 50.880 1.00 94.44 191 ASP A N 1
ATOM 1486 C CA . ASP A 1 191 ? -31.727 -0.775 49.928 1.00 94.44 191 ASP A CA 1
ATOM 1487 C C . ASP A 1 191 ? -31.655 -0.274 48.480 1.00 94.44 191 ASP A C 1
ATOM 1489 O O . ASP A 1 191 ? -30.893 -0.805 47.677 1.00 94.44 191 ASP A O 1
ATOM 1493 N N . ASP A 1 192 ? -32.388 0.805 48.188 1.00 96.38 192 ASP A N 1
ATOM 1494 C CA . ASP A 1 192 ? -32.386 1.469 46.888 1.00 96.38 192 ASP A CA 1
ATOM 1495 C C . ASP A 1 192 ? -31.025 2.102 46.586 1.00 96.38 192 ASP A C 1
ATOM 1497 O O . ASP A 1 192 ? -30.555 3.011 47.285 1.00 96.38 192 ASP A O 1
ATOM 1501 N N . VAL A 1 193 ? -30.433 1.662 45.481 1.00 97.56 193 VAL A N 1
ATOM 1502 C CA . VAL A 1 193 ? -29.206 2.197 44.902 1.00 97.56 193 VAL A CA 1
ATOM 1503 C C . VAL A 1 193 ? -29.551 2.810 43.557 1.00 97.56 193 VAL A C 1
ATOM 1505 O O . VAL A 1 193 ? -29.941 2.111 42.620 1.00 97.56 193 VAL A O 1
ATOM 1508 N N . LYS A 1 194 ? -29.406 4.132 43.450 1.00 98.38 194 LYS A N 1
ATOM 1509 C CA . LYS A 1 194 ? -29.541 4.822 42.168 1.00 98.38 194 LYS A CA 1
ATOM 1510 C C . LYS A 1 194 ? -28.236 4.663 41.396 1.00 98.38 194 LYS A C 1
ATOM 1512 O O . LYS A 1 194 ? -27.185 5.018 41.917 1.00 98.38 194 LYS A O 1
ATOM 1517 N N . ILE A 1 195 ? -28.312 4.178 40.166 1.00 98.38 195 ILE A N 1
ATOM 1518 C CA . ILE A 1 195 ? -27.191 4.102 39.228 1.00 98.38 195 ILE A CA 1
ATOM 1519 C C . ILE A 1 195 ? -27.244 5.340 38.328 1.00 98.38 195 ILE A C 1
ATOM 1521 O O . ILE A 1 195 ? -28.313 5.694 37.824 1.00 98.38 195 ILE A O 1
ATOM 1525 N N . GLU A 1 196 ? -26.100 5.998 38.149 1.00 97.94 196 GLU A N 1
ATOM 1526 C CA . GLU A 1 196 ? -25.924 7.152 37.265 1.00 97.94 196 GLU A CA 1
ATOM 1527 C C . GLU A 1 196 ? -24.652 6.962 36.438 1.00 97.94 196 GLU A C 1
ATOM 1529 O O . GLU A 1 196 ? -23.543 6.980 36.971 1.00 97.94 196 GLU A O 1
ATOM 1534 N N . LEU A 1 197 ? -24.821 6.773 35.134 1.00 98.19 197 LEU A N 1
ATOM 1535 C CA . LEU A 1 197 ? -23.735 6.562 34.187 1.00 98.19 197 LEU A CA 1
ATOM 1536 C C . LEU A 1 197 ? -23.621 7.784 33.280 1.00 98.19 197 LEU A C 1
ATOM 1538 O O . LEU A 1 197 ? -24.638 8.288 32.807 1.00 98.19 197 LEU A O 1
ATOM 1542 N N . ARG A 1 198 ? -22.387 8.225 33.037 1.00 97.75 198 ARG A N 1
ATOM 1543 C CA . ARG A 1 198 ? -22.036 9.204 32.000 1.00 97.75 198 ARG A CA 1
ATOM 1544 C C . ARG A 1 198 ? -20.926 8.584 31.182 1.00 97.75 198 ARG A C 1
ATOM 1546 O O . ARG A 1 198 ? -19.843 8.366 31.716 1.00 97.75 198 ARG A O 1
ATOM 1553 N N . ILE A 1 199 ? -21.216 8.202 29.956 1.00 96.69 199 ILE A N 1
ATOM 1554 C CA . ILE A 1 199 ? -20.357 7.349 29.148 1.00 96.69 199 ILE A CA 1
ATOM 1555 C C . ILE A 1 199 ? -19.912 8.129 27.929 1.00 96.69 199 ILE A C 1
ATOM 1557 O O . ILE A 1 199 ? -20.733 8.559 27.123 1.00 96.69 199 ILE A O 1
ATOM 1561 N N . GLU A 1 200 ? -18.603 8.253 27.790 1.00 89.25 200 GLU A N 1
ATOM 1562 C CA . GLU A 1 200 ? -17.974 8.578 26.526 1.00 89.25 200 GLU A CA 1
ATOM 1563 C C . GLU A 1 200 ? -17.459 7.273 25.919 1.00 89.25 200 GLU A C 1
ATOM 1565 O O . GLU A 1 200 ? -16.782 6.486 26.587 1.00 89.25 200 GLU A O 1
ATOM 1570 N N . ALA A 1 201 ? -17.826 7.002 24.672 1.00 86.00 201 ALA A N 1
ATOM 1571 C CA . ALA A 1 201 ? -17.363 5.825 23.958 1.00 86.00 201 ALA A CA 1
ATOM 1572 C C . ALA A 1 201 ? -16.765 6.227 22.614 1.00 86.00 201 ALA A C 1
ATOM 1574 O O . ALA A 1 201 ? -17.384 6.938 21.816 1.00 86.00 201 ALA A O 1
ATOM 1575 N N . GLU A 1 202 ? -15.550 5.759 22.374 1.00 80.19 202 GLU A N 1
ATOM 1576 C CA . GLU A 1 202 ? -14.801 5.993 21.152 1.00 80.19 202 GLU A CA 1
ATOM 1577 C C . GLU A 1 202 ? -15.071 4.848 20.190 1.00 80.19 202 GLU A C 1
ATOM 1579 O O . GLU A 1 202 ? -15.084 3.682 20.587 1.00 80.19 202 GLU A O 1
ATOM 1584 N N . SER A 1 203 ? -15.289 5.144 18.913 1.00 69.19 203 SER A N 1
ATOM 1585 C CA . SER A 1 203 ? -15.330 4.087 17.910 1.00 69.19 203 SER A CA 1
ATOM 1586 C C . SER A 1 203 ? -14.020 3.303 18.010 1.00 69.19 203 SER A C 1
ATOM 1588 O O . SER A 1 203 ? -12.950 3.924 17.991 1.00 69.19 203 SER A O 1
ATOM 1590 N N . LEU A 1 204 ? -14.076 1.960 18.020 1.00 53.31 204 LEU A N 1
ATOM 1591 C CA . LEU A 1 204 ? -12.923 1.216 17.501 1.00 53.31 204 LEU A CA 1
ATOM 1592 C C . LEU A 1 204 ? -12.638 1.853 16.142 1.00 53.31 204 LEU A C 1
ATOM 1594 O O . LEU A 1 204 ? -13.585 2.254 15.455 1.00 53.31 204 LEU A O 1
ATOM 1598 N N . LEU A 1 205 ? -11.373 1.955 15.733 1.00 47.03 205 LEU A N 1
ATOM 1599 C CA . LEU A 1 205 ? -11.109 2.061 14.306 1.00 47.03 205 LEU A CA 1
ATOM 1600 C C . LEU A 1 205 ? -12.031 1.011 13.668 1.00 47.03 205 LEU A C 1
ATOM 1602 O O . LEU A 1 205 ? -11.804 -0.190 13.844 1.00 47.03 205 LEU A O 1
ATOM 1606 N N . ARG A 1 206 ? -13.094 1.434 12.958 1.00 37.50 206 ARG A N 1
ATOM 1607 C CA . ARG A 1 206 ? -13.689 0.565 11.949 1.00 37.50 206 ARG A CA 1
ATOM 1608 C C . ARG A 1 206 ? -12.482 0.034 11.151 1.00 37.50 206 ARG A C 1
ATOM 1610 O O . ARG A 1 206 ? -11.428 0.693 11.133 1.00 37.50 206 ARG A O 1
ATOM 1617 N N . PRO A 1 207 ? -12.572 -1.084 10.419 1.00 40.59 207 PRO A N 1
ATOM 1618 C CA . PRO A 1 207 ? -11.803 -1.124 9.188 1.00 40.59 207 PRO A CA 1
ATOM 1619 C C . PRO A 1 207 ? -12.120 0.211 8.518 1.00 40.59 207 PRO A C 1
ATOM 1621 O O . PRO A 1 207 ? -13.263 0.469 8.138 1.00 40.59 207 PRO A O 1
ATOM 1624 N N . ARG A 1 208 ? -11.156 1.136 8.571 1.00 47.00 208 ARG A N 1
ATOM 1625 C CA . ARG A 1 208 ? -11.200 2.396 7.856 1.00 47.00 208 ARG A CA 1
ATOM 1626 C C . ARG A 1 208 ? -11.644 1.938 6.478 1.00 47.00 208 ARG A C 1
ATOM 1628 O O . ARG A 1 208 ? -11.049 0.978 5.985 1.00 47.00 208 ARG A O 1
ATOM 1635 N N . GLU A 1 209 ? -12.700 2.504 5.892 1.00 54.78 209 GLU A N 1
ATOM 1636 C CA . GLU A 1 209 ? -12.814 2.323 4.448 1.00 54.78 209 GLU A CA 1
ATOM 1637 C C . GLU A 1 209 ? -11.483 2.832 3.917 1.00 54.78 209 GLU A C 1
ATOM 1639 O O . GLU A 1 209 ? -11.138 4.006 4.093 1.00 54.78 209 GLU A O 1
ATOM 1644 N N . LEU A 1 210 ? -10.650 1.885 3.497 1.00 67.81 210 LEU A N 1
ATOM 1645 C CA . LEU A 1 210 ? -9.244 2.136 3.330 1.00 67.81 210 LEU A CA 1
ATOM 1646 C C . LEU A 1 210 ? -9.149 3.051 2.123 1.00 67.81 210 LEU A C 1
ATOM 1648 O O . LEU A 1 210 ? -9.338 2.622 0.988 1.00 67.81 210 LEU A O 1
ATOM 1652 N N . SER A 1 211 ? -8.932 4.338 2.374 1.00 78.25 211 SER A N 1
ATOM 1653 C CA . SER A 1 211 ? -8.867 5.313 1.301 1.00 78.25 211 SER A CA 1
ATOM 1654 C C . SER A 1 211 ? -7.428 5.461 0.784 1.00 78.25 211 SER A C 1
ATOM 1656 O O . SER A 1 211 ? -6.476 5.051 1.456 1.00 78.25 211 SER A O 1
ATOM 1658 N N . PRO A 1 212 ? -7.245 6.094 -0.388 1.00 79.00 212 PRO A N 1
ATOM 1659 C CA . PRO A 1 212 ? -5.926 6.480 -0.898 1.00 79.00 212 PRO A CA 1
ATOM 1660 C C . PRO A 1 212 ? -5.273 7.651 -0.142 1.00 79.00 212 PRO A C 1
ATOM 1662 O O . PRO A 1 212 ? -4.108 7.560 0.243 1.00 79.00 212 PRO A O 1
ATOM 1665 N N . ALA A 1 213 ? -6.025 8.721 0.184 1.00 80.50 213 ALA A N 1
ATOM 1666 C CA . ALA A 1 213 ? -5.722 9.556 1.371 1.00 80.50 213 ALA A CA 1
ATOM 1667 C C . ALA A 1 213 ? -5.719 8.630 2.599 1.00 80.50 213 ALA A C 1
ATOM 1669 O O . ALA A 1 213 ? -6.005 7.481 2.413 1.00 80.50 213 ALA A O 1
ATOM 1670 N N . LEU A 1 214 ? -5.465 8.954 3.857 1.00 79.56 214 LEU A N 1
ATOM 1671 C CA . LEU A 1 214 ? -5.184 7.877 4.841 1.00 79.56 214 LEU A CA 1
ATOM 1672 C C . LEU A 1 214 ? -3.924 7.056 4.483 1.00 79.56 214 LEU A C 1
ATOM 1674 O O . LEU A 1 214 ? -2.936 7.270 5.161 1.00 79.56 214 LEU A O 1
ATOM 1678 N N . MET A 1 215 ? -3.892 6.182 3.466 1.00 85.00 215 MET A N 1
ATOM 1679 C CA . MET A 1 215 ? -2.705 5.378 3.142 1.00 85.00 215 MET A CA 1
ATOM 1680 C C . MET A 1 215 ? -1.513 6.306 2.895 1.00 85.00 215 MET A C 1
ATOM 1682 O O . MET A 1 215 ? -0.456 6.157 3.503 1.00 85.00 215 MET A O 1
ATOM 1686 N N . ILE A 1 216 ? -1.717 7.344 2.075 1.00 89.00 216 ILE A N 1
ATOM 1687 C CA . ILE A 1 216 ? -0.708 8.382 1.843 1.00 89.00 216 ILE A CA 1
ATOM 1688 C C . ILE A 1 216 ? -0.417 9.213 3.106 1.00 89.00 216 ILE A C 1
ATOM 1690 O O . ILE A 1 216 ? 0.735 9.580 3.313 1.00 89.00 216 ILE A O 1
ATOM 1694 N N . ASN A 1 217 ? -1.404 9.470 3.973 1.00 84.69 217 ASN A N 1
ATOM 1695 C CA . ASN A 1 217 ? -1.166 10.205 5.226 1.00 84.69 217 ASN A CA 1
ATOM 1696 C C . ASN A 1 217 ? -0.277 9.400 6.179 1.00 84.69 217 ASN A C 1
ATOM 1698 O O . ASN A 1 217 ? 0.687 9.931 6.704 1.00 84.69 217 ASN A O 1
ATOM 1702 N N . THR A 1 218 ? -0.551 8.110 6.350 1.00 83.94 218 THR A N 1
ATOM 1703 C CA . THR A 1 218 ? 0.237 7.226 7.213 1.00 83.94 218 THR A CA 1
ATOM 1704 C C . THR A 1 218 ? 1.651 7.024 6.670 1.00 83.94 218 THR A C 1
ATOM 1706 O O . THR A 1 218 ? 2.606 6.927 7.435 1.00 83.94 218 THR A O 1
ATOM 1709 N N . LEU A 1 219 ? 1.832 7.033 5.345 1.00 89.19 219 LEU A N 1
ATOM 1710 C CA . LEU A 1 219 ? 3.170 7.085 4.754 1.00 89.19 219 LEU A CA 1
ATOM 1711 C C . LEU A 1 219 ? 3.911 8.384 5.104 1.00 89.19 219 LEU A C 1
ATOM 1713 O O . LEU A 1 219 ? 5.090 8.319 5.439 1.00 89.19 219 LEU A O 1
ATOM 1717 N N . GLU A 1 220 ? 3.251 9.540 5.051 1.00 88.25 220 GLU A N 1
ATOM 1718 C CA . GLU A 1 220 ? 3.841 10.824 5.460 1.00 88.25 220 GLU A CA 1
ATOM 1719 C C . GLU A 1 220 ? 4.127 10.877 6.969 1.00 88.25 220 GLU A C 1
ATOM 1721 O O . GLU A 1 220 ? 5.177 11.369 7.371 1.00 88.25 220 GLU A O 1
ATOM 1726 N N . GLU A 1 221 ? 3.260 10.311 7.808 1.00 84.62 221 GLU A N 1
ATOM 1727 C CA . GLU A 1 221 ? 3.485 10.181 9.255 1.00 84.62 221 GLU A CA 1
ATOM 1728 C C . GLU A 1 221 ? 4.742 9.353 9.554 1.00 84.62 221 GLU A C 1
ATOM 1730 O O . GLU A 1 221 ? 5.559 9.739 10.388 1.00 84.62 221 GLU A O 1
ATOM 1735 N N . ASN A 1 222 ? 4.937 8.247 8.831 1.00 83.06 222 ASN A N 1
ATOM 1736 C CA . ASN A 1 222 ? 6.078 7.354 9.031 1.00 83.06 222 ASN A CA 1
ATOM 1737 C C . ASN A 1 222 ? 7.395 7.898 8.454 1.00 83.06 222 ASN A C 1
ATOM 1739 O O . ASN A 1 222 ? 8.465 7.626 8.996 1.00 83.06 222 ASN A O 1
ATOM 1743 N N . ASN A 1 223 ? 7.346 8.625 7.335 1.00 85.94 223 ASN A N 1
ATOM 1744 C CA . ASN A 1 223 ? 8.548 9.068 6.617 1.00 85.94 223 ASN A CA 1
ATOM 1745 C C . ASN A 1 223 ? 8.895 10.548 6.842 1.00 85.94 223 ASN A C 1
ATOM 1747 O O . ASN A 1 223 ? 9.984 10.986 6.458 1.00 85.94 223 ASN A O 1
ATOM 1751 N N . GLY A 1 224 ? 7.993 11.313 7.454 1.00 87.31 224 GLY A N 1
ATOM 1752 C CA . GLY A 1 224 ? 7.993 12.770 7.406 1.00 87.31 224 GLY A CA 1
ATOM 1753 C C . GLY A 1 224 ? 7.352 13.303 6.120 1.00 87.31 224 GLY A C 1
ATOM 1754 O O . GLY A 1 224 ? 7.260 12.615 5.100 1.00 87.31 224 GLY A O 1
ATOM 1755 N N . VAL A 1 225 ? 6.913 14.561 6.169 1.00 90.38 225 VAL A N 1
ATOM 1756 C CA . VAL A 1 225 ? 6.363 15.274 5.010 1.00 90.38 225 VAL A CA 1
ATOM 1757 C C . VAL A 1 225 ? 7.513 15.918 4.238 1.00 90.38 225 VAL A C 1
ATOM 1759 O O . VAL A 1 225 ? 8.190 16.798 4.765 1.00 90.38 225 VAL A O 1
ATOM 1762 N N . HIS A 1 226 ? 7.704 15.506 2.983 1.00 94.44 226 HIS A N 1
ATOM 1763 C CA . HIS A 1 226 ? 8.724 16.045 2.074 1.00 94.44 226 HIS A CA 1
ATOM 1764 C C . HIS A 1 226 ? 8.037 16.608 0.820 1.00 94.44 226 HIS A C 1
ATOM 1766 O O . HIS A 1 226 ? 7.786 15.849 -0.122 1.00 94.44 226 HIS A O 1
ATOM 1772 N N . PRO A 1 227 ? 7.665 17.904 0.808 1.00 93.00 227 PRO A N 1
ATOM 1773 C CA . PRO A 1 227 ? 6.909 18.504 -0.290 1.00 93.00 227 PRO A CA 1
ATOM 1774 C C . PRO A 1 227 ? 7.569 18.292 -1.656 1.00 93.00 227 PRO A C 1
ATOM 1776 O O . PRO A 1 227 ? 8.787 18.392 -1.803 1.00 93.00 227 PRO A O 1
ATOM 1779 N N . GLY A 1 228 ? 6.760 17.948 -2.658 1.00 92.00 228 GLY A N 1
ATOM 1780 C CA . GLY A 1 228 ? 7.213 17.760 -4.036 1.00 92.00 228 GLY A CA 1
ATOM 1781 C C . GLY A 1 228 ? 7.925 16.427 -4.301 1.00 92.00 228 GLY A C 1
ATOM 1782 O O . GLY A 1 228 ? 8.161 16.092 -5.464 1.00 92.00 228 GLY A O 1
ATOM 1783 N N . PHE A 1 229 ? 8.208 15.632 -3.262 1.00 96.00 229 PHE A N 1
ATOM 1784 C CA . PHE A 1 229 ? 8.730 14.271 -3.383 1.00 96.00 229 PHE A CA 1
ATOM 1785 C C . PHE A 1 229 ? 7.613 13.212 -3.361 1.00 96.00 229 PHE A C 1
ATOM 1787 O O . PHE A 1 229 ? 6.462 13.438 -2.967 1.00 96.00 229 PHE A O 1
ATOM 1794 N N . ARG A 1 230 ? 7.959 12.000 -3.811 1.00 96.06 230 ARG A N 1
ATOM 1795 C CA . ARG A 1 230 ? 7.096 10.817 -3.664 1.00 96.06 230 ARG A CA 1
ATOM 1796 C C . ARG A 1 230 ? 7.055 10.386 -2.194 1.00 96.06 230 ARG A C 1
ATOM 1798 O O . ARG A 1 230 ? 8.053 10.490 -1.495 1.00 96.06 230 ARG A O 1
ATOM 1805 N N . ARG A 1 231 ? 5.914 9.860 -1.734 1.00 94.19 231 ARG A N 1
ATOM 1806 C CA . ARG A 1 231 ? 5.696 9.503 -0.307 1.00 94.19 231 ARG A CA 1
ATOM 1807 C C . ARG A 1 231 ? 6.368 8.204 0.117 1.00 94.19 231 ARG A C 1
ATOM 1809 O O . ARG A 1 231 ? 6.592 7.958 1.293 1.00 94.19 231 ARG A O 1
ATOM 1816 N N . VAL A 1 232 ? 6.691 7.396 -0.876 1.00 94.56 232 VAL A N 1
ATOM 1817 C CA . VAL A 1 232 ? 7.612 6.265 -0.851 1.00 94.56 232 VAL A CA 1
ATOM 1818 C C . VAL A 1 232 ? 8.399 6.344 -2.145 1.00 94.56 232 VAL A C 1
ATOM 1820 O O . VAL A 1 232 ? 7.949 6.983 -3.098 1.00 94.56 232 VAL A O 1
ATOM 1823 N N . HIS A 1 233 ? 9.555 5.701 -2.220 1.00 97.06 233 HIS A N 1
ATOM 1824 C CA . HIS A 1 233 ? 10.424 5.842 -3.384 1.00 97.06 233 HIS A CA 1
ATOM 1825 C C . HIS A 1 233 ? 10.890 7.291 -3.620 1.00 97.06 233 HIS A C 1
ATOM 1827 O O . HIS A 1 233 ? 11.047 7.703 -4.771 1.00 97.06 233 HIS A O 1
ATOM 1833 N N . ALA A 1 234 ? 11.085 8.076 -2.553 1.00 96.75 234 ALA A N 1
ATOM 1834 C CA . ALA A 1 234 ? 11.383 9.509 -2.628 1.00 96.75 234 ALA A CA 1
ATOM 1835 C C . ALA A 1 234 ? 12.736 9.790 -3.297 1.00 96.75 234 ALA A C 1
ATOM 1837 O O . ALA A 1 234 ? 12.806 10.603 -4.216 1.00 96.75 234 ALA A O 1
ATOM 1838 N N . LYS A 1 235 ? 13.783 9.062 -2.892 1.00 97.50 235 LYS A N 1
ATOM 1839 C CA . LYS A 1 235 ? 15.125 9.149 -3.480 1.00 97.50 235 LYS A CA 1
ATOM 1840 C C . LYS A 1 235 ? 15.210 8.312 -4.757 1.00 97.50 235 LYS A C 1
ATOM 1842 O O . LYS A 1 235 ? 14.897 7.117 -4.729 1.00 97.50 235 LYS A O 1
ATOM 1847 N N . GLY A 1 236 ? 15.624 8.919 -5.868 1.00 97.19 236 GLY A N 1
ATOM 1848 C CA . GLY A 1 236 ? 15.727 8.237 -7.156 1.00 97.19 236 GLY A CA 1
ATOM 1849 C C . GLY A 1 236 ? 16.341 9.080 -8.272 1.00 97.19 236 GLY A C 1
ATOM 1850 O O . GLY A 1 236 ? 16.534 10.282 -8.112 1.00 97.19 236 GLY A O 1
ATOM 1851 N N . VAL A 1 237 ? 16.596 8.431 -9.409 1.00 97.94 237 VAL A N 1
ATOM 1852 C CA . VAL A 1 237 ? 17.050 9.045 -10.670 1.00 97.94 237 VAL A CA 1
ATOM 1853 C C . VAL A 1 237 ? 16.173 8.579 -11.823 1.00 97.94 237 VAL A C 1
ATOM 1855 O O . VAL A 1 237 ? 15.674 7.447 -11.818 1.00 97.94 237 VAL A O 1
ATOM 1858 N N . CYS A 1 238 ? 15.979 9.446 -12.811 1.00 98.12 238 CYS A N 1
ATOM 1859 C CA . CYS A 1 238 ? 15.254 9.115 -14.030 1.00 98.12 238 CYS A CA 1
ATOM 1860 C C . CYS A 1 238 ? 16.219 8.562 -15.079 1.00 98.12 238 CYS A C 1
ATOM 1862 O O . CYS A 1 238 ? 17.406 8.877 -15.088 1.00 98.12 238 CYS A O 1
ATOM 1864 N N . VAL A 1 239 ? 15.711 7.709 -15.960 1.00 98.06 239 VAL A N 1
ATOM 1865 C CA . VAL A 1 239 ? 16.498 7.069 -17.016 1.00 98.06 239 VAL A CA 1
ATOM 1866 C C . VAL A 1 239 ? 15.706 7.018 -18.314 1.00 98.06 239 VAL A C 1
ATOM 1868 O O . VAL A 1 239 ? 14.475 6.973 -18.299 1.00 98.06 239 VAL A O 1
ATOM 1871 N N . THR A 1 240 ? 16.400 7.000 -19.447 1.00 98.19 240 THR A N 1
ATOM 1872 C CA . THR A 1 240 ? 15.782 6.761 -20.757 1.00 98.19 240 THR A CA 1
ATOM 1873 C C . THR A 1 240 ? 16.554 5.701 -21.535 1.00 98.19 240 THR A C 1
ATOM 1875 O O . THR A 1 240 ? 17.641 5.277 -21.136 1.00 98.19 240 THR A O 1
ATOM 1878 N N . GLY A 1 241 ? 15.920 5.205 -22.592 1.00 98.38 241 GLY A N 1
ATOM 1879 C CA . GLY A 1 241 ? 16.460 4.164 -23.450 1.00 98.38 241 GLY A CA 1
ATOM 1880 C C . GLY A 1 241 ? 15.350 3.540 -24.285 1.00 98.38 241 GLY A C 1
ATOM 1881 O O . GLY A 1 241 ? 14.425 4.226 -24.738 1.00 98.38 241 GLY A O 1
ATOM 1882 N N . TYR A 1 242 ? 15.392 2.223 -24.454 1.00 98.88 242 TYR A N 1
ATOM 1883 C CA . TYR A 1 242 ? 14.411 1.502 -25.258 1.00 98.88 242 TYR A CA 1
ATOM 1884 C C . TYR A 1 242 ? 14.219 0.059 -24.800 1.00 98.88 242 TYR A C 1
ATOM 1886 O O . TYR A 1 242 ? 15.084 -0.540 -24.170 1.00 98.88 242 TYR A O 1
ATOM 1894 N N . PHE A 1 243 ? 13.085 -0.519 -25.176 1.00 98.88 243 PHE A N 1
ATOM 1895 C CA . PHE A 1 243 ? 12.840 -1.951 -25.104 1.00 98.88 243 PHE A CA 1
ATOM 1896 C C . PHE A 1 243 ? 12.806 -2.532 -26.511 1.00 98.88 243 PHE A C 1
ATOM 1898 O O . PHE A 1 243 ? 12.123 -1.995 -27.385 1.00 98.88 243 PHE A O 1
ATOM 1905 N N . GLU A 1 244 ? 13.541 -3.616 -26.727 1.00 98.81 244 GLU A N 1
ATOM 1906 C CA . GLU A 1 244 ? 13.608 -4.335 -27.993 1.00 98.81 244 GLU A CA 1
ATOM 1907 C C . GLU A 1 244 ? 12.980 -5.718 -27.832 1.00 98.81 244 GLU A C 1
ATOM 1909 O O . GLU A 1 244 ? 13.526 -6.590 -27.156 1.00 98.81 244 GLU A O 1
ATOM 1914 N N . SER A 1 245 ? 11.805 -5.917 -28.432 1.00 98.75 245 SER A N 1
ATOM 1915 C CA . SER A 1 245 ? 11.108 -7.196 -28.359 1.00 98.75 245 SER A CA 1
ATOM 1916 C C . SER A 1 245 ? 11.661 -8.189 -29.369 1.00 98.75 245 SER A C 1
ATOM 1918 O O . SER A 1 245 ? 11.803 -7.896 -30.558 1.00 98.75 245 SER A O 1
ATOM 1920 N N . ASN A 1 246 ? 11.865 -9.419 -28.903 1.00 98.50 246 ASN A N 1
ATOM 1921 C CA . ASN A 1 246 ? 12.264 -10.546 -29.741 1.00 98.50 246 ASN A CA 1
ATOM 1922 C C . ASN A 1 246 ? 11.067 -11.246 -30.429 1.00 98.50 246 ASN A C 1
ATOM 1924 O O . ASN A 1 246 ? 11.255 -12.240 -31.128 1.00 98.50 246 ASN A O 1
ATOM 1928 N N . GLY A 1 247 ? 9.831 -10.761 -30.239 1.00 98.50 247 GLY A N 1
ATOM 1929 C CA . GLY A 1 247 ? 8.623 -11.322 -30.855 1.00 98.50 247 GLY A CA 1
ATOM 1930 C C . GLY A 1 247 ? 8.035 -12.553 -30.157 1.00 98.50 247 GLY A C 1
ATOM 1931 O O . GLY A 1 247 ? 6.949 -12.997 -30.518 1.00 98.50 247 GLY A O 1
ATOM 1932 N N . ARG A 1 248 ? 8.695 -13.130 -29.144 1.00 98.44 248 ARG A N 1
ATOM 1933 C CA . ARG A 1 248 ? 8.223 -14.366 -28.485 1.00 98.44 248 ARG A CA 1
ATOM 1934 C C . ARG A 1 248 ? 7.002 -14.142 -27.592 1.00 98.44 248 ARG A C 1
ATOM 1936 O O . ARG A 1 248 ? 6.246 -15.080 -27.345 1.00 98.44 248 ARG A O 1
ATOM 1943 N N . GLY A 1 249 ? 6.782 -12.908 -27.136 1.00 98.25 249 GLY A N 1
ATOM 1944 C CA . GLY A 1 249 ? 5.654 -12.551 -26.271 1.00 98.25 249 GLY A CA 1
ATOM 1945 C C . GLY A 1 249 ? 4.283 -12.611 -26.958 1.00 98.25 249 GLY A C 1
ATOM 1946 O O . GLY A 1 249 ? 3.275 -12.761 -26.267 1.00 98.25 249 GLY A O 1
ATOM 1947 N N . VAL A 1 250 ? 4.226 -12.587 -28.299 1.00 98.12 250 VAL A N 1
ATOM 1948 C CA . VAL A 1 250 ? 2.957 -12.593 -29.064 1.00 98.12 250 VAL A CA 1
ATOM 1949 C C . VAL A 1 250 ? 2.111 -13.848 -28.838 1.00 98.12 250 VAL A C 1
ATOM 1951 O O . VAL A 1 250 ? 0.894 -13.825 -29.014 1.00 98.12 250 VAL A O 1
ATOM 1954 N N . ALA A 1 251 ? 2.746 -14.952 -28.427 1.00 97.06 251 ALA A N 1
ATOM 1955 C CA . ALA A 1 251 ? 2.050 -16.186 -28.075 1.00 97.06 251 ALA A CA 1
ATOM 1956 C C . ALA A 1 251 ? 1.170 -16.022 -26.821 1.00 97.06 251 ALA A C 1
ATOM 1958 O O . ALA A 1 251 ? 0.149 -16.699 -26.689 1.00 97.06 251 ALA A O 1
ATOM 1959 N N . LEU A 1 252 ? 1.557 -15.118 -25.915 1.00 98.38 252 LEU A N 1
ATOM 1960 C CA . LEU A 1 252 ? 0.878 -14.875 -24.644 1.00 98.38 252 LEU A CA 1
ATOM 1961 C C . LEU A 1 252 ? -0.052 -13.662 -24.706 1.00 98.38 252 LEU A C 1
ATOM 1963 O O . LEU A 1 252 ? -1.129 -13.692 -24.120 1.00 98.38 252 LEU A O 1
ATOM 1967 N N . SER A 1 253 ? 0.356 -12.595 -25.398 1.00 98.75 253 SER A N 1
ATOM 1968 C CA . SER A 1 253 ? -0.363 -11.322 -25.412 1.00 98.75 253 SER A CA 1
ATOM 1969 C C . SER A 1 253 ? -0.369 -10.675 -26.793 1.00 98.75 253 SER A C 1
ATOM 1971 O O . SER A 1 253 ? 0.626 -10.700 -27.509 1.00 98.75 253 SER A O 1
ATOM 1973 N N . LYS A 1 254 ? -1.490 -10.043 -27.147 1.00 98.38 254 LYS A N 1
ATOM 1974 C CA . LYS A 1 254 ? -1.631 -9.204 -28.345 1.00 98.38 254 LYS A CA 1
ATOM 1975 C C . LYS A 1 254 ? -1.089 -7.777 -28.169 1.00 98.38 254 LYS A C 1
ATOM 1977 O O . LYS A 1 254 ? -1.203 -6.990 -29.106 1.00 98.38 254 LYS A O 1
ATOM 1982 N N . ALA A 1 255 ? -0.551 -7.430 -26.996 1.00 98.44 255 ALA A N 1
ATOM 1983 C CA . ALA A 1 255 ? -0.003 -6.101 -26.740 1.00 98.44 255 ALA A CA 1
ATOM 1984 C C . ALA A 1 255 ? 1.140 -5.789 -27.710 1.00 98.44 255 ALA A C 1
ATOM 1986 O O . ALA A 1 255 ? 2.039 -6.609 -27.916 1.00 98.44 255 ALA A O 1
ATOM 1987 N N . SER A 1 256 ? 1.123 -4.588 -28.292 1.00 98.31 256 SER A N 1
ATOM 1988 C CA . SER A 1 256 ? 2.061 -4.219 -29.359 1.00 98.31 256 SER A CA 1
ATOM 1989 C C . SER A 1 256 ? 3.518 -4.199 -28.902 1.00 98.31 256 SER A C 1
ATOM 1991 O O . SER A 1 256 ? 4.409 -4.332 -29.733 1.00 98.31 256 SER A O 1
ATOM 1993 N N . VAL A 1 257 ? 3.767 -4.076 -27.592 1.00 98.50 257 VAL A N 1
ATOM 1994 C CA . VAL A 1 257 ? 5.107 -4.171 -26.992 1.00 98.50 257 VAL A CA 1
ATOM 1995 C C . VAL A 1 257 ? 5.795 -5.512 -27.270 1.00 98.50 257 VAL A C 1
ATOM 1997 O O . VAL A 1 257 ? 7.017 -5.572 -27.244 1.00 98.50 257 VAL A O 1
ATOM 2000 N N . PHE A 1 258 ? 5.037 -6.579 -27.555 1.00 98.62 258 PHE A N 1
ATOM 2001 C CA . PHE A 1 258 ? 5.587 -7.906 -27.844 1.00 98.62 258 PHE A CA 1
ATOM 2002 C C . PHE A 1 258 ? 5.766 -8.202 -29.333 1.00 98.62 258 PHE A C 1
ATOM 2004 O O . PHE A 1 258 ? 6.250 -9.280 -29.677 1.00 98.62 258 PHE A O 1
ATOM 2011 N N . LEU A 1 259 ? 5.371 -7.286 -30.221 1.00 98.12 259 LEU A N 1
ATOM 2012 C CA . LEU A 1 259 ? 5.703 -7.390 -31.639 1.00 98.12 259 LEU A CA 1
ATOM 2013 C C . LEU A 1 259 ? 7.195 -7.109 -31.818 1.00 98.12 259 LEU A C 1
ATOM 2015 O O . LEU A 1 259 ? 7.719 -6.178 -31.210 1.00 98.12 259 LEU A O 1
ATOM 2019 N N . SER A 1 260 ? 7.871 -7.882 -32.673 1.00 98.12 260 SER A N 1
ATOM 2020 C CA . SER A 1 260 ? 9.290 -7.661 -32.967 1.00 98.12 260 SER A CA 1
ATOM 2021 C C . SER A 1 260 ? 9.541 -6.216 -33.390 1.00 98.12 260 SER A C 1
ATOM 2023 O O . SER A 1 260 ? 8.911 -5.712 -34.322 1.00 98.12 260 SER A O 1
ATOM 2025 N N . GLY A 1 261 ? 10.474 -5.560 -32.710 1.00 97.56 261 GLY A N 1
ATOM 2026 C CA . GLY A 1 261 ? 10.745 -4.145 -32.908 1.00 97.56 261 GLY A CA 1
ATOM 2027 C C . GLY A 1 261 ? 11.184 -3.466 -31.621 1.00 97.56 261 GLY A C 1
ATOM 2028 O O . GLY A 1 261 ? 11.432 -4.114 -30.605 1.00 97.56 261 GLY A O 1
ATOM 2029 N N . ARG A 1 262 ? 11.285 -2.140 -31.681 1.00 98.38 262 ARG A N 1
ATOM 2030 C CA . ARG A 1 262 ? 11.799 -1.313 -30.594 1.00 98.38 262 ARG A CA 1
ATOM 2031 C C . ARG A 1 262 ? 10.786 -0.245 -30.203 1.00 98.38 262 ARG A C 1
ATOM 2033 O O . ARG A 1 262 ? 10.229 0.419 -31.075 1.00 98.38 262 ARG A O 1
ATOM 2040 N N . VAL A 1 263 ? 10.602 -0.045 -28.901 1.00 98.56 263 VAL A N 1
ATOM 2041 C CA . VAL A 1 263 ? 9.794 1.046 -28.338 1.00 98.56 263 VAL A CA 1
ATOM 2042 C C . VAL A 1 263 ? 10.625 1.882 -27.362 1.00 98.56 263 VAL A C 1
ATOM 2044 O O . VAL A 1 263 ? 11.430 1.319 -26.617 1.00 98.56 263 VAL A O 1
ATOM 2047 N N . PRO A 1 264 ? 10.474 3.217 -27.350 1.00 98.56 264 PRO A N 1
ATOM 2048 C CA . PRO A 1 264 ? 11.173 4.057 -26.388 1.00 98.56 264 PRO A CA 1
ATOM 2049 C C . PRO A 1 264 ? 10.592 3.887 -24.982 1.00 98.56 264 PRO A C 1
ATOM 2051 O O . PRO A 1 264 ? 9.392 3.644 -24.812 1.00 98.56 264 PRO A O 1
ATOM 2054 N N . ILE A 1 265 ? 11.445 4.067 -23.974 1.00 98.50 265 ILE A N 1
ATOM 2055 C CA . ILE A 1 265 ? 11.052 4.012 -22.563 1.00 98.50 265 ILE A CA 1
ATOM 2056 C C . ILE A 1 265 ? 11.462 5.280 -21.816 1.00 98.50 265 ILE A C 1
ATOM 2058 O O . ILE A 1 265 ? 12.448 5.935 -22.156 1.00 98.50 265 ILE A O 1
ATOM 2062 N N . ILE A 1 266 ? 10.714 5.595 -20.762 1.00 98.50 266 ILE A N 1
ATOM 2063 C CA . ILE A 1 266 ? 11.187 6.439 -19.660 1.00 98.50 266 ILE A CA 1
ATOM 2064 C C . ILE A 1 266 ? 11.102 5.590 -18.400 1.00 98.50 266 ILE A C 1
ATOM 2066 O O . ILE A 1 266 ? 10.065 4.984 -18.139 1.00 98.50 266 ILE A O 1
ATOM 2070 N N . GLY A 1 267 ? 12.175 5.531 -17.624 1.00 98.25 267 GLY A N 1
ATOM 2071 C CA . GLY A 1 267 ? 12.232 4.752 -16.399 1.00 98.25 267 GLY A CA 1
ATOM 2072 C C . GLY A 1 267 ? 12.703 5.552 -15.196 1.00 98.25 267 GLY A C 1
ATOM 2073 O O . GLY A 1 267 ? 13.086 6.719 -15.299 1.00 98.25 267 GLY A O 1
ATOM 2074 N N . ARG A 1 268 ? 12.675 4.901 -14.036 1.00 98.44 268 ARG A N 1
ATOM 2075 C CA . ARG A 1 268 ? 13.154 5.459 -12.775 1.00 98.44 268 ARG A CA 1
ATOM 2076 C C . ARG A 1 268 ? 13.691 4.373 -11.852 1.00 98.44 268 ARG A C 1
ATOM 2078 O O . ARG A 1 268 ? 12.989 3.399 -11.578 1.00 98.44 268 ARG A O 1
ATOM 2085 N N . PHE A 1 269 ? 14.882 4.602 -11.306 1.00 98.62 269 PHE A N 1
ATOM 2086 C CA . PHE A 1 269 ? 15.439 3.826 -10.198 1.00 98.62 269 PHE A CA 1
ATOM 2087 C C . PHE A 1 269 ? 15.228 4.553 -8.875 1.00 98.62 269 PHE A C 1
ATOM 2089 O O . PHE A 1 269 ? 15.229 5.782 -8.832 1.00 98.62 269 PHE A O 1
ATOM 2096 N N . SER A 1 270 ? 15.006 3.812 -7.788 1.00 98.31 270 SER A N 1
ATOM 2097 C CA . SER A 1 270 ? 14.698 4.422 -6.487 1.00 98.31 270 SER A CA 1
ATOM 2098 C C . SER A 1 270 ? 14.924 3.514 -5.290 1.00 98.31 270 SER A C 1
ATOM 2100 O O . SER A 1 270 ? 14.968 2.295 -5.431 1.00 98.31 270 SER A O 1
ATOM 2102 N N . LEU A 1 271 ? 14.985 4.113 -4.103 1.00 97.75 271 LEU A N 1
ATOM 2103 C CA . LEU A 1 271 ? 14.968 3.410 -2.819 1.00 97.75 271 LEU A CA 1
ATOM 2104 C C . LEU A 1 271 ? 13.590 3.516 -2.170 1.00 97.75 271 LEU A C 1
ATOM 2106 O O . LEU A 1 271 ? 13.059 4.611 -2.099 1.00 97.75 271 LEU A O 1
ATOM 2110 N N . GLN A 1 272 ? 13.034 2.421 -1.648 1.00 94.56 272 GLN A N 1
ATOM 2111 C CA . GLN A 1 272 ? 11.637 2.313 -1.186 1.00 94.56 272 GLN A CA 1
ATOM 2112 C C . GLN A 1 272 ? 11.186 3.352 -0.138 1.00 94.56 272 GLN A C 1
ATOM 2114 O O . GLN A 1 272 ? 9.996 3.656 -0.055 1.00 94.56 272 GLN A O 1
ATOM 2119 N N . THR A 1 273 ? 12.109 3.929 0.627 1.00 90.31 273 THR A N 1
ATOM 2120 C CA . THR A 1 273 ? 11.835 4.946 1.657 1.00 90.31 273 THR A CA 1
ATOM 2121 C C . THR A 1 273 ? 11.088 6.188 1.137 1.00 90.31 273 THR A C 1
ATOM 2123 O O . THR A 1 273 ? 11.221 6.580 -0.025 1.00 90.31 273 THR A O 1
ATOM 2126 N N . GLY A 1 274 ? 10.318 6.843 2.010 1.00 92.88 274 GLY A N 1
ATOM 2127 C CA . GLY A 1 274 ? 9.762 8.179 1.767 1.00 92.88 274 GLY A CA 1
ATOM 2128 C C . GLY A 1 274 ? 10.721 9.326 2.102 1.00 92.88 274 GLY A C 1
ATOM 2129 O O . GLY A 1 274 ? 10.360 10.482 1.925 1.00 92.88 274 GLY A O 1
ATOM 2130 N N . GLN A 1 275 ? 11.934 9.029 2.576 1.00 94.12 275 GLN A N 1
ATOM 2131 C CA . GLN A 1 275 ? 12.937 10.032 2.932 1.00 94.12 275 GLN A CA 1
ATOM 2132 C C . GLN A 1 275 ? 13.871 10.326 1.743 1.00 94.12 275 GLN A C 1
ATOM 2134 O O . GLN A 1 275 ? 14.678 9.465 1.379 1.00 94.12 275 GLN A O 1
ATOM 2139 N N . PRO A 1 276 ? 13.810 11.525 1.134 1.00 95.56 276 PRO A N 1
ATOM 2140 C CA . PRO A 1 276 ? 14.546 11.824 -0.097 1.00 95.56 276 PRO A CA 1
ATOM 2141 C C . PRO A 1 276 ? 16.066 11.900 0.083 1.00 95.56 276 PRO A C 1
ATOM 2143 O O . PRO A 1 276 ? 16.793 11.613 -0.861 1.00 95.56 276 PRO A O 1
ATOM 2146 N N . TYR A 1 277 ? 16.548 12.231 1.284 1.00 95.25 277 TYR A N 1
ATOM 2147 C CA . TYR A 1 277 ? 17.976 12.412 1.588 1.00 95.25 277 TYR A CA 1
ATOM 2148 C C . TYR A 1 277 ? 18.573 11.278 2.432 1.00 95.25 277 TYR A C 1
ATOM 2150 O O . TYR A 1 277 ? 19.646 11.444 3.015 1.00 95.25 277 TYR A O 1
ATOM 2158 N N . LEU A 1 278 ? 17.876 10.140 2.541 1.00 92.31 278 LEU A N 1
ATOM 2159 C CA . LEU A 1 278 ? 18.383 8.992 3.287 1.00 92.31 278 LEU A CA 1
ATOM 2160 C C . LEU A 1 278 ? 19.701 8.502 2.664 1.00 92.31 278 LEU A C 1
ATOM 2162 O O . LEU A 1 278 ? 19.813 8.383 1.441 1.00 92.31 278 LEU A O 1
ATOM 2166 N N . THR A 1 279 ? 20.689 8.222 3.514 1.00 93.06 279 THR A N 1
ATOM 2167 C CA . THR A 1 279 ? 21.936 7.559 3.116 1.00 93.06 279 THR A CA 1
ATOM 2168 C C . THR A 1 279 ? 21.617 6.192 2.522 1.00 93.06 279 THR A C 1
ATOM 2170 O O . THR A 1 279 ? 20.832 5.435 3.094 1.00 93.06 279 THR A O 1
ATOM 2173 N N . ASP A 1 280 ? 22.241 5.872 1.395 1.00 92.56 280 ASP A N 1
ATOM 2174 C CA . ASP A 1 280 ? 22.093 4.566 0.766 1.00 92.56 280 ASP A CA 1
ATOM 2175 C C . ASP A 1 280 ? 22.503 3.440 1.724 1.00 92.56 280 ASP A C 1
ATOM 2177 O O . ASP A 1 280 ? 23.480 3.540 2.468 1.00 92.56 280 ASP A O 1
ATOM 2181 N N . ALA A 1 281 ? 21.761 2.338 1.699 1.00 88.88 281 ALA A N 1
ATOM 2182 C CA . ALA A 1 281 ? 22.064 1.155 2.489 1.00 88.88 281 ALA A CA 1
ATOM 2183 C C . ALA A 1 281 ? 21.682 -0.106 1.704 1.00 88.88 281 ALA A C 1
ATOM 2185 O O . ALA A 1 281 ? 20.736 -0.084 0.908 1.00 88.88 281 ALA A O 1
ATOM 2186 N N . PRO A 1 282 ? 22.433 -1.202 1.881 1.00 83.44 282 PRO A N 1
ATOM 2187 C CA . PRO A 1 282 ? 22.300 -2.371 1.023 1.00 83.44 282 PRO A CA 1
ATOM 2188 C C . PRO A 1 282 ? 20.978 -3.119 1.210 1.00 83.44 282 PRO A C 1
ATOM 2190 O O . PRO A 1 282 ? 20.462 -3.708 0.266 1.00 83.44 282 PRO A O 1
ATOM 2193 N N . ASP A 1 283 ? 20.418 -3.089 2.413 1.00 83.00 283 ASP A N 1
ATOM 2194 C CA . ASP A 1 283 ? 19.181 -3.767 2.788 1.00 83.00 283 ASP A CA 1
ATOM 2195 C C . ASP A 1 283 ? 17.910 -3.012 2.365 1.00 83.00 283 ASP A C 1
ATOM 2197 O O . ASP A 1 283 ? 16.824 -3.605 2.351 1.00 83.00 283 ASP A O 1
ATOM 2201 N N . ILE A 1 284 ? 18.031 -1.745 1.951 1.00 91.19 284 ILE A N 1
ATOM 2202 C CA . ILE A 1 284 ? 16.900 -0.962 1.452 1.00 91.19 284 ILE A CA 1
ATOM 2203 C C . ILE A 1 284 ? 16.418 -1.543 0.119 1.00 91.19 284 ILE A C 1
ATOM 2205 O O . ILE A 1 284 ? 17.177 -1.748 -0.830 1.00 91.19 284 ILE A O 1
ATOM 2209 N N . VAL A 1 285 ? 15.111 -1.790 0.038 1.00 96.12 285 VAL A N 1
ATOM 2210 C CA . VAL A 1 285 ? 14.456 -2.264 -1.183 1.00 96.12 285 VAL A CA 1
ATOM 2211 C C . VAL A 1 285 ? 14.631 -1.246 -2.310 1.00 96.12 285 VAL A C 1
ATOM 2213 O O . VAL A 1 285 ? 14.406 -0.048 -2.131 1.00 96.12 285 VAL A O 1
ATOM 2216 N N . ARG A 1 286 ? 14.989 -1.745 -3.494 1.00 97.81 286 ARG A N 1
ATOM 2217 C CA . ARG A 1 286 ? 15.229 -0.953 -4.702 1.00 97.81 286 ARG A CA 1
ATOM 2218 C C . ARG A 1 286 ? 14.053 -1.104 -5.656 1.00 97.81 286 ARG A C 1
ATOM 2220 O O . ARG A 1 286 ? 13.562 -2.214 -5.857 1.00 97.81 286 ARG A O 1
ATOM 2227 N N . GLY A 1 287 ? 13.614 -0.001 -6.249 1.00 98.44 287 GLY A N 1
ATOM 2228 C CA . GLY A 1 287 ? 12.548 0.037 -7.245 1.00 98.44 287 GLY A CA 1
ATOM 2229 C C . GLY A 1 287 ? 13.063 0.343 -8.647 1.00 98.44 287 GLY A C 1
ATOM 2230 O O . GLY A 1 287 ? 13.974 1.155 -8.798 1.00 98.44 287 GLY A O 1
ATOM 2231 N N . MET A 1 288 ? 12.423 -0.264 -9.644 1.00 98.75 288 MET A N 1
ATOM 2232 C CA . MET A 1 288 ? 12.543 0.052 -11.067 1.00 98.75 288 MET A CA 1
ATOM 2233 C C . MET A 1 288 ? 11.131 0.285 -11.608 1.00 98.75 288 MET A C 1
ATOM 2235 O O . MET A 1 288 ? 10.290 -0.613 -11.588 1.00 98.75 288 MET A O 1
ATOM 2239 N N . ALA A 1 289 ? 10.859 1.496 -12.076 1.00 98.62 289 ALA A N 1
ATOM 2240 C CA . ALA A 1 289 ? 9.601 1.840 -12.724 1.00 98.62 289 ALA A CA 1
ATOM 2241 C C . ALA A 1 289 ? 9.855 2.166 -14.195 1.00 98.62 289 ALA A C 1
ATOM 2243 O O . ALA A 1 289 ? 10.858 2.805 -14.501 1.00 98.62 289 ALA A O 1
ATOM 2244 N N . ILE A 1 290 ? 8.987 1.713 -15.102 1.00 98.69 290 ILE A N 1
ATOM 2245 C CA . ILE A 1 290 ? 9.167 1.891 -16.552 1.00 98.69 290 ILE A CA 1
ATOM 2246 C C . ILE A 1 290 ? 7.835 2.252 -17.191 1.00 98.69 290 ILE A C 1
ATOM 2248 O O . ILE A 1 290 ? 6.845 1.557 -16.981 1.00 98.69 290 ILE A O 1
ATOM 2252 N N . LEU A 1 291 ? 7.842 3.310 -17.993 1.00 98.69 291 LEU A N 1
ATOM 2253 C CA . LEU A 1 291 ? 6.837 3.639 -18.992 1.00 98.69 291 LEU A CA 1
ATOM 2254 C C . LEU A 1 291 ? 7.355 3.187 -20.363 1.00 98.69 291 LEU A C 1
ATOM 2256 O O . LEU A 1 291 ? 8.333 3.744 -20.861 1.00 98.69 291 LEU A O 1
ATOM 2260 N N . PHE A 1 292 ? 6.677 2.227 -20.986 1.00 98.75 292 PHE A N 1
ATOM 2261 C CA . PHE A 1 292 ? 6.845 1.893 -22.398 1.00 98.75 292 PHE A CA 1
ATOM 2262 C C . PHE A 1 292 ? 5.901 2.758 -23.229 1.00 98.75 292 PHE A C 1
ATOM 2264 O O . PHE A 1 292 ? 4.690 2.748 -23.002 1.00 98.75 292 PHE A O 1
ATOM 2271 N N . LYS A 1 293 ? 6.449 3.488 -24.201 1.00 98.31 293 LYS A N 1
ATOM 2272 C CA . LYS A 1 293 ? 5.671 4.324 -25.122 1.00 98.31 293 LYS A CA 1
ATOM 2273 C C . LYS A 1 293 ? 5.345 3.524 -26.375 1.00 98.31 293 LYS A C 1
ATOM 2275 O O . LYS A 1 293 ? 6.226 3.273 -27.197 1.00 98.31 293 LYS A O 1
ATOM 2280 N N . LEU A 1 294 ? 4.096 3.098 -26.510 1.00 98.44 294 LEU A N 1
ATOM 2281 C CA . LEU A 1 294 ? 3.666 2.189 -27.566 1.00 98.44 294 LEU A CA 1
ATOM 2282 C C . LEU A 1 294 ? 3.015 2.951 -28.738 1.00 98.44 294 LEU A C 1
ATOM 2284 O O . LEU A 1 294 ? 2.621 4.115 -28.598 1.00 98.44 294 LEU A O 1
ATOM 2288 N N . PRO A 1 295 ? 2.912 2.328 -29.929 1.00 96.38 295 PRO A N 1
ATOM 2289 C CA . PRO A 1 295 ? 2.223 2.925 -31.068 1.00 96.38 295 PRO A CA 1
ATOM 2290 C C . PRO A 1 295 ? 0.784 3.345 -30.741 1.00 96.38 295 PRO A C 1
ATOM 2292 O O . PRO A 1 295 ? 0.106 2.728 -29.926 1.00 96.38 295 PRO A O 1
ATOM 2295 N N . GLY A 1 296 ? 0.300 4.399 -31.402 1.00 94.94 296 GLY A N 1
ATOM 2296 C CA . GLY A 1 296 ? -1.068 4.890 -31.200 1.00 94.94 296 GLY A CA 1
ATOM 2297 C C . GLY A 1 296 ? -1.301 5.629 -29.877 1.00 94.94 296 GLY A C 1
ATOM 2298 O O . GLY A 1 296 ? -2.448 5.918 -29.556 1.00 94.94 296 GLY A O 1
ATOM 2299 N N . GLY A 1 297 ? -0.238 5.955 -29.129 1.00 95.06 297 GLY A N 1
ATOM 2300 C CA . GLY A 1 297 ? -0.334 6.658 -27.844 1.00 95.06 297 GLY A CA 1
ATOM 2301 C C . GLY A 1 297 ? -0.690 5.748 -26.668 1.00 95.06 297 GLY A C 1
ATOM 2302 O O . GLY A 1 297 ? -0.978 6.244 -25.583 1.00 95.06 297 GLY A O 1
ATOM 2303 N N . GLU A 1 298 ? -0.680 4.432 -26.878 1.00 97.69 298 GLU A N 1
ATOM 2304 C CA . GLU A 1 298 ? -0.834 3.464 -25.804 1.00 97.69 298 GLU A CA 1
ATOM 2305 C C . GLU A 1 298 ? 0.416 3.448 -24.913 1.00 97.69 298 GLU A C 1
ATOM 2307 O O . GLU A 1 298 ? 1.541 3.697 -25.353 1.00 97.69 298 GLU A O 1
ATOM 2312 N N . GLU A 1 299 ? 0.219 3.145 -23.637 1.00 98.19 299 GLU A N 1
ATOM 2313 C CA . GLU A 1 299 ? 1.288 3.092 -22.658 1.00 98.19 299 GLU A CA 1
ATOM 2314 C C . GLU A 1 299 ? 1.204 1.803 -21.853 1.00 98.19 299 GLU A C 1
ATOM 2316 O O . GLU A 1 299 ? 0.122 1.316 -21.529 1.00 98.19 299 GLU A O 1
ATOM 2321 N N . TRP A 1 300 ? 2.369 1.284 -21.481 1.00 98.69 300 TRP A N 1
ATOM 2322 C CA . TRP A 1 300 ? 2.478 0.299 -20.415 1.00 98.69 300 TRP A CA 1
ATOM 2323 C C . TRP A 1 300 ? 3.331 0.888 -19.307 1.00 98.69 300 TRP A C 1
ATOM 2325 O O . TRP A 1 300 ? 4.498 1.207 -19.531 1.00 98.69 300 TRP A O 1
ATOM 2335 N N . ARG A 1 301 ? 2.762 1.060 -18.117 1.00 98.56 301 ARG A N 1
ATOM 2336 C CA . ARG A 1 301 ? 3.495 1.552 -16.952 1.00 98.56 301 ARG A CA 1
ATOM 2337 C C . ARG A 1 301 ? 3.683 0.424 -15.953 1.00 98.56 301 ARG A C 1
ATOM 2339 O O . ARG A 1 301 ? 2.783 -0.366 -15.693 1.00 98.56 301 ARG A O 1
ATOM 2346 N N . THR A 1 302 ? 4.883 0.342 -15.401 1.00 98.31 302 THR A N 1
ATOM 2347 C CA . THR A 1 302 ? 5.269 -0.693 -14.444 1.00 98.31 302 THR A CA 1
ATOM 2348 C C . THR A 1 302 ? 5.903 -0.055 -13.219 1.00 98.31 302 THR A C 1
ATOM 2350 O O . THR A 1 302 ? 6.629 0.934 -13.327 1.00 98.31 302 THR A O 1
ATOM 2353 N N . GLY A 1 303 ? 5.649 -0.649 -12.055 1.00 97.12 303 GLY A N 1
ATOM 2354 C CA . GLY A 1 303 ? 6.324 -0.336 -10.800 1.00 97.12 303 GLY A CA 1
ATOM 2355 C C . GLY A 1 303 ? 6.789 -1.634 -10.155 1.00 97.12 303 GLY A C 1
ATOM 2356 O O . GLY A 1 303 ? 5.971 -2.347 -9.574 1.00 97.12 303 GLY A O 1
ATOM 2357 N N . MET A 1 304 ? 8.077 -1.940 -10.298 1.00 98.62 304 MET A N 1
ATOM 2358 C CA . MET A 1 304 ? 8.708 -3.190 -9.873 1.00 98.62 304 MET A CA 1
ATOM 2359 C C . MET A 1 304 ? 9.692 -2.934 -8.732 1.00 98.62 304 MET A C 1
ATOM 2361 O O . MET A 1 304 ? 10.253 -1.842 -8.621 1.00 98.62 304 MET A O 1
ATOM 2365 N N . ILE A 1 305 ? 9.944 -3.949 -7.906 1.00 98.31 305 ILE A N 1
ATOM 2366 C CA . ILE A 1 305 ? 10.954 -3.885 -6.839 1.00 98.31 305 ILE A CA 1
ATOM 2367 C C . ILE A 1 305 ? 11.838 -5.132 -6.817 1.00 98.31 305 ILE A C 1
ATOM 2369 O O . ILE A 1 305 ? 11.485 -6.168 -7.374 1.00 98.31 305 ILE A O 1
ATOM 2373 N N . ASN A 1 306 ? 13.003 -5.038 -6.179 1.00 97.50 306 ASN A N 1
ATOM 2374 C CA . ASN A 1 306 ? 14.018 -6.095 -6.172 1.00 97.50 306 ASN A CA 1
ATOM 2375 C C . ASN A 1 306 ? 13.826 -7.184 -5.096 1.00 97.50 306 ASN A C 1
ATOM 2377 O O . ASN A 1 306 ? 14.776 -7.873 -4.715 1.00 97.50 306 ASN A O 1
ATOM 2381 N N . THR A 1 307 ? 12.612 -7.338 -4.569 1.00 97.56 307 THR A N 1
ATOM 2382 C CA . THR A 1 307 ? 12.258 -8.439 -3.664 1.00 97.56 307 THR A CA 1
ATOM 2383 C C . THR A 1 307 ? 11.603 -9.583 -4.442 1.00 97.56 307 THR A C 1
ATOM 2385 O O . THR A 1 307 ? 11.050 -9.347 -5.514 1.00 97.56 307 THR A O 1
ATOM 2388 N N . PRO A 1 308 ? 11.666 -10.834 -3.948 1.00 96.06 308 PRO A N 1
ATOM 2389 C CA . PRO A 1 308 ? 11.046 -11.976 -4.629 1.00 96.06 308 PRO A CA 1
ATOM 2390 C C . PRO A 1 308 ? 9.523 -12.055 -4.430 1.00 96.06 308 PRO A C 1
ATOM 2392 O O . PRO A 1 308 ? 8.832 -12.674 -5.233 1.00 96.06 308 PRO A O 1
ATOM 2395 N N . VAL A 1 309 ? 9.017 -11.452 -3.354 1.00 97.88 309 VAL A N 1
ATOM 2396 C CA . VAL A 1 309 ? 7.602 -11.389 -2.955 1.00 97.88 309 VAL A CA 1
ATOM 2397 C C . VAL A 1 309 ? 7.321 -10.023 -2.319 1.00 97.88 309 VAL A C 1
ATOM 2399 O O . VAL A 1 309 ? 8.263 -9.270 -2.030 1.00 97.88 309 VAL A O 1
ATOM 2402 N N . PHE A 1 310 ? 6.047 -9.697 -2.105 1.00 97.81 310 PHE A N 1
ATOM 2403 C CA . PHE A 1 310 ? 5.633 -8.535 -1.318 1.00 97.81 310 PHE A CA 1
ATOM 2404 C C . PHE A 1 310 ? 5.416 -8.904 0.153 1.00 97.81 310 PHE A C 1
ATOM 2406 O O . PHE A 1 310 ? 5.241 -10.072 0.486 1.00 97.81 310 PHE A O 1
ATOM 2413 N N . ASN A 1 311 ? 5.446 -7.913 1.048 1.00 96.81 311 ASN A N 1
ATOM 2414 C CA . ASN A 1 311 ? 5.316 -8.159 2.489 1.00 96.81 311 ASN A CA 1
ATOM 2415 C C . ASN A 1 311 ? 3.912 -8.603 2.912 1.00 96.81 311 ASN A C 1
ATOM 2417 O O . ASN A 1 311 ? 3.789 -9.176 3.983 1.00 96.81 311 ASN A O 1
ATOM 2421 N N . VAL A 1 312 ? 2.886 -8.290 2.119 1.00 96.88 312 VAL A N 1
ATOM 2422 C CA . VAL A 1 312 ? 1.458 -8.450 2.438 1.00 96.88 312 VAL A CA 1
ATOM 2423 C C . VAL A 1 312 ? 0.680 -8.811 1.171 1.00 96.88 312 VAL A C 1
ATOM 2425 O O . VAL A 1 312 ? 1.200 -8.619 0.072 1.00 96.88 312 VAL A O 1
ATOM 2428 N N . ASN A 1 313 ? -0.550 -9.309 1.303 1.00 96.00 313 ASN A N 1
ATOM 2429 C CA . ASN A 1 313 ? -1.421 -9.674 0.172 1.00 96.00 313 ASN A CA 1
ATOM 2430 C C . ASN A 1 313 ? -2.730 -8.873 0.099 1.00 96.00 313 ASN A C 1
ATOM 2432 O O . ASN A 1 313 ? -3.506 -9.057 -0.833 1.00 96.00 313 ASN A O 1
ATOM 2436 N N . THR A 1 314 ? -2.993 -7.987 1.062 1.00 92.69 314 THR A N 1
ATOM 2437 C CA . THR A 1 314 ? -4.197 -7.149 1.081 1.00 92.69 314 THR A CA 1
ATOM 2438 C C . THR A 1 314 ? -3.857 -5.694 1.399 1.00 92.69 314 THR A C 1
ATOM 2440 O O . THR A 1 314 ? -2.871 -5.421 2.096 1.00 92.69 314 THR A O 1
ATOM 2443 N N . PRO A 1 315 ? -4.660 -4.736 0.909 1.00 88.38 315 PRO A N 1
ATOM 2444 C CA . PRO A 1 315 ? -4.521 -3.330 1.269 1.00 88.38 315 PRO A CA 1
ATOM 2445 C C . PRO A 1 315 ? -4.631 -3.084 2.784 1.00 88.38 315 PRO A C 1
ATOM 2447 O O . PRO A 1 315 ? -3.898 -2.261 3.332 1.00 88.38 315 PRO A O 1
ATOM 2450 N N . GLU A 1 316 ? -5.491 -3.831 3.476 1.00 85.31 316 GLU A N 1
ATOM 2451 C CA . GLU A 1 316 ? -5.670 -3.763 4.928 1.00 85.31 316 GLU A CA 1
ATOM 2452 C C . GLU A 1 316 ? -4.418 -4.244 5.664 1.00 85.31 316 GLU A C 1
ATOM 2454 O O . GLU A 1 316 ? -3.953 -3.577 6.586 1.00 85.31 316 GLU A O 1
ATOM 2459 N N . ALA A 1 317 ? -3.820 -5.356 5.227 1.00 89.69 317 ALA A N 1
ATOM 2460 C CA . ALA A 1 317 ? -2.553 -5.820 5.781 1.00 89.69 317 ALA A CA 1
ATOM 2461 C C . ALA A 1 317 ? -1.415 -4.822 5.512 1.00 89.69 317 ALA A C 1
ATOM 2463 O O . ALA A 1 317 ? -0.574 -4.610 6.384 1.00 89.69 317 ALA A O 1
ATOM 2464 N N . LEU A 1 318 ? -1.391 -4.155 4.348 1.00 92.06 318 LEU A N 1
ATOM 2465 C CA . LEU A 1 318 ? -0.421 -3.084 4.087 1.00 92.06 318 LEU A CA 1
ATOM 2466 C C . LEU A 1 318 ? -0.581 -1.941 5.088 1.00 92.06 318 LEU A C 1
ATOM 2468 O O . LEU A 1 318 ? 0.407 -1.474 5.649 1.00 92.06 318 LEU A O 1
ATOM 2472 N N . TYR A 1 319 ? -1.816 -1.507 5.322 1.00 87.50 319 TYR A N 1
ATOM 2473 C CA . TYR A 1 319 ? -2.102 -0.459 6.290 1.00 87.50 319 TYR A CA 1
ATOM 2474 C C . TYR A 1 319 ? -1.693 -0.865 7.711 1.00 87.50 319 TYR A C 1
ATOM 2476 O O . TYR A 1 319 ? -0.963 -0.124 8.369 1.00 87.50 319 TYR A O 1
ATOM 2484 N N . ASP A 1 320 ? -2.063 -2.071 8.147 1.00 84.69 320 ASP A N 1
ATOM 2485 C CA . ASP A 1 320 ? -1.654 -2.614 9.444 1.00 84.69 320 ASP A CA 1
ATOM 2486 C C . ASP A 1 320 ? -0.123 -2.659 9.577 1.00 84.69 320 ASP A C 1
ATOM 2488 O O . ASP A 1 320 ? 0.420 -2.284 10.618 1.00 84.69 320 ASP A O 1
ATOM 2492 N N . LEU A 1 321 ? 0.592 -3.058 8.517 1.00 89.38 321 LEU A N 1
ATOM 2493 C CA . LEU A 1 321 ? 2.054 -3.065 8.489 1.00 89.38 321 LEU A CA 1
ATOM 2494 C C . LEU A 1 321 ? 2.626 -1.652 8.667 1.00 89.38 321 LEU A C 1
ATOM 2496 O O . LEU A 1 321 ? 3.583 -1.470 9.423 1.00 89.38 321 LEU A O 1
ATOM 2500 N N . LEU A 1 322 ? 2.041 -0.640 8.024 1.00 87.06 322 LEU A N 1
ATOM 2501 C CA . LEU A 1 322 ? 2.472 0.750 8.192 1.00 87.06 322 LEU A CA 1
ATOM 2502 C C . LEU A 1 322 ? 2.298 1.231 9.637 1.00 87.06 322 LEU A C 1
ATOM 2504 O O . LEU A 1 322 ? 3.187 1.907 10.154 1.00 87.06 322 LEU A O 1
ATOM 2508 N N . LEU A 1 323 ? 1.223 0.834 10.323 1.00 82.19 323 LEU A N 1
ATOM 2509 C CA . LEU A 1 323 ? 0.999 1.189 11.730 1.00 82.19 323 LEU A CA 1
ATOM 2510 C C . LEU A 1 323 ? 2.054 0.596 12.677 1.00 82.19 323 LEU A C 1
ATOM 2512 O O . LEU A 1 323 ? 2.319 1.162 13.742 1.00 82.19 323 LEU A O 1
ATOM 2516 N N . THR A 1 324 ? 2.704 -0.509 12.293 1.00 80.88 324 THR A N 1
ATOM 2517 C CA . THR A 1 324 ? 3.822 -1.069 13.073 1.00 80.88 324 THR A CA 1
ATOM 2518 C C . THR A 1 324 ? 5.070 -0.187 13.052 1.00 80.88 324 THR A C 1
ATOM 2520 O O . THR A 1 324 ? 5.885 -0.279 13.965 1.00 80.88 324 THR A O 1
ATOM 2523 N N . SER A 1 325 ? 5.222 0.668 12.034 1.00 74.75 325 SER A N 1
ATOM 2524 C CA . SER A 1 325 ? 6.386 1.550 11.874 1.00 74.75 325 SER A CA 1
ATOM 2525 C C . SER A 1 325 ? 6.251 2.867 12.640 1.00 74.75 325 SER A C 1
ATOM 2527 O O . SER A 1 325 ? 7.235 3.591 12.768 1.00 74.75 325 SER A O 1
ATOM 2529 N N . ALA A 1 326 ? 5.062 3.171 13.171 1.00 69.31 326 ALA A N 1
ATOM 2530 C CA . ALA A 1 326 ? 4.836 4.377 13.951 1.00 69.31 326 ALA A CA 1
ATOM 2531 C C . ALA A 1 326 ? 5.637 4.329 15.263 1.00 69.31 326 ALA A C 1
ATOM 2533 O O . ALA A 1 326 ? 5.458 3.430 16.092 1.00 69.31 326 ALA A O 1
ATOM 2534 N N . SER A 1 327 ? 6.517 5.311 15.447 1.00 62.91 327 SER A N 1
ATOM 2535 C CA . SER A 1 327 ? 7.356 5.431 16.637 1.00 62.91 327 SER A CA 1
ATOM 2536 C C . SER A 1 327 ? 6.592 5.964 17.852 1.00 62.91 327 SER A C 1
ATOM 2538 O O . SER A 1 327 ? 5.697 6.798 17.722 1.00 62.91 327 SER A O 1
ATOM 2540 N N . TYR A 1 328 ? 6.995 5.540 19.055 1.00 47.03 328 TYR A N 1
ATOM 2541 C CA . TYR A 1 328 ? 6.543 6.171 20.299 1.00 47.03 328 TYR A CA 1
ATOM 2542 C C . TYR A 1 328 ? 7.076 7.610 20.410 1.00 47.03 328 TYR A C 1
ATOM 2544 O O . TYR A 1 328 ? 8.285 7.802 20.225 1.00 47.03 328 TYR A O 1
ATOM 2552 N N . PRO A 1 329 ? 6.246 8.601 20.789 1.00 46.34 329 PRO A N 1
ATOM 2553 C CA . PRO A 1 329 ? 6.686 9.988 20.961 1.00 46.34 329 PRO A CA 1
ATOM 2554 C C . PRO A 1 329 ? 7.854 10.149 21.944 1.00 46.34 329 PRO A C 1
ATOM 2556 O O . PRO A 1 329 ? 8.703 11.013 21.754 1.00 46.34 329 PRO A O 1
ATOM 2559 N N . GLU A 1 330 ? 7.930 9.298 22.971 1.00 40.97 330 GLU A N 1
ATOM 2560 C CA . GLU A 1 330 ? 8.973 9.370 24.002 1.00 40.97 330 GLU A CA 1
ATOM 2561 C C . GLU A 1 330 ? 10.301 8.685 23.642 1.00 40.97 330 GLU A C 1
ATOM 2563 O O . GLU A 1 330 ? 11.345 9.081 24.159 1.00 40.97 330 GLU A O 1
ATOM 2568 N N . THR A 1 331 ? 10.301 7.670 22.769 1.00 55.69 331 THR A N 1
ATOM 2569 C CA . THR A 1 331 ? 11.525 6.899 22.448 1.00 55.69 331 THR A CA 1
ATOM 2570 C C . THR A 1 331 ? 12.002 7.065 21.010 1.00 55.69 331 THR A C 1
ATOM 2572 O O . THR A 1 331 ? 13.133 6.686 20.698 1.00 55.69 331 THR A O 1
ATOM 2575 N N . GLY A 1 332 ? 11.149 7.579 20.119 1.00 62.34 332 GLY A N 1
ATOM 2576 C CA . GLY A 1 332 ? 11.422 7.671 18.686 1.00 62.34 332 GLY A CA 1
ATOM 2577 C C . GLY A 1 332 ? 11.565 6.314 17.987 1.00 62.34 332 GLY A C 1
ATOM 2578 O O . GLY A 1 332 ? 11.893 6.283 16.801 1.00 62.34 332 GLY A O 1
ATOM 2579 N N . LYS A 1 333 ? 11.314 5.195 18.684 1.00 67.31 333 LYS A N 1
ATOM 2580 C CA . LYS A 1 333 ? 11.439 3.833 18.152 1.00 67.31 333 LYS A CA 1
ATOM 2581 C C . LYS A 1 333 ? 10.065 3.189 17.928 1.00 67.31 333 LYS A C 1
ATOM 2583 O O . LYS A 1 333 ? 9.146 3.465 18.706 1.00 67.31 333 LYS A O 1
ATOM 2588 N N . PRO A 1 334 ? 9.935 2.303 16.923 1.00 70.25 334 PRO A N 1
ATOM 2589 C CA . PRO A 1 334 ? 8.747 1.474 16.749 1.00 70.25 334 PRO A CA 1
ATOM 2590 C C . PRO A 1 334 ? 8.496 0.565 17.954 1.00 70.25 334 PRO A C 1
ATOM 2592 O O . PRO A 1 334 ? 9.440 0.138 18.624 1.00 70.25 334 PRO A O 1
ATOM 2595 N N . ASP A 1 335 ? 7.230 0.223 18.187 1.00 74.19 335 ASP A N 1
ATOM 2596 C CA . ASP A 1 335 ? 6.829 -0.743 19.210 1.00 74.19 335 ASP A CA 1
ATOM 2597 C C . ASP A 1 335 ? 7.012 -2.196 18.727 1.00 74.19 335 ASP A C 1
ATOM 2599 O O . ASP A 1 335 ? 6.286 -2.638 17.826 1.00 74.19 335 ASP A O 1
ATOM 2603 N N . PRO A 1 336 ? 7.897 -2.997 19.349 1.00 77.88 336 PRO A N 1
ATOM 2604 C CA . PRO A 1 336 ? 8.026 -4.412 19.014 1.00 77.88 336 PRO A CA 1
ATOM 2605 C C . PRO A 1 336 ? 6.722 -5.205 19.194 1.00 77.88 336 PRO A C 1
ATOM 2607 O O . PRO A 1 336 ? 6.492 -6.160 18.449 1.00 77.88 336 PRO A O 1
ATOM 2610 N N . ALA A 1 337 ? 5.852 -4.818 20.136 1.00 77.62 337 ALA A N 1
ATOM 2611 C CA . ALA A 1 337 ? 4.577 -5.493 20.373 1.00 77.62 337 ALA A CA 1
ATOM 2612 C C . ALA A 1 337 ? 3.595 -5.303 19.206 1.00 77.62 337 ALA A C 1
ATOM 2614 O O . ALA A 1 337 ? 2.872 -6.237 18.861 1.00 77.62 337 ALA A O 1
ATOM 2615 N N . ARG A 1 338 ? 3.618 -4.145 18.526 1.00 76.69 338 ARG A N 1
ATOM 2616 C CA . ARG A 1 338 ? 2.802 -3.904 17.320 1.00 76.69 338 ARG A CA 1
ATOM 2617 C C . ARG A 1 338 ? 3.216 -4.812 16.172 1.00 76.69 338 ARG A C 1
ATOM 2619 O O . ARG A 1 338 ? 2.357 -5.395 15.519 1.00 76.69 338 ARG A O 1
ATOM 2626 N N . MET A 1 339 ? 4.522 -4.982 15.959 1.00 81.94 339 MET A N 1
ATOM 2627 C CA . MET A 1 339 ? 5.029 -5.923 14.956 1.00 81.94 339 MET A CA 1
ATOM 2628 C C . MET A 1 339 ? 4.658 -7.370 15.310 1.00 81.94 339 MET A C 1
ATOM 2630 O O . MET A 1 339 ? 4.238 -8.126 14.440 1.00 81.94 339 MET A O 1
ATOM 2634 N N . GLN A 1 340 ? 4.755 -7.767 16.582 1.00 79.94 340 GLN A N 1
ATOM 2635 C CA . GLN A 1 340 ? 4.323 -9.104 17.007 1.00 79.94 340 GLN A CA 1
ATOM 2636 C C . GLN A 1 340 ? 2.821 -9.329 16.776 1.00 79.94 340 GLN A C 1
ATOM 2638 O O . GLN A 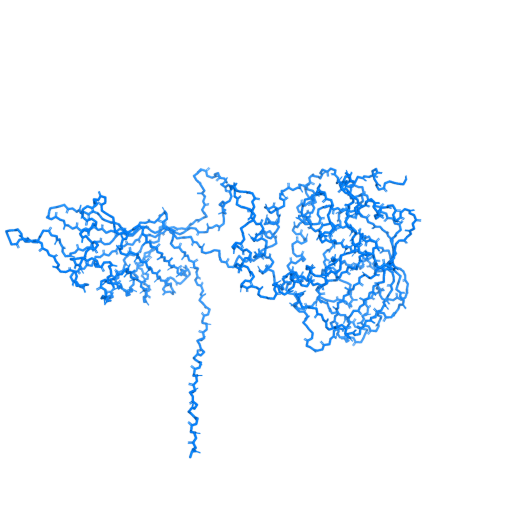1 340 ? 2.444 -10.367 16.233 1.00 79.94 340 GLN A O 1
ATOM 2643 N N . ALA A 1 341 ? 1.974 -8.357 17.127 1.00 79.00 341 ALA A N 1
ATOM 2644 C CA . ALA A 1 341 ? 0.533 -8.423 16.894 1.00 79.00 341 ALA A CA 1
ATOM 2645 C C . ALA A 1 341 ? 0.191 -8.485 15.397 1.00 79.00 341 ALA A C 1
ATOM 2647 O O . ALA A 1 341 ? -0.649 -9.288 14.992 1.00 79.00 341 ALA A O 1
ATOM 2648 N N . PHE A 1 342 ? 0.885 -7.697 14.569 1.00 83.88 342 PHE A N 1
ATOM 2649 C CA . PHE A 1 342 ? 0.771 -7.754 13.113 1.00 83.88 342 PHE A CA 1
ATOM 2650 C C . PHE A 1 342 ? 1.083 -9.157 12.584 1.00 83.88 342 PHE A C 1
ATOM 2652 O O . PHE A 1 342 ? 0.255 -9.744 11.898 1.00 83.88 342 PHE A O 1
ATOM 2659 N N . LEU A 1 343 ? 2.228 -9.737 12.954 1.00 87.56 343 LEU A N 1
ATOM 2660 C CA . LEU A 1 343 ? 2.635 -11.064 12.474 1.00 87.56 343 LEU A CA 1
ATOM 2661 C C . LEU A 1 343 ? 1.709 -12.187 12.966 1.00 87.56 343 LEU A C 1
ATOM 2663 O O . LEU A 1 343 ? 1.550 -13.190 12.275 1.00 87.56 343 LEU A O 1
ATOM 2667 N N . ALA A 1 344 ? 1.095 -12.030 14.142 1.00 83.12 344 ALA A N 1
ATOM 2668 C CA . ALA A 1 344 ? 0.089 -12.963 14.643 1.00 83.12 344 ALA A CA 1
ATOM 2669 C C . ALA A 1 344 ? -1.225 -12.887 13.844 1.00 83.12 344 ALA A C 1
ATOM 2671 O O . ALA A 1 344 ? -1.859 -13.917 13.618 1.00 83.12 344 ALA A O 1
ATOM 2672 N N . LYS A 1 345 ? -1.618 -11.683 13.407 1.00 83.75 345 LYS A N 1
ATOM 2673 C CA . LYS A 1 345 ? -2.804 -11.444 12.569 1.00 83.75 345 LYS A CA 1
ATOM 2674 C C . LYS A 1 345 ? -2.580 -11.844 11.103 1.00 83.75 345 LYS A C 1
ATOM 2676 O O . LYS A 1 345 ? -3.517 -12.308 10.463 1.00 83.75 345 LYS A O 1
ATOM 2681 N N . HIS A 1 346 ? -1.348 -11.700 10.614 1.00 90.19 346 HIS A N 1
ATOM 2682 C CA . HIS A 1 346 ? -0.941 -11.830 9.209 1.00 90.19 346 HIS A CA 1
ATOM 2683 C C . HIS A 1 346 ? 0.188 -12.873 9.044 1.00 90.19 346 HIS A C 1
ATOM 2685 O O . HIS A 1 346 ? 1.353 -12.527 8.804 1.00 90.19 346 HIS A O 1
ATOM 2691 N N . PRO A 1 347 ? -0.097 -14.178 9.239 1.00 94.31 347 PRO A N 1
ATOM 2692 C CA . PRO A 1 347 ? 0.922 -15.233 9.205 1.00 94.31 347 PRO A CA 1
ATOM 2693 C C . PRO A 1 347 ? 1.562 -15.436 7.820 1.00 94.31 347 PRO A C 1
ATOM 2695 O O . PRO A 1 347 ? 2.691 -15.927 7.723 1.00 94.31 347 PRO A O 1
ATOM 2698 N N . GLU A 1 348 ? 0.869 -15.082 6.738 1.00 96.56 348 GLU A N 1
ATOM 2699 C CA . GLU A 1 348 ? 1.412 -15.052 5.376 1.00 96.56 348 GLU A CA 1
ATOM 2700 C C . GLU A 1 348 ? 2.508 -13.990 5.232 1.00 96.56 348 GLU A C 1
ATOM 2702 O O . GLU A 1 348 ? 3.590 -14.286 4.715 1.00 96.56 348 GLU A O 1
ATOM 2707 N N . SER A 1 349 ? 2.304 -12.813 5.827 1.00 97.12 349 SER A N 1
ATOM 2708 C CA . SER A 1 349 ? 3.287 -11.733 5.866 1.00 97.12 349 SER A CA 1
ATOM 2709 C C . SER A 1 349 ? 4.572 -12.144 6.597 1.00 97.12 349 SER A C 1
ATOM 2711 O O . SER A 1 349 ? 5.677 -11.821 6.158 1.00 97.12 349 SER A O 1
ATOM 2713 N N . ALA A 1 350 ? 4.469 -12.946 7.665 1.00 94.31 350 ALA A N 1
ATOM 2714 C CA . ALA A 1 350 ? 5.638 -13.483 8.369 1.00 94.31 350 ALA A CA 1
ATOM 2715 C C . ALA A 1 350 ? 6.531 -14.354 7.464 1.00 94.31 350 ALA A C 1
ATOM 2717 O O . ALA A 1 350 ? 7.758 -14.207 7.464 1.00 94.31 350 ALA A O 1
ATOM 2718 N N . LYS A 1 351 ? 5.921 -15.230 6.654 1.00 96.31 351 LYS A N 1
ATOM 2719 C CA . LYS A 1 351 ? 6.641 -16.067 5.678 1.00 96.31 351 LYS A CA 1
ATOM 2720 C C . LYS A 1 351 ? 7.268 -15.210 4.581 1.00 96.31 351 LYS A C 1
ATOM 2722 O O . LYS A 1 351 ? 8.435 -15.412 4.242 1.00 96.31 351 LYS A O 1
ATOM 2727 N N . ALA A 1 352 ? 6.526 -14.230 4.070 1.00 97.88 352 ALA A N 1
ATOM 2728 C CA . ALA A 1 352 ? 7.002 -13.318 3.036 1.00 97.88 352 ALA A CA 1
ATOM 2729 C C . ALA A 1 352 ? 8.233 -12.531 3.504 1.00 97.88 352 ALA A C 1
ATOM 2731 O O . ALA A 1 352 ? 9.268 -12.516 2.837 1.00 97.88 352 ALA A O 1
ATOM 2732 N N . MET A 1 353 ? 8.170 -11.954 4.707 1.00 96.19 353 MET A N 1
ATOM 2733 C CA . MET A 1 353 ? 9.288 -11.224 5.304 1.00 96.19 353 MET A CA 1
ATOM 2734 C C . MET A 1 353 ? 10.513 -12.113 5.527 1.00 96.19 353 MET A C 1
ATOM 2736 O O . MET A 1 353 ? 11.640 -11.649 5.354 1.00 96.19 353 MET A O 1
ATOM 2740 N N . GLN A 1 354 ? 10.332 -13.388 5.881 1.00 95.88 354 GLN A N 1
ATOM 2741 C CA . GLN A 1 354 ? 11.445 -14.331 5.991 1.00 95.88 354 GLN A CA 1
ATOM 2742 C C . GLN A 1 354 ? 12.119 -14.575 4.632 1.00 95.88 354 GLN A C 1
ATOM 2744 O O . GLN A 1 354 ? 13.350 -14.536 4.546 1.00 95.88 354 GLN A O 1
ATOM 2749 N N . LEU A 1 355 ? 11.338 -14.778 3.566 1.00 96.25 355 LEU A N 1
ATOM 2750 C CA . LEU A 1 355 ? 11.863 -14.918 2.202 1.00 96.25 355 LEU A CA 1
ATOM 2751 C C . LEU A 1 355 ? 12.613 -13.657 1.761 1.00 96.25 355 LEU A C 1
ATOM 2753 O O . LEU A 1 355 ? 13.711 -13.736 1.217 1.00 96.25 355 LEU A O 1
ATOM 2757 N N . ILE A 1 356 ? 12.055 -12.482 2.054 1.00 96.38 356 ILE A N 1
ATOM 2758 C CA . ILE A 1 356 ? 12.676 -11.193 1.744 1.00 96.38 356 ILE A CA 1
ATOM 2759 C C . ILE A 1 356 ? 13.995 -11.035 2.505 1.00 96.38 356 ILE A C 1
ATOM 2761 O O . ILE A 1 356 ? 14.991 -10.654 1.898 1.00 96.38 356 ILE A O 1
ATOM 2765 N N . ARG A 1 357 ? 14.043 -11.348 3.805 1.00 93.06 357 ARG A N 1
ATOM 2766 C CA . ARG A 1 357 ? 15.259 -11.214 4.630 1.00 93.06 357 ARG A CA 1
ATOM 2767 C C . ARG A 1 357 ? 16.383 -12.164 4.228 1.00 93.06 357 ARG A C 1
ATOM 2769 O O . ARG A 1 357 ? 17.544 -11.817 4.387 1.00 93.06 357 ARG A O 1
ATOM 2776 N N . THR A 1 358 ? 16.048 -13.356 3.745 1.00 93.44 358 THR A N 1
ATOM 2777 C CA . THR A 1 358 ? 17.032 -14.396 3.393 1.00 93.44 358 THR A CA 1
ATOM 2778 C C . THR A 1 358 ? 17.484 -14.338 1.935 1.00 93.44 358 THR A C 1
ATOM 2780 O O . THR A 1 358 ? 18.357 -15.108 1.535 1.00 93.44 358 THR A O 1
ATOM 2783 N N . ARG A 1 359 ? 16.916 -13.427 1.133 1.00 92.50 359 ARG A N 1
ATOM 2784 C CA . ARG A 1 359 ? 17.274 -13.274 -0.278 1.00 92.50 359 ARG A CA 1
ATOM 2785 C C . ARG A 1 359 ? 18.738 -12.837 -0.444 1.00 92.50 359 ARG A C 1
ATOM 2787 O O . ARG A 1 359 ? 19.214 -12.011 0.337 1.00 92.50 359 ARG A O 1
ATOM 2794 N N . PRO A 1 360 ? 19.427 -13.285 -1.506 1.00 91.62 360 PRO A N 1
ATOM 2795 C CA . PRO A 1 360 ? 20.662 -12.649 -1.942 1.00 91.62 360 PRO A CA 1
ATOM 2796 C C . PRO A 1 360 ? 20.405 -11.180 -2.300 1.00 91.62 360 PRO A C 1
ATOM 2798 O O . PRO A 1 360 ? 19.493 -10.870 -3.068 1.00 91.62 360 PRO A O 1
ATOM 2801 N N . VAL A 1 361 ? 21.208 -10.276 -1.746 1.00 91.62 361 VAL A N 1
ATOM 2802 C CA . VAL A 1 361 ? 21.151 -8.838 -2.036 1.00 91.62 361 VAL A CA 1
ATOM 2803 C C . VAL A 1 361 ? 22.315 -8.498 -2.952 1.00 91.62 361 VAL A C 1
ATOM 2805 O O . VAL A 1 361 ? 23.454 -8.818 -2.620 1.00 91.62 361 VAL A O 1
ATOM 2808 N N . SER A 1 362 ? 22.039 -7.881 -4.100 1.00 94.44 362 SER A N 1
ATOM 2809 C CA . SER A 1 362 ? 23.084 -7.514 -5.054 1.00 94.44 362 SER A CA 1
ATOM 2810 C C . SER A 1 362 ? 23.812 -6.225 -4.656 1.00 94.44 362 SER A C 1
ATOM 2812 O O . SER A 1 362 ? 23.274 -5.401 -3.904 1.00 94.44 362 SER A O 1
ATOM 2814 N N . SER A 1 363 ? 25.017 -6.025 -5.182 1.00 92.81 363 SER A N 1
ATOM 2815 C CA . SER A 1 363 ? 25.858 -4.855 -4.909 1.00 92.81 363 SER A CA 1
ATOM 2816 C C . SER A 1 363 ? 25.247 -3.537 -5.395 1.00 92.81 363 SER A C 1
ATOM 2818 O O . SER A 1 363 ? 25.380 -2.538 -4.692 1.00 92.81 363 SER A O 1
ATOM 2820 N N . GLY A 1 364 ? 24.502 -3.540 -6.507 1.00 94.06 364 GLY A N 1
ATOM 2821 C CA . GLY A 1 364 ? 23.960 -2.324 -7.121 1.00 94.06 364 GLY A CA 1
ATOM 2822 C C . GLY A 1 364 ? 22.599 -2.501 -7.800 1.00 94.06 364 GLY A C 1
ATOM 2823 O O . GLY A 1 364 ? 21.956 -3.555 -7.720 1.00 94.06 364 GLY A O 1
ATOM 2824 N N . PHE A 1 365 ? 22.124 -1.444 -8.459 1.00 96.88 365 PHE A N 1
ATOM 2825 C CA . PHE A 1 365 ? 20.900 -1.480 -9.271 1.00 96.88 365 PHE A CA 1
ATOM 2826 C C . PHE A 1 365 ? 21.125 -2.279 -10.565 1.00 96.88 365 PHE A C 1
ATOM 2828 O O . PHE A 1 365 ? 20.277 -3.078 -10.953 1.00 96.88 365 PHE A O 1
ATOM 2835 N N . GLU A 1 366 ? 22.293 -2.101 -11.177 1.00 95.56 366 GLU A N 1
ATOM 2836 C CA . GLU A 1 366 ? 22.787 -2.663 -12.435 1.00 95.56 366 GLU A CA 1
ATOM 2837 C C . GLU A 1 366 ? 22.797 -4.197 -12.477 1.00 95.56 366 GLU A C 1
ATOM 2839 O O . GLU A 1 366 ? 22.624 -4.781 -13.538 1.00 95.56 366 GLU A O 1
ATOM 2844 N N . ASN A 1 367 ? 22.928 -4.860 -11.327 1.00 95.88 367 ASN A N 1
ATOM 2845 C CA . ASN A 1 367 ? 22.885 -6.319 -11.196 1.00 95.88 367 ASN A CA 1
ATOM 2846 C C . ASN A 1 367 ? 21.737 -6.809 -10.290 1.00 95.88 367 ASN A C 1
ATOM 2848 O O . ASN A 1 367 ? 21.755 -7.939 -9.794 1.00 95.88 367 ASN A O 1
ATOM 2852 N N . SER A 1 368 ? 20.723 -5.964 -10.064 1.00 97.25 368 SER A N 1
ATOM 2853 C CA . SER A 1 368 ? 19.482 -6.344 -9.381 1.00 97.25 368 SER A CA 1
ATOM 2854 C C . SER A 1 368 ? 18.466 -6.909 -10.376 1.00 97.25 368 SER A C 1
ATOM 2856 O O . SER A 1 368 ? 18.240 -6.336 -11.441 1.00 97.25 368 SER A O 1
ATOM 2858 N N . THR A 1 369 ? 17.777 -7.986 -9.988 1.00 98.19 369 THR A N 1
ATOM 2859 C CA . THR A 1 369 ? 16.511 -8.387 -10.628 1.00 98.19 369 THR A CA 1
ATOM 2860 C C . THR A 1 369 ? 15.359 -7.587 -10.028 1.00 98.19 369 THR A C 1
ATOM 2862 O O . THR A 1 369 ? 15.278 -7.482 -8.805 1.00 98.19 369 THR A O 1
ATOM 2865 N N . PHE A 1 370 ? 14.447 -7.076 -10.859 1.00 98.75 370 PHE A N 1
ATOM 2866 C CA . PHE A 1 370 ? 13.241 -6.359 -10.421 1.00 98.75 370 PHE A CA 1
ATOM 2867 C C . PHE A 1 370 ? 11.988 -7.118 -10.840 1.00 98.75 370 PHE A C 1
ATOM 2869 O O . PHE A 1 370 ? 11.880 -7.539 -11.985 1.00 98.75 370 PHE A O 1
ATOM 2876 N N . ASN A 1 371 ? 11.038 -7.289 -9.926 1.00 98.69 371 ASN A N 1
ATOM 2877 C CA . ASN A 1 371 ? 9.876 -8.155 -10.103 1.00 98.69 371 ASN A CA 1
ATOM 2878 C C . ASN A 1 371 ? 8.572 -7.353 -10.077 1.00 98.69 371 ASN A C 1
ATOM 2880 O O . ASN A 1 371 ? 8.452 -6.385 -9.321 1.00 98.69 371 ASN A O 1
ATOM 2884 N N . SER A 1 372 ? 7.581 -7.789 -10.862 1.00 98.19 372 SER A N 1
ATOM 2885 C CA . SER A 1 372 ? 6.215 -7.242 -10.832 1.00 98.19 372 SER A CA 1
ATOM 2886 C C . SER A 1 372 ? 5.533 -7.448 -9.481 1.00 98.19 372 SER A C 1
ATOM 2888 O O . SER A 1 372 ? 4.767 -6.589 -9.052 1.00 98.19 372 SER A O 1
ATOM 2890 N N . LEU A 1 373 ? 5.864 -8.567 -8.820 1.00 96.88 373 LEU A N 1
ATOM 2891 C CA . LEU A 1 373 ? 5.239 -9.130 -7.617 1.00 96.88 373 LEU A CA 1
ATOM 2892 C C . LEU A 1 373 ? 3.781 -9.529 -7.824 1.00 96.88 373 LEU A C 1
ATOM 2894 O O . LEU A 1 373 ? 3.452 -10.713 -7.740 1.00 96.88 373 LEU A O 1
ATOM 2898 N N . ASP A 1 374 ? 2.942 -8.560 -8.163 1.00 97.56 374 ASP A N 1
ATOM 2899 C CA . ASP A 1 374 ? 1.550 -8.793 -8.511 1.00 97.56 374 ASP A CA 1
ATOM 2900 C C . ASP A 1 374 ? 1.481 -9.669 -9.770 1.00 97.56 374 ASP A C 1
ATOM 2902 O O . ASP A 1 374 ? 2.335 -9.591 -10.671 1.00 97.56 374 ASP A O 1
ATOM 2906 N N . ALA A 1 375 ? 0.460 -10.522 -9.825 1.00 98.25 375 ALA A N 1
ATOM 2907 C CA . ALA A 1 375 ? 0.119 -11.225 -11.050 1.00 98.25 375 ALA A CA 1
ATOM 2908 C C . ALA A 1 375 ? -0.690 -10.307 -11.978 1.00 98.25 375 ALA A C 1
ATOM 2910 O O . ALA A 1 375 ? -1.399 -9.406 -11.549 1.00 98.25 375 ALA A O 1
ATOM 2911 N N . PHE A 1 376 ? -0.620 -10.573 -13.274 1.00 98.75 376 PHE A N 1
ATOM 2912 C CA . PHE A 1 376 ? -1.434 -9.930 -14.301 1.00 98.75 376 PHE A CA 1
ATOM 2913 C C . PHE A 1 376 ? -1.978 -11.001 -15.236 1.00 98.75 376 PHE A C 1
ATOM 2915 O O . PHE A 1 376 ? -1.665 -12.184 -15.099 1.00 98.75 376 PHE A O 1
ATOM 2922 N N . ARG A 1 377 ? -2.803 -10.606 -16.200 1.00 98.75 377 ARG A N 1
ATOM 2923 C CA . ARG A 1 377 ? -3.338 -11.507 -17.219 1.00 98.75 377 ARG A CA 1
ATOM 2924 C C . ARG A 1 377 ? -2.937 -11.022 -18.598 1.00 98.75 377 ARG A C 1
ATOM 2926 O O . ARG A 1 377 ? -3.197 -9.877 -18.956 1.00 98.75 377 ARG A O 1
ATOM 2933 N N . PHE A 1 378 ? -2.309 -11.896 -19.370 1.00 98.75 378 PHE A N 1
ATOM 2934 C CA . PHE A 1 378 ? -2.008 -11.657 -20.776 1.00 98.75 378 PHE A CA 1
ATOM 2935 C C . PHE A 1 378 ? -3.106 -12.272 -21.641 1.00 98.75 378 PHE A C 1
ATOM 2937 O O . PHE A 1 378 ? -3.588 -13.365 -21.348 1.00 98.75 378 PHE A O 1
ATOM 2944 N N . ILE A 1 379 ? -3.523 -11.539 -22.674 1.00 98.69 379 ILE A N 1
ATOM 2945 C CA . ILE A 1 379 ? -4.589 -11.929 -23.598 1.00 98.69 379 ILE A CA 1
ATOM 2946 C C . ILE A 1 379 ? -4.006 -11.995 -25.003 1.00 98.69 379 ILE A C 1
ATOM 2948 O O . ILE A 1 379 ? -3.651 -10.957 -25.566 1.00 98.69 379 ILE A O 1
ATOM 2952 N N . ASN A 1 380 ? -3.914 -13.188 -25.583 1.00 98.00 380 ASN A N 1
ATOM 2953 C CA . ASN A 1 380 ? -3.352 -13.360 -26.923 1.00 98.00 380 ASN A CA 1
ATOM 2954 C C . ASN A 1 380 ? -4.345 -12.957 -28.037 1.00 98.00 380 ASN A C 1
ATOM 2956 O O . ASN A 1 380 ? -5.489 -12.570 -27.785 1.00 98.00 380 ASN A O 1
ATOM 2960 N N . ALA A 1 381 ? -3.910 -13.054 -29.297 1.00 97.44 381 ALA A N 1
ATOM 2961 C CA . ALA A 1 381 ? -4.696 -12.635 -30.463 1.00 97.44 381 ALA A CA 1
ATOM 2962 C C . ALA A 1 381 ? -6.025 -13.396 -30.648 1.00 97.44 381 ALA A C 1
ATOM 2964 O O . ALA A 1 381 ? -6.949 -12.856 -31.251 1.00 97.44 381 ALA A O 1
ATOM 2965 N N . ILE A 1 382 ? -6.136 -14.619 -30.117 1.00 97.44 382 ILE A N 1
ATOM 2966 C CA . ILE A 1 382 ? -7.356 -15.443 -30.183 1.00 97.44 382 ILE A CA 1
ATOM 2967 C C . ILE A 1 382 ? -8.206 -15.356 -28.904 1.00 97.44 382 ILE A C 1
ATOM 2969 O O . ILE A 1 382 ? -9.202 -16.063 -28.780 1.00 97.44 382 ILE A O 1
ATOM 2973 N N . GLY A 1 383 ? -7.830 -14.495 -27.950 1.00 97.56 383 GLY A N 1
ATOM 2974 C CA . GLY A 1 383 ? -8.572 -14.261 -26.709 1.00 97.56 383 GLY A CA 1
ATOM 2975 C C . GLY A 1 383 ? -8.251 -15.225 -25.564 1.00 97.56 383 GLY A C 1
ATOM 2976 O O . GLY A 1 383 ? -8.938 -15.193 -24.546 1.00 97.56 383 GLY A O 1
ATOM 2977 N N . THR A 1 384 ? -7.222 -16.072 -25.682 1.00 97.81 384 THR A N 1
ATOM 2978 C CA . THR A 1 384 ? -6.764 -16.899 -24.556 1.00 97.81 384 THR A CA 1
ATOM 2979 C C . THR A 1 384 ? -6.171 -16.010 -23.475 1.00 97.81 384 THR A C 1
ATOM 2981 O O . THR A 1 384 ? -5.310 -15.181 -23.764 1.00 97.81 384 THR A O 1
ATOM 2984 N N . VAL A 1 385 ? -6.613 -16.219 -22.236 1.00 97.94 385 VAL A N 1
ATOM 2985 C CA . VAL A 1 385 ? -6.153 -15.482 -21.060 1.00 97.94 385 VAL A CA 1
ATOM 2986 C C . VAL A 1 385 ? -5.227 -16.370 -20.243 1.00 97.94 385 VAL A C 1
ATOM 2988 O O . VAL A 1 385 ? -5.604 -17.487 -19.890 1.00 97.94 385 VAL A O 1
ATOM 2991 N N . VAL A 1 386 ? -4.035 -15.876 -19.918 1.00 97.75 386 VAL A N 1
ATOM 2992 C CA . VAL A 1 386 ? -3.060 -16.598 -19.093 1.00 97.75 386 VAL A CA 1
ATOM 2993 C C . VAL A 1 386 ? -2.540 -15.704 -17.965 1.00 97.75 386 VAL A C 1
ATOM 2995 O O . VAL A 1 386 ? -2.184 -14.550 -18.227 1.00 97.75 386 VAL A O 1
ATOM 2998 N N . PRO A 1 387 ? -2.517 -16.178 -16.704 1.00 98.50 387 PRO A N 1
ATOM 2999 C CA . PRO A 1 387 ? -1.903 -15.428 -15.622 1.00 98.50 387 PRO A CA 1
ATOM 3000 C C . PRO A 1 387 ? -0.387 -15.386 -15.808 1.00 98.50 387 PRO A C 1
ATOM 3002 O O . PRO A 1 387 ? 0.235 -16.382 -16.176 1.00 98.50 387 PRO A O 1
ATOM 3005 N N . VAL A 1 388 ? 0.218 -14.237 -15.537 1.00 98.81 388 VAL A N 1
ATOM 3006 C CA . VAL A 1 388 ? 1.664 -14.045 -15.637 1.00 98.81 388 VAL A CA 1
ATOM 3007 C C . VAL A 1 388 ? 2.195 -13.200 -14.487 1.00 98.81 388 VAL A C 1
ATOM 3009 O O . VAL A 1 388 ? 1.494 -12.349 -13.944 1.00 98.81 388 VAL A O 1
ATOM 3012 N N . ARG A 1 389 ? 3.467 -13.408 -14.164 1.00 98.69 389 ARG A N 1
ATOM 3013 C CA . ARG A 1 389 ? 4.327 -1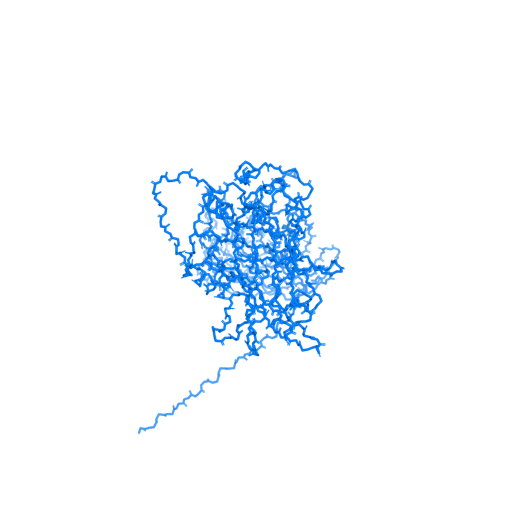2.450 -13.459 1.00 98.69 389 ARG A CA 1
ATOM 3014 C C . ARG A 1 389 ? 5.503 -12.129 -14.371 1.00 98.69 389 ARG A C 1
ATOM 3016 O O . ARG A 1 389 ? 5.812 -12.920 -15.264 1.00 98.69 389 ARG A O 1
ATOM 3023 N N . TRP A 1 390 ? 6.183 -11.013 -14.153 1.00 98.69 390 TRP A N 1
ATOM 3024 C CA . TRP A 1 390 ? 7.394 -10.713 -14.916 1.00 98.69 390 TRP A CA 1
ATOM 3025 C C . TRP A 1 390 ? 8.527 -10.201 -14.043 1.00 98.69 390 TRP A C 1
ATOM 3027 O O . TRP A 1 390 ? 8.318 -9.683 -12.943 1.00 98.69 390 TRP A O 1
ATOM 3037 N N . SER A 1 391 ? 9.732 -10.338 -14.584 1.00 98.75 391 SER A N 1
ATOM 3038 C CA . SER A 1 391 ? 10.961 -9.852 -13.979 1.00 98.75 391 SER A CA 1
ATOM 3039 C C . SER A 1 391 ? 11.836 -9.183 -15.032 1.00 98.75 391 SER A C 1
ATOM 3041 O O . SER A 1 391 ? 11.966 -9.708 -16.135 1.00 98.75 391 SER A O 1
ATOM 3043 N N . MET A 1 392 ? 12.473 -8.072 -14.672 1.00 98.75 392 MET A N 1
ATOM 3044 C CA . MET A 1 392 ? 13.631 -7.529 -15.380 1.00 98.75 392 MET A CA 1
ATOM 3045 C C . MET A 1 392 ? 14.882 -8.174 -14.791 1.00 98.75 392 MET A C 1
ATOM 3047 O O . MET A 1 392 ? 15.245 -7.884 -13.648 1.00 98.75 392 MET A O 1
ATOM 3051 N N . VAL A 1 393 ? 15.503 -9.087 -15.537 1.00 98.62 393 VAL A N 1
ATOM 3052 C CA . VAL A 1 393 ? 16.695 -9.839 -15.119 1.00 98.62 393 VAL A CA 1
ATOM 3053 C C . VAL A 1 393 ? 17.933 -9.173 -15.718 1.00 98.62 393 VAL A C 1
ATOM 3055 O O . VAL A 1 393 ? 17.971 -9.015 -16.932 1.00 98.62 393 VAL A O 1
ATOM 3058 N N . PRO A 1 394 ? 18.929 -8.761 -14.916 1.00 98.12 394 PRO A N 1
ATOM 3059 C CA . PRO A 1 394 ? 20.086 -8.028 -15.422 1.00 98.12 394 PRO A CA 1
ATOM 3060 C C . PRO A 1 394 ? 20.946 -8.912 -16.326 1.00 98.12 394 PRO A C 1
ATOM 3062 O O . PRO A 1 394 ? 21.127 -10.099 -16.048 1.00 98.12 394 PRO A O 1
ATOM 3065 N N . GLY A 1 395 ? 21.514 -8.319 -17.378 1.00 95.00 395 GLY A N 1
ATOM 3066 C CA . GLY A 1 395 ? 22.543 -8.972 -18.192 1.00 95.00 395 GLY A CA 1
ATOM 3067 C C . GLY A 1 395 ? 23.889 -9.069 -17.463 1.00 95.00 395 GLY A C 1
ATOM 3068 O O . GLY A 1 395 ? 24.701 -9.950 -17.746 1.00 95.00 395 GLY A O 1
ATOM 3069 N N . GLN A 1 396 ? 24.125 -8.179 -16.497 1.00 93.00 396 GLN A N 1
ATOM 3070 C CA . GLN A 1 396 ? 25.292 -8.190 -15.624 1.00 93.00 396 GLN A CA 1
ATOM 3071 C C . GLN A 1 396 ? 25.249 -9.404 -14.679 1.00 93.00 396 GLN A C 1
ATOM 3073 O O . GLN A 1 396 ? 24.192 -9.707 -14.116 1.00 93.00 396 GLN A O 1
ATOM 3078 N N . PRO A 1 397 ? 26.390 -10.079 -14.437 1.00 94.06 397 PRO A N 1
ATOM 3079 C CA . PRO A 1 397 ? 26.475 -11.122 -13.425 1.00 94.06 397 PRO A CA 1
ATOM 3080 C C . PRO A 1 397 ? 26.029 -10.617 -12.051 1.00 94.06 397 PRO A C 1
ATOM 3082 O O . PRO A 1 397 ? 26.311 -9.485 -11.657 1.00 94.06 397 PRO A O 1
ATOM 3085 N N . PHE A 1 398 ? 25.354 -11.485 -11.298 1.00 94.94 398 PHE A N 1
ATOM 3086 C CA . PHE A 1 398 ? 25.023 -11.186 -9.913 1.00 94.94 398 PHE A CA 1
ATOM 3087 C C . PHE A 1 398 ? 26.308 -11.065 -9.089 1.00 94.94 398 PHE A C 1
ATOM 3089 O O . PHE A 1 398 ? 27.075 -12.024 -8.984 1.00 94.94 398 PHE A O 1
ATOM 3096 N N . GLU A 1 399 ? 26.491 -9.918 -8.446 1.00 93.62 399 GLU A N 1
ATOM 3097 C CA . GLU A 1 399 ? 27.508 -9.727 -7.419 1.00 93.62 399 GLU A CA 1
ATOM 3098 C C . GLU A 1 399 ? 26.796 -9.411 -6.103 1.00 93.62 399 GLU A C 1
ATOM 3100 O O . GLU A 1 399 ? 25.952 -8.509 -6.076 1.00 93.62 399 GLU A O 1
ATOM 3105 N N . PRO A 1 400 ? 27.071 -10.147 -5.013 1.00 92.00 400 PRO A N 1
ATOM 3106 C CA . PRO A 1 400 ? 26.443 -9.874 -3.733 1.00 92.00 400 PRO A CA 1
ATOM 3107 C C . PRO A 1 400 ? 26.940 -8.542 -3.174 1.00 92.00 400 PRO A C 1
ATOM 3109 O O . PRO A 1 400 ? 28.068 -8.123 -3.433 1.00 92.00 400 PRO A O 1
ATOM 3112 N N . VAL A 1 401 ? 26.121 -7.904 -2.343 1.00 86.38 401 VAL A N 1
ATOM 3113 C CA . VAL A 1 401 ? 26.582 -6.762 -1.561 1.00 86.38 401 VAL A CA 1
ATOM 3114 C C . VAL A 1 401 ? 27.806 -7.159 -0.727 1.00 86.38 401 VAL A C 1
ATOM 3116 O O . VAL A 1 401 ? 27.772 -8.107 0.058 1.00 86.38 401 VAL A O 1
ATOM 3119 N N . SER A 1 402 ? 28.904 -6.429 -0.896 1.00 72.62 402 SER A N 1
ATOM 3120 C CA . SER A 1 402 ? 30.056 -6.488 -0.002 1.00 72.62 402 SER A CA 1
ATOM 3121 C C . SER A 1 402 ? 29.848 -5.537 1.174 1.00 72.62 402 SER A C 1
ATOM 3123 O O . SER A 1 402 ? 29.296 -4.452 1.002 1.00 72.62 402 SER A O 1
ATOM 3125 N N . THR A 1 403 ? 30.326 -5.901 2.366 1.00 56.84 403 THR A N 1
ATOM 3126 C CA . THR A 1 403 ? 30.408 -4.966 3.498 1.00 56.84 403 THR A CA 1
ATOM 3127 C C . THR A 1 403 ? 31.162 -3.709 3.056 1.00 56.84 403 THR A C 1
ATOM 3129 O O . THR A 1 403 ? 32.327 -3.845 2.668 1.00 56.84 403 THR A O 1
ATOM 3132 N N . PRO A 1 404 ? 30.545 -2.513 3.082 1.00 52.19 404 PRO A N 1
ATOM 3133 C CA . PRO A 1 404 ? 31.267 -1.291 2.764 1.00 52.19 404 PRO A CA 1
ATOM 3134 C C . PRO A 1 404 ? 32.443 -1.149 3.732 1.00 52.19 404 PRO A C 1
ATOM 3136 O O . PRO A 1 404 ? 32.316 -1.435 4.927 1.00 52.19 404 PRO A O 1
ATOM 3139 N N . SER A 1 405 ? 33.602 -0.730 3.221 1.00 46.66 405 SER A N 1
ATOM 3140 C CA . SER A 1 405 ? 34.738 -0.409 4.086 1.00 46.66 405 SER A CA 1
ATOM 3141 C C . SER A 1 405 ? 34.310 0.693 5.067 1.00 46.66 405 SER A C 1
ATOM 3143 O O . SER A 1 405 ? 33.746 1.698 4.620 1.00 46.66 405 SER A O 1
ATOM 3145 N N . PRO A 1 406 ? 34.551 0.556 6.387 1.00 42.78 406 PRO A N 1
ATOM 3146 C CA . PRO A 1 406 ? 34.239 1.614 7.343 1.00 42.78 406 PRO A CA 1
ATOM 3147 C C . PRO A 1 406 ? 34.947 2.912 6.927 1.00 42.78 406 PRO A C 1
ATOM 3149 O O . PRO A 1 406 ? 36.174 2.967 6.933 1.00 42.78 406 PRO A O 1
ATOM 3152 N N . GLY A 1 407 ? 34.184 3.942 6.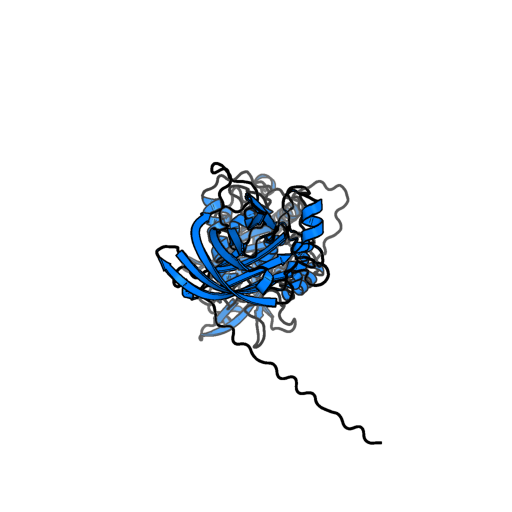540 1.00 49.22 407 GLY A N 1
ATOM 3153 C CA . GLY A 1 407 ? 34.724 5.260 6.175 1.00 49.22 407 GLY A CA 1
ATOM 3154 C C . GLY A 1 407 ? 34.510 5.739 4.732 1.00 49.22 407 GLY A C 1
ATOM 3155 O O . GLY A 1 407 ? 34.974 6.830 4.412 1.00 49.22 407 GLY A O 1
ATOM 3156 N N . GLN A 1 408 ? 33.793 5.013 3.866 1.00 51.72 408 GLN A N 1
ATOM 3157 C CA . GLN A 1 408 ? 33.331 5.583 2.588 1.00 51.72 408 GLN A CA 1
ATOM 3158 C C . GLN A 1 408 ? 32.085 6.453 2.817 1.00 51.72 408 GLN A C 1
ATOM 3160 O O . GLN A 1 408 ? 30.961 5.969 2.888 1.00 51.72 408 GLN A O 1
ATOM 3165 N N . ALA A 1 409 ? 32.322 7.750 3.009 1.00 59.28 409 ALA A N 1
ATOM 3166 C CA . ALA A 1 409 ? 31.346 8.771 3.390 1.00 59.28 409 ALA A CA 1
ATOM 3167 C C . ALA A 1 409 ? 30.494 9.301 2.217 1.00 59.28 409 ALA A C 1
ATOM 3169 O O . ALA A 1 409 ? 30.172 10.488 2.188 1.00 59.28 409 ALA A O 1
ATOM 3170 N N . ASP A 1 410 ? 30.144 8.446 1.257 1.00 80.31 410 ASP A N 1
ATOM 3171 C CA . ASP A 1 410 ? 29.229 8.820 0.182 1.00 80.31 410 ASP A CA 1
ATOM 3172 C C . ASP A 1 410 ? 27.798 8.374 0.518 1.00 80.31 410 ASP A C 1
ATOM 3174 O O . ASP A 1 410 ? 27.516 7.198 0.758 1.00 80.31 410 ASP A O 1
ATOM 3178 N N . LYS A 1 411 ? 26.885 9.347 0.567 1.00 90.12 411 LYS A N 1
ATOM 3179 C CA . LYS A 1 411 ? 25.474 9.125 0.892 1.00 90.12 411 LYS A CA 1
ATOM 3180 C C . LYS A 1 411 ? 24.675 8.572 -0.290 1.00 90.12 411 LYS A C 1
ATOM 3182 O O . LYS A 1 411 ? 23.557 8.105 -0.058 1.00 90.12 411 LYS A O 1
ATOM 3187 N N . ASN A 1 412 ? 25.223 8.630 -1.503 1.00 93.50 412 ASN A N 1
ATOM 3188 C CA . ASN A 1 412 ? 24.571 8.298 -2.768 1.00 93.50 412 ASN A CA 1
ATOM 3189 C C . ASN A 1 412 ? 25.251 7.132 -3.514 1.00 93.50 412 ASN A C 1
ATOM 3191 O O . ASN A 1 412 ? 24.970 6.929 -4.692 1.00 93.50 412 ASN A O 1
ATOM 3195 N N . TYR A 1 413 ? 26.086 6.326 -2.846 1.00 92.06 413 TYR A N 1
ATOM 3196 C CA . TYR A 1 413 ? 26.959 5.348 -3.515 1.00 92.06 413 TYR A CA 1
ATOM 3197 C C . TYR A 1 413 ? 26.251 4.353 -4.454 1.00 92.06 413 TYR A C 1
ATOM 3199 O O . TYR A 1 413 ? 26.857 3.898 -5.426 1.00 92.06 413 TYR A O 1
ATOM 3207 N N . LEU A 1 414 ? 24.987 3.983 -4.194 1.00 94.06 414 LEU A N 1
ATOM 3208 C CA . LEU A 1 414 ? 24.240 3.097 -5.096 1.00 94.06 414 LEU A CA 1
ATOM 3209 C C . LEU A 1 414 ? 23.863 3.830 -6.387 1.00 94.06 414 LEU A C 1
ATOM 3211 O O . LEU A 1 414 ? 23.873 3.231 -7.462 1.00 94.06 414 LEU A O 1
ATOM 3215 N N . PHE A 1 415 ? 23.514 5.111 -6.283 1.00 96.56 415 PHE A N 1
ATOM 3216 C CA . PHE A 1 415 ? 23.204 5.958 -7.430 1.00 96.56 415 PHE A CA 1
ATOM 3217 C C . PHE A 1 415 ? 24.467 6.353 -8.196 1.00 96.56 415 PHE A C 1
ATOM 3219 O O . PHE A 1 415 ? 24.446 6.308 -9.422 1.00 96.56 415 PHE A O 1
ATOM 3226 N N . ASP A 1 416 ? 25.572 6.628 -7.508 1.00 94.75 416 ASP A N 1
ATOM 3227 C CA . ASP A 1 416 ? 26.854 6.967 -8.129 1.00 94.75 416 ASP A CA 1
ATOM 3228 C C . ASP A 1 416 ? 27.401 5.792 -8.953 1.00 94.75 416 ASP A C 1
ATOM 3230 O O . ASP A 1 416 ? 27.793 5.971 -10.109 1.00 94.75 416 ASP A O 1
ATOM 3234 N N . SER A 1 417 ? 27.340 4.566 -8.409 1.00 93.62 417 SER A N 1
ATOM 3235 C CA . SER A 1 417 ? 27.683 3.331 -9.139 1.00 93.62 417 SER A CA 1
ATOM 3236 C C . SER A 1 417 ? 26.822 3.151 -10.392 1.00 93.62 417 SER A C 1
ATOM 3238 O O . SER A 1 417 ? 27.340 2.893 -11.485 1.00 93.62 417 SER A O 1
ATOM 3240 N N . LEU A 1 418 ? 25.505 3.345 -10.263 1.00 96.44 418 LEU A N 1
ATOM 3241 C CA . LEU A 1 418 ? 24.562 3.256 -11.376 1.00 96.44 418 LEU A CA 1
ATOM 3242 C C . LEU A 1 418 ? 24.854 4.305 -12.464 1.00 96.44 418 LEU A C 1
ATOM 3244 O O . LEU A 1 418 ? 24.915 3.956 -13.644 1.00 96.44 418 LEU A O 1
ATOM 3248 N N . ILE A 1 419 ? 25.047 5.571 -12.083 1.00 97.00 419 ILE A N 1
ATOM 3249 C CA . ILE A 1 419 ? 25.329 6.680 -13.006 1.00 97.00 419 ILE A CA 1
ATOM 3250 C C . ILE A 1 419 ? 26.640 6.425 -13.748 1.00 97.00 419 ILE A C 1
ATOM 3252 O O . ILE A 1 419 ? 26.668 6.471 -14.979 1.00 97.00 419 ILE A O 1
ATOM 3256 N N . ALA A 1 420 ? 27.705 6.086 -13.016 1.00 95.38 420 ALA A N 1
ATOM 3257 C CA . ALA A 1 420 ? 29.001 5.766 -13.600 1.00 95.38 420 ALA A CA 1
ATOM 3258 C C . ALA A 1 420 ? 28.897 4.595 -14.588 1.00 95.38 420 ALA A C 1
ATOM 3260 O O . ALA A 1 420 ? 29.463 4.643 -15.682 1.00 95.38 420 ALA A O 1
ATOM 3261 N N . SER A 1 421 ? 28.129 3.561 -14.239 1.00 95.38 421 SER A N 1
ATOM 3262 C CA . SER A 1 421 ? 27.908 2.406 -15.106 1.00 95.38 421 SER A CA 1
ATOM 3263 C C . SER A 1 421 ? 27.197 2.788 -16.408 1.00 95.38 421 SER A C 1
ATOM 3265 O O . SER A 1 421 ? 27.693 2.432 -17.475 1.00 95.38 421 SER A O 1
ATOM 3267 N N . ILE A 1 422 ? 26.112 3.573 -16.339 1.00 96.75 422 ILE A N 1
ATOM 3268 C CA . ILE A 1 422 ? 25.360 4.052 -17.517 1.00 96.75 422 ILE A CA 1
ATOM 3269 C C . ILE A 1 422 ? 26.212 4.983 -18.395 1.00 96.75 422 ILE A C 1
ATOM 3271 O O . ILE A 1 422 ? 26.123 4.938 -19.623 1.00 96.75 422 ILE A O 1
ATOM 3275 N N . HIS A 1 423 ? 27.053 5.832 -17.796 1.00 96.12 423 HIS A N 1
ATOM 3276 C CA . HIS A 1 423 ? 27.965 6.706 -18.543 1.00 96.12 423 HIS A CA 1
ATOM 3277 C C . HIS A 1 423 ? 29.037 5.927 -19.302 1.00 96.12 423 HIS A C 1
ATOM 3279 O O . HIS A 1 423 ? 29.410 6.326 -20.406 1.00 96.12 423 HIS A O 1
ATOM 3285 N N . ASN A 1 424 ? 29.501 4.815 -18.733 1.00 95.50 424 ASN A N 1
ATOM 3286 C CA . ASN A 1 424 ? 30.497 3.965 -19.366 1.00 95.50 424 ASN A CA 1
ATOM 3287 C C . ASN A 1 424 ? 29.893 3.106 -20.479 1.00 95.50 424 ASN A C 1
ATOM 3289 O O . ASN A 1 424 ? 30.470 3.032 -21.561 1.00 95.50 424 ASN A O 1
ATOM 3293 N N . ASN A 1 425 ? 28.758 2.447 -20.224 1.00 95.25 425 ASN A N 1
ATOM 3294 C CA . ASN A 1 425 ? 28.094 1.573 -21.190 1.00 95.25 425 ASN A CA 1
ATOM 3295 C C . ASN A 1 425 ? 26.575 1.525 -20.957 1.00 95.25 425 ASN A C 1
ATOM 3297 O O . ASN A 1 425 ? 26.133 1.576 -19.808 1.00 95.25 425 ASN A O 1
ATOM 3301 N N . PRO A 1 426 ? 25.764 1.317 -22.012 1.00 96.88 426 PRO A N 1
ATOM 3302 C CA . PRO A 1 426 ? 24.354 0.997 -21.836 1.00 96.88 426 PRO A CA 1
ATOM 3303 C C . PRO A 1 426 ? 24.159 -0.241 -20.951 1.00 96.88 426 PRO A C 1
ATOM 3305 O O . PRO A 1 426 ? 24.808 -1.271 -21.152 1.00 96.88 426 PRO A O 1
ATOM 3308 N N . LEU A 1 427 ? 23.245 -0.149 -19.989 1.00 98.19 427 LEU A N 1
ATOM 3309 C CA . LEU A 1 427 ? 22.858 -1.259 -19.120 1.00 98.19 427 LEU A CA 1
ATOM 3310 C C . LEU A 1 427 ? 21.672 -2.018 -19.711 1.00 98.19 427 LEU A C 1
ATOM 3312 O O . LEU A 1 427 ? 20.839 -1.425 -20.400 1.00 98.19 427 LEU A O 1
ATOM 3316 N N . GLN A 1 428 ? 21.587 -3.323 -19.442 1.00 98.50 428 GLN A N 1
ATOM 3317 C CA . GLN A 1 428 ? 20.607 -4.202 -20.075 1.00 98.50 428 GLN A CA 1
ATOM 3318 C C . GLN A 1 428 ? 19.923 -5.137 -19.081 1.00 98.50 428 GLN A C 1
ATOM 3320 O O . GLN A 1 428 ? 20.569 -5.702 -18.199 1.00 98.50 428 GLN A O 1
ATOM 3325 N N . TRP A 1 429 ? 18.619 -5.328 -19.274 1.00 98.81 429 TRP A N 1
ATOM 3326 C CA . TRP A 1 429 ? 17.817 -6.322 -18.568 1.00 98.81 429 TRP A CA 1
ATOM 3327 C C . TRP A 1 429 ? 16.932 -7.078 -19.549 1.00 98.81 429 TRP A C 1
ATOM 3329 O O . TRP A 1 429 ? 16.275 -6.464 -20.386 1.00 98.81 429 TRP A O 1
ATOM 3339 N N . ASP A 1 430 ? 16.834 -8.389 -19.394 1.00 98.88 430 ASP A N 1
ATOM 3340 C CA . ASP A 1 430 ? 15.869 -9.199 -20.125 1.00 98.88 430 ASP A CA 1
ATOM 3341 C C . ASP A 1 430 ? 14.521 -9.181 -19.402 1.00 98.88 430 ASP A C 1
ATOM 3343 O O . ASP A 1 430 ? 14.433 -9.435 -18.194 1.00 98.88 430 ASP A O 1
ATOM 3347 N N . LEU A 1 431 ? 13.452 -8.902 -20.148 1.00 98.88 431 LEU A N 1
ATOM 3348 C CA . LEU A 1 431 ? 12.090 -9.044 -19.656 1.00 98.88 431 LEU A CA 1
ATOM 3349 C C . LEU A 1 431 ? 11.707 -10.521 -19.728 1.00 98.88 431 LEU A C 1
ATOM 3351 O O . LEU A 1 431 ? 11.450 -11.071 -20.800 1.00 98.88 431 LEU A O 1
ATOM 3355 N N . ILE A 1 432 ? 11.640 -11.161 -18.566 1.00 98.88 432 ILE A N 1
ATOM 3356 C CA . ILE A 1 432 ? 11.256 -12.562 -18.445 1.00 98.88 432 ILE A CA 1
ATOM 3357 C C . ILE A 1 432 ? 9.820 -12.660 -17.949 1.00 98.88 432 ILE A C 1
ATOM 3359 O O . ILE A 1 432 ? 9.507 -12.226 -16.840 1.00 98.88 432 ILE A O 1
ATOM 3363 N N . ILE A 1 433 ? 8.958 -13.289 -18.744 1.00 98.81 433 ILE A N 1
ATOM 3364 C CA . ILE A 1 433 ? 7.579 -13.606 -18.375 1.00 98.81 433 ILE A CA 1
ATOM 3365 C C . ILE A 1 433 ? 7.537 -15.000 -17.758 1.00 98.81 433 ILE A C 1
ATOM 3367 O O . ILE A 1 433 ? 7.912 -15.981 -18.400 1.00 98.81 433 ILE A O 1
ATOM 3371 N N . THR A 1 434 ? 7.055 -15.095 -16.525 1.00 98.81 434 THR A N 1
ATOM 3372 C CA . THR A 1 434 ? 6.742 -16.361 -15.860 1.00 98.81 434 THR A CA 1
ATOM 3373 C C . THR A 1 434 ? 5.265 -16.666 -16.079 1.00 98.81 434 THR A C 1
ATOM 3375 O O . THR A 1 434 ? 4.407 -15.862 -15.712 1.00 98.81 434 THR A O 1
ATOM 3378 N N . VAL A 1 435 ? 4.967 -17.814 -16.684 1.00 98.69 435 VAL A N 1
ATOM 3379 C CA . VAL A 1 435 ? 3.604 -18.233 -17.033 1.00 98.69 435 VAL A CA 1
ATOM 3380 C C . VAL A 1 435 ? 2.993 -19.019 -15.876 1.00 98.69 435 VAL A C 1
ATOM 3382 O O . VAL A 1 435 ? 3.537 -20.046 -15.465 1.00 98.69 435 VAL A O 1
ATOM 3385 N N . GLY A 1 436 ? 1.869 -18.533 -15.356 1.00 97.94 436 GLY A N 1
ATOM 3386 C CA . GLY A 1 436 ? 1.133 -19.182 -14.279 1.00 97.94 436 GLY A CA 1
ATOM 3387 C C . GLY A 1 436 ? 0.310 -20.374 -14.768 1.00 97.94 436 GLY A C 1
ATOM 3388 O O . GLY A 1 436 ? -0.100 -20.455 -15.928 1.00 97.94 436 GLY A O 1
ATOM 3389 N N . GLN A 1 437 ? 0.055 -21.302 -13.857 1.00 96.75 437 GLN A N 1
ATOM 3390 C CA . GLN A 1 437 ? -0.746 -22.506 -14.044 1.00 96.75 437 GLN A CA 1
ATOM 3391 C C . GLN A 1 437 ? -1.958 -22.504 -13.098 1.00 96.75 437 GLN A C 1
ATOM 3393 O O . GLN A 1 437 ? -1.982 -21.751 -12.120 1.00 96.75 437 GLN A O 1
ATOM 3398 N N . PRO A 1 438 ? -2.978 -23.348 -13.345 1.00 94.06 438 PRO A N 1
ATOM 3399 C CA . PRO A 1 438 ? -4.073 -23.529 -12.398 1.00 94.06 438 PRO A CA 1
ATOM 3400 C C . PRO A 1 438 ? -3.558 -23.858 -10.988 1.00 94.06 438 PRO A C 1
ATOM 3402 O O . PRO A 1 438 ? -2.779 -24.793 -10.810 1.00 94.06 438 PRO A O 1
ATOM 3405 N N . GLY A 1 439 ? -4.012 -23.093 -9.994 1.00 91.06 439 GLY A N 1
ATOM 3406 C CA . GLY A 1 439 ? -3.598 -23.230 -8.593 1.00 91.06 439 GLY A CA 1
ATOM 3407 C C . GLY A 1 439 ? -2.483 -22.277 -8.156 1.00 91.06 439 GLY A C 1
ATOM 3408 O O . GLY A 1 439 ? -2.275 -22.131 -6.953 1.00 91.06 439 GLY A O 1
ATOM 3409 N N . ASP A 1 440 ? -1.808 -21.591 -9.083 1.00 97.12 440 ASP A N 1
ATOM 3410 C CA . ASP A 1 440 ? -0.916 -20.494 -8.710 1.00 97.12 440 ASP A CA 1
ATOM 3411 C C . ASP A 1 440 ? -1.734 -19.296 -8.202 1.00 97.12 440 ASP A C 1
ATOM 3413 O O . ASP A 1 440 ? -2.717 -18.913 -8.846 1.00 97.12 440 ASP A O 1
ATOM 3417 N N . PRO A 1 441 ? -1.347 -18.671 -7.076 1.00 96.38 441 PRO A N 1
ATOM 3418 C CA . PRO A 1 441 ? -2.078 -17.532 -6.546 1.00 96.38 441 PRO A CA 1
ATOM 3419 C C . PRO A 1 441 ? -1.907 -16.319 -7.459 1.00 96.38 441 PRO A C 1
ATOM 3421 O O . PRO A 1 441 ? -0.792 -15.839 -7.683 1.00 96.38 441 PRO A O 1
ATOM 3424 N N . THR A 1 442 ? -3.023 -15.806 -7.971 1.00 97.19 442 THR A N 1
ATOM 3425 C CA . THR A 1 442 ? -3.071 -14.576 -8.772 1.00 97.19 442 THR A CA 1
ATOM 3426 C C . THR A 1 442 ? -3.464 -13.347 -7.960 1.00 97.19 442 THR A C 1
ATOM 3428 O O . THR A 1 442 ? -3.382 -12.237 -8.480 1.00 97.19 442 THR A O 1
ATOM 3431 N N . ASN A 1 443 ? -3.833 -13.548 -6.695 1.00 95.75 443 ASN A N 1
ATOM 3432 C CA . ASN A 1 443 ? -4.278 -12.531 -5.750 1.00 95.75 443 ASN A CA 1
ATOM 3433 C C . ASN A 1 443 ? -3.429 -12.451 -4.470 1.00 95.75 443 ASN A C 1
ATOM 3435 O O . ASN A 1 443 ? -3.851 -11.837 -3.494 1.00 95.75 443 ASN A O 1
ATOM 3439 N N . ASP A 1 444 ? -2.278 -13.126 -4.442 1.00 97.69 444 ASP A N 1
ATOM 3440 C CA . ASP A 1 444 ? -1.405 -13.162 -3.274 1.00 97.69 444 ASP A CA 1
ATOM 3441 C C . ASP A 1 444 ? 0.064 -12.979 -3.678 1.00 97.69 444 ASP A C 1
ATOM 3443 O O . ASP A 1 444 ? 0.761 -13.907 -4.112 1.00 97.69 444 ASP A O 1
ATOM 3447 N N . ALA A 1 445 ? 0.542 -11.744 -3.526 1.00 96.56 445 ALA A N 1
ATOM 3448 C CA . ALA A 1 445 ? 1.923 -11.358 -3.782 1.00 96.56 445 ALA A CA 1
ATOM 3449 C C . ALA A 1 445 ? 2.920 -11.829 -2.702 1.00 96.56 445 ALA A C 1
ATOM 3451 O O . ALA A 1 445 ? 4.129 -11.688 -2.905 1.00 96.56 445 ALA A O 1
ATOM 3452 N N . THR A 1 446 ? 2.464 -12.406 -1.581 1.00 98.38 446 THR A N 1
ATOM 3453 C CA . THR A 1 446 ? 3.340 -12.941 -0.517 1.00 98.38 446 THR A CA 1
ATOM 3454 C C . THR A 1 446 ? 3.892 -14.323 -0.845 1.00 98.38 446 THR A C 1
ATOM 3456 O O . THR A 1 446 ? 4.898 -14.751 -0.272 1.00 98.38 446 THR A O 1
ATOM 3459 N N . VAL A 1 447 ? 3.260 -15.022 -1.792 1.00 97.25 447 VAL A N 1
ATOM 3460 C CA . VAL A 1 447 ? 3.591 -16.400 -2.149 1.00 97.25 447 VAL A CA 1
ATOM 3461 C C . VAL A 1 447 ? 4.347 -16.433 -3.483 1.00 97.25 447 VAL A C 1
ATOM 3463 O O . VAL A 1 447 ? 3.824 -15.970 -4.505 1.00 97.25 447 VAL A O 1
ATOM 3466 N N . PRO A 1 448 ? 5.572 -16.995 -3.532 1.00 96.06 448 PRO A N 1
ATOM 3467 C CA . PRO A 1 448 ? 6.268 -17.193 -4.795 1.00 96.06 448 PRO A CA 1
ATOM 3468 C C . PRO A 1 448 ? 5.574 -18.292 -5.606 1.00 96.06 448 PRO A C 1
ATOM 3470 O O . PRO A 1 448 ? 5.080 -19.275 -5.052 1.00 96.06 448 PRO A O 1
ATOM 3473 N N . TRP A 1 449 ? 5.570 -18.155 -6.930 1.00 97.19 449 TRP A N 1
ATOM 3474 C CA . TRP A 1 449 ? 5.174 -19.270 -7.790 1.00 97.19 449 TRP A CA 1
ATOM 3475 C C . TRP A 1 449 ? 6.288 -20.322 -7.836 1.00 97.19 449 TRP A C 1
ATOM 3477 O O . TRP A 1 449 ? 7.458 -19.975 -7.634 1.00 97.19 449 TRP A O 1
ATOM 3487 N N . PRO A 1 450 ? 5.957 -21.597 -8.099 1.00 96.44 450 PRO A N 1
ATOM 3488 C CA . PRO A 1 450 ? 6.959 -22.648 -8.202 1.00 96.44 450 PRO A CA 1
ATOM 3489 C C . PRO A 1 450 ? 8.085 -22.311 -9.202 1.00 96.44 450 PRO A C 1
ATOM 3491 O O . PRO A 1 450 ? 7.835 -21.712 -10.249 1.00 96.44 450 PRO A O 1
ATOM 3494 N N . PRO A 1 451 ? 9.344 -22.682 -8.910 1.00 94.25 451 PRO A N 1
ATOM 3495 C CA . PRO A 1 451 ? 10.489 -22.308 -9.745 1.00 94.25 451 PRO A CA 1
ATOM 3496 C C . PRO A 1 451 ? 10.535 -23.040 -11.096 1.00 94.25 451 PRO A C 1
ATOM 3498 O O . PRO A 1 451 ? 11.297 -22.648 -11.975 1.00 94.25 451 PRO A O 1
ATOM 3501 N N . ASP A 1 452 ? 9.737 -24.097 -11.268 1.00 96.25 452 ASP A N 1
ATOM 3502 C CA . ASP A 1 452 ? 9.624 -24.895 -12.493 1.00 96.25 452 ASP A CA 1
ATOM 3503 C C . ASP A 1 452 ? 8.634 -24.309 -13.516 1.00 96.25 452 ASP A C 1
ATOM 3505 O O . ASP A 1 452 ? 8.429 -24.887 -14.586 1.00 96.25 452 ASP A O 1
ATOM 3509 N N . ARG A 1 453 ? 8.012 -23.162 -13.208 1.00 97.75 453 ARG A N 1
ATOM 3510 C CA . ARG A 1 453 ? 7.110 -22.475 -14.135 1.00 97.75 453 ARG A CA 1
ATOM 3511 C C . ARG A 1 453 ? 7.828 -22.100 -15.421 1.00 97.75 453 ARG A C 1
ATOM 3513 O O . ARG A 1 453 ? 9.002 -21.730 -15.428 1.00 97.75 453 ARG A O 1
ATOM 3520 N N . GLN A 1 454 ? 7.093 -22.172 -16.529 1.00 98.19 454 GLN A N 1
ATOM 3521 C CA . GLN A 1 454 ? 7.619 -21.782 -17.828 1.00 98.19 454 GLN A CA 1
ATOM 3522 C C . GLN A 1 454 ? 8.031 -20.307 -17.788 1.00 98.19 454 GLN A C 1
ATOM 3524 O O . GLN A 1 454 ? 7.239 -19.441 -17.415 1.00 98.19 454 GLN A O 1
ATOM 3529 N N . ARG A 1 455 ? 9.267 -20.030 -18.207 1.00 98.44 455 ARG A N 1
ATOM 3530 C CA . ARG A 1 455 ? 9.831 -18.683 -18.305 1.00 98.44 455 ARG A CA 1
ATOM 3531 C C . ARG A 1 455 ? 10.156 -18.369 -19.756 1.00 98.44 455 ARG A C 1
ATOM 3533 O O . ARG A 1 455 ? 10.797 -19.170 -20.437 1.00 98.44 455 ARG A O 1
ATOM 3540 N N . ILE A 1 456 ? 9.696 -17.221 -20.232 1.00 98.62 456 ILE A N 1
ATOM 3541 C CA . ILE A 1 456 ? 9.857 -16.785 -21.617 1.00 98.62 456 ILE A CA 1
ATOM 3542 C C . ILE A 1 456 ? 10.550 -15.429 -21.603 1.00 98.62 456 ILE A C 1
ATOM 3544 O O . ILE A 1 456 ? 9.993 -14.454 -21.111 1.00 98.62 456 ILE A O 1
ATOM 3548 N N . ASP A 1 457 ? 11.757 -15.380 -22.157 1.00 98.69 457 ASP A N 1
ATOM 3549 C CA . ASP A 1 457 ? 12.395 -14.128 -22.559 1.00 98.69 457 ASP A CA 1
ATOM 3550 C C . ASP A 1 457 ? 11.630 -13.539 -23.753 1.00 98.69 457 ASP A C 1
ATOM 3552 O O . ASP A 1 457 ? 11.499 -14.193 -24.796 1.00 98.69 457 ASP A O 1
ATOM 3556 N N . VAL A 1 458 ? 11.119 -12.318 -23.587 1.00 98.75 458 VAL A N 1
ATOM 3557 C CA . VAL A 1 458 ? 10.320 -11.600 -24.595 1.00 98.75 458 VAL A CA 1
ATOM 3558 C C . VAL A 1 458 ? 11.010 -10.351 -25.157 1.00 98.75 458 VAL A C 1
ATOM 3560 O O . VAL A 1 458 ? 10.414 -9.646 -25.982 1.00 98.75 458 VAL A O 1
ATOM 3563 N N . GLY A 1 459 ? 12.253 -10.082 -24.756 1.00 98.75 459 GLY A N 1
ATOM 3564 C CA . GLY A 1 459 ? 13.030 -8.941 -25.225 1.00 98.75 459 GLY A CA 1
ATOM 3565 C C . GLY A 1 459 ? 13.910 -8.309 -24.154 1.00 98.75 459 GLY A C 1
ATOM 3566 O O . GLY A 1 459 ? 13.821 -8.637 -22.972 1.00 98.75 459 GLY A O 1
ATOM 3567 N N . THR A 1 460 ? 14.701 -7.331 -24.581 1.00 98.88 460 THR A N 1
ATOM 3568 C CA . THR A 1 460 ? 15.726 -6.688 -23.756 1.00 98.88 460 THR A CA 1
ATOM 3569 C C . THR A 1 460 ? 15.424 -5.200 -23.590 1.00 98.88 460 THR A C 1
ATOM 3571 O O . THR A 1 460 ? 15.235 -4.458 -24.556 1.00 98.88 460 THR A O 1
ATOM 3574 N N . LEU A 1 461 ? 15.387 -4.747 -22.342 1.00 98.88 461 LEU A N 1
ATOM 3575 C CA . LEU A 1 461 ? 15.431 -3.346 -21.949 1.00 98.88 461 LEU A CA 1
ATOM 3576 C C . LEU A 1 461 ? 16.881 -2.866 -22.005 1.00 98.88 461 LEU A C 1
ATOM 3578 O O . LEU A 1 461 ? 17.737 -3.456 -21.356 1.00 98.88 461 LEU A O 1
ATOM 3582 N N . THR A 1 462 ? 17.146 -1.777 -22.720 1.00 98.81 462 THR A N 1
ATOM 3583 C CA . THR A 1 462 ? 18.432 -1.073 -22.705 1.00 98.81 462 THR A CA 1
ATOM 3584 C C . THR A 1 462 ? 18.246 0.328 -22.136 1.00 98.81 462 THR A C 1
ATOM 3586 O O . THR A 1 462 ? 17.371 1.068 -22.587 1.00 98.81 462 THR A O 1
ATOM 3589 N N . ILE A 1 463 ? 19.082 0.691 -21.165 1.00 98.50 463 ILE A N 1
ATOM 3590 C CA . ILE A 1 463 ? 19.152 2.018 -20.548 1.00 98.50 463 ILE A CA 1
ATOM 3591 C C . ILE A 1 463 ? 20.506 2.633 -20.891 1.00 98.50 463 ILE A C 1
ATOM 3593 O O . ILE A 1 463 ? 21.543 2.087 -20.520 1.00 98.50 463 ILE A O 1
ATOM 3597 N N . ASP A 1 464 ? 20.500 3.764 -21.588 1.00 97.12 464 ASP A N 1
ATOM 3598 C CA . ASP A 1 464 ? 21.705 4.436 -22.094 1.00 97.12 464 ASP A CA 1
ATOM 3599 C C . ASP A 1 464 ? 21.844 5.893 -21.624 1.00 97.12 464 ASP A C 1
ATOM 3601 O O . ASP A 1 464 ? 22.868 6.537 -21.877 1.00 97.12 464 ASP A O 1
ATOM 3605 N N . HIS A 1 465 ? 20.855 6.400 -20.887 1.00 97.50 465 HIS A N 1
ATOM 3606 C CA . HIS A 1 465 ? 20.864 7.743 -20.324 1.00 97.50 465 HIS A CA 1
ATOM 3607 C C . HIS A 1 465 ? 20.280 7.748 -18.910 1.00 97.50 465 HIS A C 1
ATOM 3609 O O . HIS A 1 465 ? 19.245 7.135 -18.645 1.00 97.50 465 HIS A O 1
ATOM 3615 N N . VAL A 1 466 ? 20.915 8.513 -18.022 1.00 97.44 466 VAL A N 1
ATOM 3616 C CA . VAL A 1 466 ? 20.464 8.812 -16.657 1.00 97.44 466 VAL A CA 1
ATOM 3617 C C . VAL A 1 466 ? 20.372 10.320 -16.459 1.00 97.44 466 VAL A C 1
ATOM 3619 O O . VAL A 1 466 ? 21.117 11.071 -17.077 1.00 97.44 466 VAL A O 1
ATOM 3622 N N . GLU A 1 467 ? 19.420 10.772 -15.659 1.00 96.56 467 GLU A N 1
ATOM 3623 C CA . GLU A 1 467 ? 19.186 12.184 -15.394 1.00 96.56 467 GLU A CA 1
ATOM 3624 C C . GLU A 1 467 ? 18.634 12.371 -13.979 1.00 96.56 467 GLU A C 1
ATOM 3626 O O . GLU A 1 467 ? 17.853 11.549 -13.479 1.00 96.56 467 GLU A O 1
ATOM 3631 N N . SER A 1 468 ? 19.011 13.472 -13.332 1.00 96.38 468 SER A N 1
ATOM 3632 C CA . SER A 1 468 ? 18.404 13.873 -12.070 1.00 96.38 468 SER A CA 1
ATOM 3633 C C . SER A 1 468 ? 16.906 14.096 -12.245 1.00 96.38 468 SER A C 1
ATOM 3635 O O . SER A 1 468 ? 16.420 14.607 -13.254 1.00 96.38 468 SER A O 1
ATOM 3637 N N . GLU A 1 469 ? 16.149 13.748 -11.212 1.00 93.31 469 GLU A N 1
ATOM 3638 C CA . GLU A 1 469 ? 14.716 14.007 -11.185 1.00 93.31 469 GLU A CA 1
ATOM 3639 C C . GLU A 1 469 ? 14.382 15.511 -11.142 1.00 93.31 469 GLU A C 1
ATOM 3641 O O . GLU A 1 469 ? 13.234 15.887 -11.340 1.00 93.31 469 GLU A O 1
ATOM 3646 N N . ASP A 1 470 ? 15.349 16.389 -10.871 1.00 92.25 470 ASP A N 1
ATOM 3647 C CA . ASP A 1 470 ? 15.113 17.839 -10.865 1.00 92.25 470 ASP A CA 1
ATOM 3648 C C . ASP A 1 470 ? 14.946 18.426 -12.269 1.00 92.25 470 ASP A C 1
ATOM 3650 O O . ASP A 1 470 ? 14.252 19.426 -12.435 1.00 92.25 470 ASP A O 1
ATOM 3654 N N . THR A 1 471 ? 15.565 17.808 -13.275 1.00 89.56 471 THR A N 1
ATOM 3655 C CA . THR A 1 471 ? 15.521 18.276 -14.669 1.00 89.56 471 THR A CA 1
ATOM 3656 C C . THR A 1 471 ? 14.751 17.332 -15.583 1.00 89.56 471 THR A C 1
ATOM 3658 O O . THR A 1 471 ? 14.309 17.743 -16.656 1.00 89.56 471 THR A O 1
ATOM 3661 N N . SER A 1 472 ? 14.535 16.088 -15.148 1.00 90.62 472 SER A N 1
ATOM 3662 C CA . SER A 1 472 ? 13.941 15.066 -15.994 1.00 90.62 472 SER A CA 1
ATOM 3663 C C . SER A 1 472 ? 12.416 15.147 -16.083 1.00 90.62 472 SER A C 1
ATOM 3665 O O . SER A 1 472 ? 11.741 15.211 -15.048 1.00 90.62 472 SER A O 1
ATOM 3667 N N . PRO A 1 473 ? 11.823 14.957 -17.281 1.00 82.94 473 PRO A N 1
ATOM 3668 C CA . PRO A 1 473 ? 10.378 14.776 -17.420 1.00 82.94 473 PRO A CA 1
ATOM 3669 C C . PRO A 1 473 ? 9.867 13.518 -16.696 1.00 82.94 473 PRO A C 1
ATOM 3671 O O . PRO A 1 473 ? 8.666 13.382 -16.474 1.00 82.94 473 PRO A O 1
ATOM 3674 N N . GLY A 1 474 ? 10.755 12.597 -16.291 1.00 85.38 474 GLY A N 1
ATOM 3675 C CA . GLY A 1 474 ? 10.401 11.447 -15.459 1.00 85.38 474 GLY A CA 1
ATOM 3676 C C . GLY A 1 474 ? 9.873 11.824 -14.069 1.00 85.38 474 GLY A C 1
ATOM 3677 O O . GLY A 1 474 ? 9.161 11.023 -13.447 1.00 85.38 474 GLY A O 1
ATOM 3678 N N . ARG A 1 475 ? 10.140 13.054 -13.596 1.00 86.38 475 ARG A N 1
ATOM 3679 C CA . ARG A 1 475 ? 9.523 13.608 -12.386 1.00 86.38 475 ARG A CA 1
ATOM 3680 C C . ARG A 1 475 ? 8.012 13.557 -12.505 1.00 86.38 475 ARG A C 1
ATOM 3682 O O . ARG A 1 475 ? 7.393 12.972 -11.628 1.00 86.38 475 ARG A O 1
ATOM 3689 N N . ASP A 1 476 ? 7.418 14.031 -13.594 1.00 89.00 476 ASP A N 1
ATOM 3690 C CA . ASP A 1 476 ? 5.960 14.196 -13.752 1.00 89.00 476 ASP A CA 1
ATOM 3691 C C . ASP A 1 476 ? 5.235 12.921 -14.217 1.00 89.00 476 ASP A C 1
ATOM 3693 O O . ASP A 1 476 ? 4.058 12.939 -14.573 1.00 89.00 476 ASP A O 1
ATOM 3697 N N . ILE A 1 477 ? 5.908 11.767 -14.180 1.00 94.31 477 ILE A N 1
ATOM 3698 C CA . ILE A 1 477 ? 5.290 10.490 -14.545 1.00 94.31 477 ILE A CA 1
ATOM 3699 C C . ILE A 1 477 ? 4.684 9.814 -13.312 1.00 94.31 477 ILE A C 1
ATOM 3701 O O . ILE A 1 477 ? 5.360 9.523 -12.314 1.00 94.31 477 ILE A O 1
ATOM 3705 N N . ASN A 1 478 ? 3.391 9.505 -13.408 1.00 95.19 478 ASN A N 1
ATOM 3706 C CA . ASN A 1 478 ? 2.723 8.544 -12.540 1.00 95.19 478 ASN A CA 1
ATOM 3707 C C . ASN A 1 478 ? 2.899 7.121 -13.101 1.00 95.19 478 ASN A C 1
ATOM 3709 O O . ASN A 1 478 ? 2.196 6.742 -14.034 1.00 95.19 478 ASN A O 1
ATOM 3713 N N . PHE A 1 479 ? 3.801 6.323 -12.525 1.00 97.00 479 PHE A N 1
ATOM 3714 C CA . PHE A 1 479 ? 4.075 4.935 -12.938 1.00 97.00 479 PHE A CA 1
ATOM 3715 C C . PHE A 1 479 ? 3.019 3.926 -12.442 1.00 97.00 479 PHE A C 1
ATOM 3717 O O . PHE A 1 479 ? 3.359 2.841 -11.974 1.00 97.00 479 PHE A O 1
ATOM 3724 N N . ASP A 1 480 ? 1.744 4.305 -12.501 1.00 97.00 480 ASP A N 1
ATOM 3725 C CA . ASP A 1 480 ? 0.614 3.488 -12.060 1.00 97.00 480 ASP A CA 1
ATOM 3726 C C . ASP A 1 480 ? 0.615 2.114 -12.764 1.00 97.00 480 ASP A C 1
ATOM 3728 O O . ASP A 1 480 ? 0.519 2.075 -13.994 1.00 97.00 480 ASP A O 1
ATOM 3732 N N . PRO A 1 481 ? 0.705 0.991 -12.021 1.00 96.06 481 PRO A N 1
ATOM 3733 C CA . PRO A 1 481 ? 0.785 -0.350 -12.601 1.00 96.06 481 PRO A CA 1
ATOM 3734 C C . PRO A 1 481 ? -0.487 -0.792 -13.342 1.00 96.06 481 PRO A C 1
ATOM 3736 O O . PRO A 1 481 ? -0.460 -1.829 -14.004 1.00 96.06 481 PRO A O 1
ATOM 3739 N N . LEU A 1 482 ? -1.596 -0.051 -13.230 1.00 96.81 482 LEU A N 1
ATOM 3740 C CA . LEU A 1 482 ? -2.841 -0.325 -13.951 1.00 96.81 482 LEU A CA 1
ATOM 3741 C C . LEU A 1 482 ? -3.002 0.471 -15.253 1.00 96.81 482 LEU A C 1
ATOM 3743 O O . LEU A 1 482 ? -3.988 0.269 -15.964 1.00 96.81 482 LEU A O 1
ATOM 3747 N N . VAL A 1 483 ? -2.021 1.298 -15.634 1.00 97.94 483 VAL A N 1
ATOM 3748 C CA . VAL A 1 483 ? -1.926 1.797 -17.015 1.00 97.94 483 VAL A CA 1
ATOM 3749 C C . VAL A 1 483 ? -1.325 0.687 -17.877 1.00 97.94 483 VAL A C 1
ATOM 3751 O O . VAL A 1 483 ? -0.105 0.515 -17.967 1.00 97.94 483 VAL A O 1
ATOM 3754 N N . LEU A 1 484 ? -2.221 -0.108 -18.456 1.00 98.31 484 LEU A N 1
ATOM 3755 C CA . LEU A 1 484 ? -1.911 -1.333 -19.182 1.00 98.31 484 LEU A CA 1
ATOM 3756 C C . LEU A 1 484 ? -2.303 -1.213 -20.662 1.00 98.31 484 LEU A C 1
ATOM 3758 O O . LEU A 1 484 ? -3.355 -0.647 -20.970 1.00 98.31 484 LEU A O 1
ATOM 3762 N N . PRO A 1 485 ? -1.515 -1.802 -21.574 1.00 98.12 485 PRO A N 1
ATOM 3763 C CA . PRO A 1 485 ? -1.854 -1.857 -22.983 1.00 98.12 485 PRO A CA 1
ATOM 3764 C C . PRO A 1 485 ? -2.897 -2.943 -23.270 1.00 98.12 485 PRO A C 1
ATOM 3766 O O . PRO A 1 485 ? -3.047 -3.929 -22.545 1.00 98.12 485 PRO A O 1
ATOM 3769 N N . ASN A 1 486 ? -3.582 -2.811 -24.396 1.00 97.75 486 ASN A N 1
ATOM 3770 C CA . ASN A 1 486 ? -4.509 -3.776 -24.949 1.00 97.75 486 ASN A CA 1
ATOM 3771 C C . ASN A 1 486 ? -3.822 -5.133 -25.136 1.00 97.75 486 ASN A C 1
ATOM 3773 O O . ASN A 1 486 ? -2.935 -5.298 -25.966 1.00 97.75 486 ASN A O 1
ATOM 3777 N N . GLY A 1 487 ? -4.280 -6.136 -24.391 1.00 98.25 487 GLY A N 1
ATOM 3778 C CA . GLY A 1 487 ? -3.623 -7.443 -24.318 1.00 98.25 487 GLY A CA 1
ATOM 3779 C C . GLY A 1 487 ? -3.008 -7.742 -22.954 1.00 98.25 487 GLY A C 1
ATOM 3780 O O . GLY A 1 487 ? -2.528 -8.860 -22.758 1.00 98.25 487 GLY A O 1
ATOM 3781 N N . ILE A 1 488 ? -3.048 -6.795 -22.015 1.00 98.75 488 ILE A N 1
ATOM 3782 C CA . ILE A 1 488 ? -2.681 -6.987 -20.612 1.00 98.75 488 ILE A CA 1
ATOM 3783 C C . ILE A 1 488 ? -3.813 -6.446 -19.732 1.00 98.75 488 ILE A C 1
ATOM 3785 O O . ILE A 1 488 ? -4.319 -5.353 -19.961 1.00 98.75 488 ILE A O 1
ATOM 3789 N N . THR A 1 489 ? -4.222 -7.205 -18.719 1.00 98.12 489 THR A N 1
ATOM 3790 C CA . THR A 1 489 ? -5.207 -6.764 -17.721 1.00 98.12 489 THR A CA 1
ATOM 3791 C C . THR A 1 489 ? -4.739 -7.100 -16.311 1.00 98.12 489 THR A C 1
ATOM 3793 O O . THR A 1 489 ? -3.890 -7.973 -16.117 1.00 98.12 489 THR A O 1
ATOM 3796 N N . ALA A 1 490 ? -5.328 -6.442 -15.313 1.00 96.62 490 ALA A N 1
ATOM 3797 C CA . ALA A 1 490 ? -5.118 -6.779 -13.910 1.00 96.62 490 ALA A CA 1
ATOM 3798 C C . ALA A 1 490 ? -5.490 -8.245 -13.606 1.00 96.62 490 ALA A C 1
ATOM 3800 O O . ALA A 1 490 ? -6.370 -8.838 -14.257 1.00 96.62 490 ALA A O 1
ATOM 3801 N N . SER A 1 491 ? -4.825 -8.832 -12.608 1.00 96.69 491 SER A N 1
ATOM 3802 C CA . SER A 1 491 ? -5.326 -10.039 -11.956 1.00 96.69 491 SER A CA 1
ATOM 3803 C C . SER A 1 491 ? -6.474 -9.696 -10.987 1.00 96.69 491 SER A C 1
ATOM 3805 O O . SER A 1 491 ? -7.076 -8.629 -11.056 1.00 96.69 491 SER A O 1
ATOM 3807 N N . ASP A 1 492 ? -6.840 -10.641 -10.131 1.00 92.31 492 ASP A N 1
ATOM 3808 C CA . ASP A 1 492 ? -7.714 -10.469 -8.968 1.00 92.31 492 ASP A CA 1
ATOM 3809 C C . ASP A 1 492 ? -6.943 -10.069 -7.692 1.00 92.31 492 ASP A C 1
ATOM 3811 O O . ASP A 1 492 ? -7.477 -10.192 -6.592 1.00 92.31 492 ASP A O 1
ATOM 3815 N N . ASP A 1 493 ? -5.702 -9.588 -7.823 1.00 95.81 493 ASP A N 1
ATOM 3816 C CA . ASP A 1 493 ? -4.914 -9.076 -6.702 1.00 95.81 493 ASP A CA 1
ATOM 3817 C C . ASP A 1 493 ? -5.489 -7.749 -6.177 1.00 95.81 493 ASP A C 1
ATOM 3819 O O . ASP A 1 493 ? -5.514 -6.751 -6.912 1.00 95.81 493 ASP A O 1
ATOM 3823 N N . PRO A 1 494 ? -5.951 -7.699 -4.912 1.00 87.38 494 PRO A N 1
ATOM 3824 C CA . PRO A 1 494 ? -6.552 -6.495 -4.349 1.00 87.38 494 PRO A CA 1
ATOM 3825 C C . PRO A 1 494 ? -5.536 -5.355 -4.173 1.00 87.38 494 PRO A C 1
ATOM 3827 O O . PRO A 1 49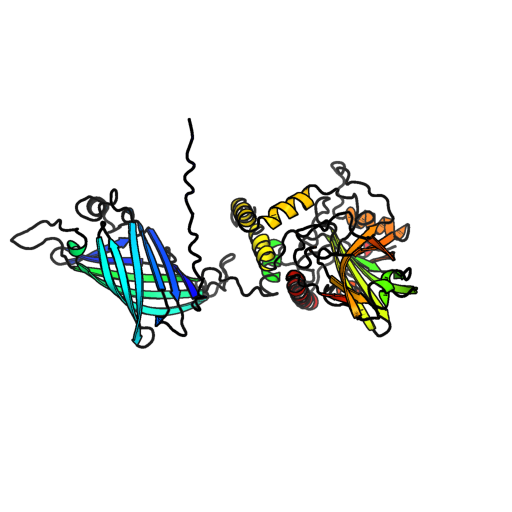4 ? -5.929 -4.185 -4.115 1.00 87.38 494 PRO A O 1
ATOM 3830 N N . LEU A 1 495 ? -4.230 -5.652 -4.136 1.00 94.38 495 LEU A N 1
ATOM 3831 C CA . LEU A 1 495 ? -3.192 -4.631 -4.047 1.00 94.38 495 LEU A CA 1
ATOM 3832 C C . LEU A 1 495 ? -3.096 -3.799 -5.321 1.00 94.38 495 LEU A C 1
ATOM 3834 O O . LEU A 1 495 ? -2.780 -2.618 -5.221 1.00 94.38 495 LEU A O 1
ATOM 3838 N N . LEU A 1 496 ? -3.413 -4.338 -6.501 1.00 91.50 496 LEU A N 1
ATOM 3839 C CA . LEU A 1 496 ? -3.300 -3.592 -7.759 1.00 91.50 496 LEU A CA 1
ATOM 3840 C C . LEU A 1 496 ? -4.171 -2.330 -7.768 1.00 91.50 496 LEU A C 1
ATOM 3842 O O . LEU A 1 496 ? -3.692 -1.237 -8.084 1.00 91.50 496 LEU A O 1
ATOM 3846 N N . SER A 1 497 ? -5.438 -2.463 -7.365 1.00 84.56 497 SER A N 1
ATOM 3847 C CA . SER A 1 497 ? -6.361 -1.326 -7.290 1.00 84.56 497 SER A CA 1
ATOM 3848 C C . SER A 1 497 ? -5.949 -0.340 -6.196 1.00 84.56 497 SER A C 1
ATOM 3850 O O . SER A 1 497 ? -5.963 0.872 -6.417 1.00 84.56 497 SER A O 1
ATOM 3852 N N . ALA A 1 498 ? -5.544 -0.839 -5.023 1.00 85.69 498 ALA A N 1
ATOM 3853 C CA . ALA A 1 498 ? -5.090 0.014 -3.926 1.00 85.69 498 ALA A CA 1
ATOM 3854 C C . ALA A 1 498 ? -3.809 0.783 -4.285 1.00 85.69 498 ALA A C 1
ATOM 3856 O O . ALA A 1 498 ? -3.691 1.972 -3.983 1.00 85.69 498 ALA A O 1
ATOM 3857 N N . ARG A 1 499 ? -2.873 0.132 -4.988 1.00 92.50 499 ARG A N 1
ATOM 3858 C CA . ARG A 1 499 ? -1.663 0.751 -5.531 1.00 92.50 499 ARG A CA 1
ATOM 3859 C C . ARG A 1 499 ? -2.021 1.852 -6.515 1.00 92.50 499 ARG A C 1
ATOM 3861 O O . ARG A 1 499 ? -1.581 2.971 -6.299 1.00 92.50 499 ARG A O 1
ATOM 3868 N N . SER A 1 500 ? -2.832 1.580 -7.537 1.00 88.69 500 SER A N 1
ATOM 3869 C CA . SER A 1 500 ? -3.237 2.599 -8.521 1.00 88.69 500 SER A CA 1
ATOM 3870 C C . SER A 1 500 ? -3.821 3.844 -7.841 1.00 88.69 500 SER A C 1
ATOM 3872 O O . SER A 1 500 ? -3.384 4.976 -8.080 1.00 88.69 500 SER A O 1
ATOM 3874 N N . ALA A 1 501 ? -4.718 3.639 -6.877 1.00 83.25 501 ALA A N 1
ATOM 3875 C CA . ALA A 1 501 ? -5.337 4.734 -6.148 1.00 83.25 501 ALA A CA 1
ATOM 3876 C C . ALA A 1 501 ? -4.323 5.520 -5.286 1.00 83.25 501 ALA A C 1
ATOM 3878 O O . ALA A 1 501 ? -4.310 6.755 -5.307 1.00 83.25 501 ALA A O 1
ATOM 3879 N N . ALA A 1 502 ? -3.424 4.831 -4.573 1.00 88.88 502 ALA A N 1
ATOM 3880 C CA . ALA A 1 502 ? -2.356 5.464 -3.795 1.00 88.88 502 ALA A CA 1
ATOM 3881 C C . ALA A 1 502 ? -1.356 6.225 -4.686 1.00 88.88 502 ALA A C 1
ATOM 3883 O O . ALA A 1 502 ? -0.937 7.331 -4.340 1.00 88.88 502 ALA A O 1
ATOM 3884 N N . TYR A 1 503 ? -1.011 5.677 -5.855 1.00 90.38 503 TYR A N 1
ATOM 3885 C CA . TYR A 1 503 ? -0.157 6.322 -6.855 1.00 90.38 503 TYR A CA 1
ATOM 3886 C C . TYR A 1 503 ? -0.782 7.637 -7.333 1.00 90.38 503 TYR A C 1
ATOM 3888 O O . TYR A 1 503 ? -0.116 8.672 -7.304 1.00 90.38 503 TYR A O 1
ATOM 3896 N N . SER A 1 504 ? -2.074 7.626 -7.677 1.00 88.38 504 SER A N 1
ATOM 3897 C CA . SER A 1 504 ? -2.825 8.825 -8.069 1.00 88.38 504 SER A CA 1
ATOM 3898 C C . SER A 1 504 ? -2.863 9.888 -6.964 1.00 88.38 504 SER A C 1
ATOM 3900 O O . SER A 1 504 ? -2.567 11.062 -7.206 1.00 88.38 504 SER A O 1
ATOM 3902 N N . GLN A 1 505 ? -3.147 9.487 -5.720 1.00 88.12 505 GLN A N 1
ATOM 3903 C CA . GLN A 1 505 ? -3.177 10.405 -4.579 1.00 88.12 505 GLN A CA 1
ATOM 3904 C C . GLN A 1 505 ? -1.800 11.019 -4.293 1.00 88.12 505 GLN A C 1
ATOM 3906 O O . GLN A 1 505 ? -1.709 12.216 -4.020 1.00 88.12 505 GLN A O 1
ATOM 3911 N N . SER A 1 506 ? -0.740 10.208 -4.345 1.00 92.38 506 SER A N 1
ATOM 3912 C CA . SER A 1 506 ? 0.645 10.647 -4.155 1.00 92.38 506 SER A CA 1
ATOM 3913 C C . SER A 1 506 ? 1.078 11.614 -5.258 1.00 92.38 506 SER A C 1
ATOM 3915 O O . SER A 1 506 ? 1.644 12.665 -4.965 1.00 92.38 506 SER A O 1
ATOM 3917 N N . PHE A 1 507 ? 0.755 11.280 -6.512 1.00 92.06 507 PHE A N 1
ATOM 3918 C CA . PHE A 1 507 ? 0.999 12.111 -7.687 1.00 92.06 507 PHE A CA 1
ATOM 3919 C C . PHE A 1 507 ? 0.313 13.473 -7.563 1.00 92.06 507 PHE A C 1
ATOM 3921 O O . PHE A 1 507 ? 0.976 14.502 -7.609 1.00 92.06 507 PHE A O 1
ATOM 3928 N N . THR A 1 508 ? -0.994 13.479 -7.300 1.00 88.81 508 THR A N 1
ATOM 3929 C CA . THR A 1 508 ? -1.795 14.708 -7.192 1.00 88.81 508 THR A CA 1
ATOM 3930 C C . THR A 1 508 ? -1.213 15.687 -6.175 1.00 88.81 508 THR A C 1
ATOM 3932 O O . THR A 1 508 ? -1.183 16.888 -6.426 1.00 88.81 508 THR A O 1
ATOM 3935 N N . ARG A 1 509 ? -0.722 15.187 -5.033 1.00 88.75 509 ARG A N 1
ATOM 3936 C CA . ARG A 1 509 ? -0.103 16.048 -4.022 1.00 88.75 509 ARG A CA 1
ATOM 3937 C C . ARG A 1 509 ? 1.230 16.622 -4.497 1.00 88.75 509 ARG A C 1
ATOM 3939 O O . ARG A 1 509 ? 1.386 17.836 -4.494 1.00 88.75 509 ARG A O 1
ATOM 3946 N N . ARG A 1 510 ? 2.170 15.779 -4.953 1.00 91.75 510 ARG A N 1
ATOM 3947 C CA . ARG A 1 510 ? 3.508 16.258 -5.357 1.00 91.75 510 ARG A CA 1
ATOM 3948 C C . ARG A 1 510 ? 3.472 17.208 -6.549 1.00 91.75 510 ARG A C 1
ATOM 3950 O O . ARG A 1 510 ? 4.304 18.102 -6.615 1.00 91.75 510 ARG A O 1
ATOM 3957 N N . GLU A 1 511 ? 2.528 17.036 -7.473 1.00 87.44 511 GLU A N 1
ATOM 3958 C CA . GLU A 1 511 ? 2.381 17.942 -8.617 1.00 87.44 511 GLU A CA 1
ATOM 3959 C C . GLU A 1 511 ? 2.036 19.371 -8.178 1.00 87.44 511 GLU A C 1
ATOM 3961 O O . GLU A 1 511 ? 2.499 20.325 -8.796 1.00 87.44 511 GLU A O 1
ATOM 3966 N N . GLY A 1 512 ? 1.271 19.525 -7.091 1.00 87.19 512 GLY A N 1
ATOM 3967 C CA . GLY A 1 512 ? 0.897 20.826 -6.530 1.00 87.19 512 GLY A CA 1
ATOM 3968 C C . GLY A 1 512 ? 1.881 21.398 -5.504 1.00 87.19 512 GLY A C 1
ATOM 3969 O O . GLY A 1 512 ? 1.642 22.483 -4.978 1.00 87.19 512 GLY A O 1
ATOM 3970 N N . GLU A 1 513 ? 2.963 20.688 -5.188 1.00 91.25 513 GLU A N 1
ATOM 3971 C CA . GLU A 1 513 ? 3.914 21.057 -4.138 1.00 91.25 513 GLU A CA 1
ATOM 3972 C C . GLU A 1 513 ? 5.222 21.594 -4.722 1.00 91.25 513 GLU A C 1
ATOM 3974 O O . GLU A 1 513 ? 5.744 21.082 -5.715 1.00 91.25 513 GLU A O 1
ATOM 3979 N N . HIS A 1 514 ? 5.801 22.597 -4.056 1.00 91.00 514 HIS A N 1
ATOM 3980 C CA . HIS A 1 514 ? 7.169 23.013 -4.344 1.00 91.00 514 HIS A CA 1
ATOM 3981 C C . HIS A 1 514 ? 8.140 21.907 -3.920 1.00 91.00 514 HIS A C 1
ATOM 3983 O O . HIS A 1 514 ? 8.058 21.417 -2.794 1.00 91.00 514 HIS A O 1
ATOM 3989 N N . LYS A 1 515 ? 9.034 21.513 -4.828 1.00 92.25 515 LYS A N 1
ATOM 3990 C CA . LYS A 1 515 ? 10.014 20.451 -4.606 1.00 92.25 515 LYS A CA 1
ATOM 3991 C C . LYS A 1 515 ? 11.384 21.063 -4.318 1.00 92.25 515 LYS A C 1
ATOM 3993 O O . LYS A 1 515 ? 11.897 21.818 -5.140 1.00 92.25 515 LYS A O 1
ATOM 3998 N N . GLU A 1 516 ? 11.973 20.689 -3.188 1.00 94.12 516 GLU A N 1
ATOM 3999 C CA . GLU A 1 516 ? 13.382 20.973 -2.890 1.00 94.12 516 GLU A CA 1
ATOM 4000 C C . GLU A 1 516 ? 14.320 20.142 -3.793 1.00 94.12 516 GLU A C 1
ATOM 4002 O O . GLU A 1 516 ? 13.913 19.087 -4.290 1.00 94.12 516 GLU A O 1
ATOM 4007 N N . PRO A 1 517 ? 15.584 20.556 -4.003 1.00 95.38 517 PRO A N 1
ATOM 4008 C CA . PRO A 1 517 ? 16.527 19.814 -4.842 1.00 95.38 517 PRO A CA 1
ATOM 4009 C C . PRO A 1 517 ? 16.681 18.344 -4.433 1.00 95.38 517 PRO A C 1
ATOM 4011 O O . PRO A 1 517 ? 16.716 18.011 -3.244 1.00 95.38 517 PRO A O 1
ATOM 4014 N N . SER A 1 518 ? 16.795 17.453 -5.417 1.00 95.81 518 SER A N 1
ATOM 4015 C CA . SER A 1 518 ? 16.967 16.016 -5.198 1.00 95.81 518 SER A CA 1
ATOM 4016 C C . SER A 1 518 ? 18.303 15.703 -4.535 1.00 95.81 518 SER A C 1
ATOM 4018 O O . SER A 1 518 ? 19.302 16.380 -4.761 1.00 95.81 518 SER A O 1
ATOM 4020 N N . ALA A 1 519 ? 18.342 14.616 -3.758 1.00 95.38 519 ALA A N 1
ATOM 4021 C CA . ALA A 1 519 ? 19.590 14.125 -3.174 1.00 95.38 519 ALA A CA 1
ATOM 4022 C C . ALA A 1 519 ? 20.632 13.731 -4.229 1.00 95.38 519 ALA A C 1
ATOM 4024 O O . ALA A 1 519 ? 21.816 13.854 -3.951 1.00 95.38 519 ALA A O 1
ATOM 4025 N N . VAL A 1 520 ? 20.179 13.261 -5.397 1.00 95.94 520 VAL A N 1
ATOM 4026 C CA . VAL A 1 520 ? 21.021 13.014 -6.571 1.00 95.94 520 VAL A CA 1
ATOM 4027 C C . VAL A 1 520 ? 20.792 14.156 -7.557 1.00 95.94 520 VAL A C 1
ATOM 4029 O O . VAL A 1 520 ? 19.738 14.260 -8.197 1.00 95.94 520 VAL A O 1
ATOM 4032 N N . SER A 1 521 ? 21.757 15.059 -7.605 1.00 94.12 521 SER A N 1
ATOM 4033 C CA . SER A 1 521 ? 21.669 16.354 -8.266 1.00 94.12 521 SER A CA 1
ATOM 4034 C C . SER A 1 521 ? 21.933 16.276 -9.776 1.00 94.12 521 SER A C 1
ATOM 4036 O O . SER A 1 521 ? 22.552 15.321 -10.257 1.00 94.12 521 SER A O 1
ATOM 4038 N N . PRO A 1 522 ? 21.537 17.308 -10.547 1.00 94.69 522 PRO A N 1
ATOM 4039 C CA . PRO A 1 522 ? 21.894 17.412 -11.961 1.00 94.69 522 PRO A CA 1
ATOM 4040 C C . PRO A 1 522 ? 23.404 17.344 -12.215 1.00 94.69 522 PRO A C 1
ATOM 4042 O O . PRO A 1 522 ? 23.817 16.809 -13.239 1.00 94.69 522 PRO A O 1
ATOM 4045 N N . THR A 1 523 ? 24.223 17.840 -11.282 1.00 92.69 523 THR A N 1
ATOM 4046 C CA . THR A 1 523 ? 25.690 17.793 -11.371 1.00 92.69 523 THR A CA 1
ATOM 4047 C C . THR A 1 523 ? 26.224 16.365 -11.284 1.00 92.69 523 THR A C 1
ATOM 4049 O O . THR A 1 523 ? 27.134 16.026 -12.029 1.00 92.69 523 THR A O 1
ATOM 4052 N N . GLU A 1 524 ? 25.656 15.520 -10.417 1.00 90.25 524 GLU A N 1
ATOM 4053 C CA . GLU A 1 524 ? 26.054 14.107 -10.294 1.00 90.25 524 GLU A CA 1
ATOM 4054 C C . GLU A 1 524 ? 25.662 13.302 -11.537 1.00 90.25 524 GLU A C 1
ATOM 4056 O O . GLU A 1 524 ? 26.419 12.452 -11.992 1.00 90.25 524 GLU A O 1
ATOM 4061 N N . THR A 1 525 ? 24.496 13.590 -12.120 1.00 92.25 525 THR A N 1
ATOM 4062 C CA . THR A 1 525 ? 24.008 12.901 -13.330 1.00 92.25 525 THR A CA 1
ATOM 4063 C C . THR A 1 525 ? 24.540 13.499 -14.630 1.00 92.25 525 THR A C 1
ATOM 4065 O O . THR A 1 525 ? 24.290 12.958 -15.704 1.00 92.25 525 THR A O 1
ATOM 4068 N N . GLY A 1 526 ? 25.222 14.642 -14.551 1.00 83.81 526 GLY A N 1
ATOM 4069 C CA . GLY A 1 526 ? 25.809 15.315 -15.699 1.00 83.81 526 GLY A CA 1
ATOM 4070 C C . GLY A 1 526 ? 26.950 14.492 -16.291 1.00 83.81 526 GLY A C 1
ATOM 4071 O O . GLY A 1 526 ? 27.673 13.803 -15.572 1.00 83.81 526 GLY A O 1
ATOM 4072 N N . ARG A 1 527 ? 27.105 14.563 -17.613 1.00 59.59 527 ARG A N 1
ATOM 4073 C CA . ARG A 1 527 ? 28.294 14.051 -18.303 1.00 59.59 527 ARG A CA 1
ATOM 4074 C C . ARG A 1 527 ? 29.384 15.102 -18.395 1.00 59.59 527 ARG A C 1
ATOM 4076 O O . ARG A 1 527 ? 29.035 16.277 -18.652 1.00 59.59 527 ARG A O 1
#

Sequence (527 aa):
MKKTTLLIAFSVLLTAYVAFAGDMYFIDKNHSNMGFLIRHLFTKVPGRFTDFSGQINFDEANPEQSTVEVTIKTASVNTDNDERDKDLRSRNFFDVESFPEMTFRSKSVKGTGQNTFEVTGDLTMHGVTKEVTLKVEFTGKGKGAGPQGTIIPGRDLTTMVTGWDATTTVQRSDFGMTWNQMIEGTRVVADDVKIELRIEAESLLRPRELSPALMINTLEENNGVHPGFRRVHAKGVCVTGYFESNGRGVALSKASVFLSGRVPIIGRFSLQTGQPYLTDAPDIVRGMAILFKLPGGEEWRTGMINTPVFNVNTPEALYDLLLTSASYPETGKPDPARMQAFLAKHPESAKAMQLIRTRPVSSGFENSTFNSLDAFRFINAIGTVVPVRWSMVPGQPFEPVSTPSPGQADKNYLFDSLIASIHNNPLQWDLIITVGQPGDPTNDATVPWPPDRQRIDVGTLTIDHVESEDTSPGRDINFDPLVLPNGITASDDPLLSARSAAYSQSFTRREGEHKEPSAVSPTETGR

Radius of gyration: 32.06 Å; chains: 1; bounding box: 74×83×100 Å

Foldseek 3Di:
DDDDDDDDDDDDDDDDDDDQPFFKWKWDLVQKWFKKWWDQPHDIQIKTFSDKIKMWGADPVCRFSIKIKMKTQQLRIDRVDPVVSVVCCPPLHQVCVVHRIWMWIFDTWADDDVQWIWTWTWTAGLNDTDIFIKTKGWPDKAQDADPPNDDDVPRDSPWIKTKMKIKDKDFRVNNVNDDFDDDPNDTSIGRIMIIIIITIITGDPDLPPCALVLVLVLLCLLQPDAALAFSFQRAKWKFKDKWAFPLPCLVFAPFQSLHGGIWIKIKMKGFGGSHQQFFDDQLTKIWIWMWTQGPPRAIAIAIWILFLFDLALAPSLSSLVSQQSRADPVPRGGDPVSVVVSCVVGVLSVLLVVSRVPDFTAQAPLQGKIWRLAWKWFAHPVGDIWIKIKIFGWPDDGHGHDDPDPPPPDRCVRVLVVLVVLQVDKTKTFIKIFTDDPPPDNAHSSDHDDPPTDIDGGTMDITNAIAGCVPDPSSLDLSQNQSRGHRMHHTNHNVSVSSNSNSVVSNVRSVPTDHDAGSCHRVSNPD

pLDDT: mean 87.55, std 17.39, range [26.67, 98.88]